Protein AF-A0A3C1SNS2-F1 (afdb_monomer)

Nearest PDB structures (foldseek):
  7z8n-assembly1_D  TM=8.913E-01  e=6.371E-08  Pseudomonas aeruginosa PAO1
  7n0e-assembly1_B  TM=8.096E-01  e=1.585E-07  Pseudomonas aeruginosa
  6dk8-assembly4_G  TM=8.507E-01  e=4.894E-06  Pseudomonas aeruginosa
  8a6x-assembly1_B  TM=4.904E-01  e=5.364E-09  Pseudomonas putida KT2440
  6hmj-assembly2_D  TM=3.897E-01  e=3.306E-05  Nakamurella multipartita DSM 44233

Structure (mmCIF, N/CA/C/O backbone):
data_AF-A0A3C1SNS2-F1
#
_entry.id   AF-A0A3C1SNS2-F1
#
loop_
_atom_site.group_PDB
_atom_site.id
_atom_site.type_symbol
_atom_site.label_atom_id
_atom_site.label_alt_id
_atom_site.label_comp_id
_atom_site.label_asym_id
_atom_site.label_entity_id
_atom_site.label_seq_id
_atom_site.pdbx_PDB_ins_code
_atom_site.Cartn_x
_atom_site.Cartn_y
_atom_site.Cartn_z
_atom_site.occupancy
_atom_site.B_iso_or_equiv
_atom_site.auth_seq_id
_atom_site.auth_comp_id
_atom_site.auth_asym_id
_atom_site.auth_atom_id
_atom_site.pdbx_PDB_model_num
ATOM 1 N N . MET A 1 1 ? -1.755 1.184 33.257 1.00 60.50 1 MET A N 1
ATOM 2 C CA . MET A 1 1 ? -1.389 0.988 31.829 1.00 60.50 1 MET A CA 1
ATOM 3 C C . MET A 1 1 ? -2.563 0.422 31.036 1.00 60.50 1 MET A C 1
ATOM 5 O O . MET A 1 1 ? -2.839 0.930 29.959 1.00 60.50 1 MET A O 1
ATOM 9 N N . THR A 1 2 ? -3.275 -0.567 31.578 1.00 75.31 2 THR A N 1
ATOM 10 C CA . THR A 1 2 ? -4.480 -1.181 30.997 1.00 75.31 2 THR A CA 1
ATOM 11 C C . THR A 1 2 ? -5.553 -0.161 30.609 1.00 75.31 2 THR A C 1
ATOM 13 O O . THR A 1 2 ? -5.872 -0.042 29.428 1.00 75.31 2 THR A O 1
ATOM 16 N N . ASP A 1 3 ? -6.017 0.655 31.559 1.00 73.94 3 ASP A N 1
ATOM 17 C CA . ASP A 1 3 ? -7.093 1.637 31.322 1.00 73.94 3 ASP A CA 1
ATOM 18 C C . ASP A 1 3 ? -6.675 2.702 30.310 1.00 73.94 3 ASP A C 1
ATOM 20 O O . ASP A 1 3 ? -7.443 3.105 29.441 1.00 73.94 3 ASP A O 1
ATOM 24 N N . ALA A 1 4 ? -5.399 3.089 30.356 1.00 77.44 4 ALA A N 1
ATOM 25 C CA . ALA A 1 4 ? -4.799 4.009 29.404 1.00 77.44 4 ALA A CA 1
ATOM 26 C C . ALA A 1 4 ? -4.824 3.465 27.963 1.00 77.44 4 ALA A C 1
ATOM 28 O O . ALA A 1 4 ? -5.015 4.245 27.032 1.00 77.44 4 ALA A O 1
ATOM 29 N N . LEU A 1 5 ? -4.629 2.159 27.762 1.00 82.00 5 LEU A N 1
ATOM 30 C CA . LEU A 1 5 ? -4.722 1.542 26.439 1.00 82.00 5 LEU A CA 1
ATOM 31 C C . LEU A 1 5 ? -6.178 1.407 25.999 1.00 82.00 5 LEU A C 1
ATOM 33 O O . LEU A 1 5 ? -6.491 1.798 24.880 1.00 82.00 5 LEU A O 1
ATOM 37 N N . ILE A 1 6 ? -7.062 0.916 26.874 1.00 81.00 6 ILE A N 1
ATOM 38 C CA . ILE A 1 6 ? -8.498 0.746 26.590 1.00 81.00 6 ILE A CA 1
ATOM 39 C C . ILE A 1 6 ? -9.137 2.077 26.187 1.00 81.00 6 ILE A C 1
ATOM 41 O O . ILE A 1 6 ? -9.827 2.145 25.172 1.00 81.00 6 ILE A O 1
ATOM 45 N N . ALA A 1 7 ? -8.823 3.155 26.905 1.00 81.12 7 ALA A N 1
ATOM 46 C CA . ALA A 1 7 ? -9.314 4.494 26.599 1.00 81.12 7 ALA A CA 1
ATOM 47 C C . ALA A 1 7 ? -8.829 5.038 25.243 1.00 81.12 7 ALA A C 1
ATOM 49 O O . ALA A 1 7 ? -9.328 6.063 24.795 1.00 81.12 7 ALA A O 1
ATOM 50 N N . ARG A 1 8 ? -7.850 4.400 24.587 1.00 89.75 8 ARG A N 1
ATOM 51 C CA . ARG A 1 8 ? -7.231 4.834 23.318 1.00 89.75 8 ARG A CA 1
ATOM 52 C C . ARG A 1 8 ? -7.422 3.816 22.191 1.00 89.75 8 ARG A C 1
ATOM 54 O O . ARG A 1 8 ? -6.636 3.776 21.241 1.00 89.75 8 ARG A O 1
ATOM 61 N N . MET A 1 9 ? -8.428 2.948 22.310 1.00 91.06 9 MET A N 1
ATOM 62 C CA . MET A 1 9 ? -8.624 1.848 21.365 1.00 91.06 9 MET A CA 1
ATOM 63 C C . MET A 1 9 ? -8.977 2.322 19.953 1.00 91.06 9 MET A C 1
ATOM 65 O O . MET A 1 9 ? -8.570 1.700 18.977 1.00 91.06 9 MET A O 1
ATOM 69 N N . ASP A 1 10 ? -9.651 3.465 19.843 1.00 93.62 10 ASP A N 1
ATOM 70 C CA . ASP A 1 10 ? -9.902 4.171 18.588 1.00 93.62 10 ASP A CA 1
ATOM 71 C C . ASP A 1 10 ? -8.602 4.472 17.824 1.00 93.62 10 ASP A C 1
ATOM 73 O O . ASP A 1 10 ? -8.453 4.089 16.665 1.00 93.62 10 ASP A O 1
ATOM 77 N N . TYR A 1 11 ? -7.609 5.076 18.478 1.00 94.25 11 TYR A N 1
ATOM 78 C CA . TYR A 1 11 ? -6.331 5.391 17.842 1.00 94.25 11 TYR A CA 1
ATOM 79 C C . TYR A 1 11 ? -5.509 4.132 17.518 1.00 94.25 11 TYR A C 1
ATOM 81 O O . TYR A 1 11 ? -4.806 4.077 16.506 1.00 94.25 11 TYR A O 1
ATOM 89 N N . ILE A 1 12 ? -5.622 3.088 18.346 1.00 94.25 12 ILE A N 1
ATOM 90 C CA . ILE A 1 12 ? -4.998 1.785 18.076 1.00 94.25 12 ILE A CA 1
ATOM 91 C C . ILE A 1 12 ? -5.585 1.176 16.798 1.00 94.25 12 ILE A C 1
ATOM 93 O O . ILE A 1 12 ? -4.817 0.803 15.910 1.00 94.25 12 ILE A O 1
ATOM 97 N N . PHE A 1 13 ? -6.913 1.137 16.655 1.00 95.75 13 PHE A N 1
ATOM 98 C CA . PHE A 1 13 ? -7.579 0.667 15.437 1.00 95.75 13 PHE A CA 1
ATOM 99 C C . PHE A 1 13 ? -7.217 1.510 14.206 1.00 95.75 13 PHE A C 1
ATOM 101 O O . PHE A 1 13 ? -7.024 0.961 13.119 1.00 95.75 13 PHE A O 1
ATOM 108 N N . PHE A 1 14 ? -7.040 2.826 14.369 1.00 96.38 14 PHE A N 1
ATOM 109 C CA . PHE A 1 14 ? -6.572 3.703 13.295 1.00 96.38 14 PHE A CA 1
ATOM 110 C C . PHE A 1 14 ? -5.197 3.271 12.761 1.00 96.38 14 PHE A C 1
ATOM 112 O O . PHE A 1 14 ? -5.066 2.971 11.568 1.00 96.38 14 PHE A O 1
ATOM 119 N N . CYS A 1 15 ? -4.188 3.190 13.636 1.00 94.75 15 CYS A N 1
ATOM 120 C CA . CYS A 1 15 ? -2.828 2.773 13.276 1.00 94.75 15 CYS A CA 1
ATOM 121 C C . CYS A 1 15 ? -2.785 1.343 12.728 1.00 94.75 15 CYS A C 1
ATOM 123 O O . CYS A 1 15 ? -2.035 1.035 11.794 1.00 94.75 15 CYS A O 1
ATOM 125 N N . TYR A 1 16 ? -3.608 0.471 13.301 1.00 94.44 16 TYR A N 1
ATOM 126 C CA . TYR A 1 16 ? -3.721 -0.918 12.900 1.00 94.44 16 TYR A CA 1
ATOM 127 C C . TYR A 1 16 ? -4.263 -1.043 11.467 1.00 94.44 16 TYR A C 1
ATOM 129 O O . TYR A 1 16 ? -3.610 -1.658 10.619 1.00 94.44 16 TYR A O 1
ATOM 137 N N . GLY A 1 17 ? -5.376 -0.374 11.151 1.00 95.75 17 GLY A N 1
ATOM 138 C CA . GLY A 1 17 ? -5.923 -0.351 9.794 1.00 95.75 17 GLY A CA 1
ATOM 139 C C . GLY A 1 17 ? -4.978 0.306 8.782 1.00 95.75 17 GLY A C 1
ATOM 140 O O . GLY A 1 17 ? -4.750 -0.238 7.699 1.00 95.75 17 GLY A O 1
ATOM 141 N N . LEU A 1 18 ? -4.330 1.418 9.160 1.00 95.25 18 LEU A N 1
ATOM 142 C CA . LEU A 1 18 ? -3.345 2.102 8.315 1.00 95.25 18 LEU A CA 1
ATOM 143 C C . LEU A 1 18 ? -2.170 1.185 7.946 1.00 95.25 18 LEU A C 1
ATOM 145 O O . LEU A 1 18 ? -1.740 1.171 6.792 1.00 95.25 18 LEU A O 1
ATOM 149 N N . SER A 1 19 ? -1.680 0.382 8.894 1.00 95.19 19 SER A N 1
ATOM 150 C CA . SER A 1 19 ? -0.592 -0.574 8.652 1.00 95.19 19 SER A CA 1
ATOM 151 C C . SER A 1 19 ? -0.948 -1.581 7.556 1.00 95.19 19 SER A C 1
ATOM 153 O O . SER A 1 19 ? -0.126 -1.865 6.681 1.00 95.19 19 SER A O 1
ATOM 155 N N . PHE A 1 20 ? -2.186 -2.080 7.544 1.00 96.31 20 PHE A N 1
ATOM 156 C CA . PHE A 1 20 ? -2.638 -3.012 6.516 1.00 96.31 20 PHE A CA 1
ATOM 157 C C . PHE A 1 20 ? -2.927 -2.354 5.160 1.00 96.31 20 PHE A C 1
ATOM 159 O O . PHE A 1 20 ? -2.617 -2.954 4.128 1.00 96.31 20 PHE A O 1
ATOM 166 N N . PHE A 1 21 ? -3.409 -1.107 5.125 1.00 95.19 21 PHE A N 1
ATOM 167 C CA . PHE A 1 21 ? -3.502 -0.345 3.872 1.00 95.19 21 PHE A CA 1
ATOM 168 C C . PHE A 1 21 ? -2.127 -0.075 3.255 1.00 95.19 21 PHE A C 1
ATOM 170 O O . PHE A 1 21 ? -1.945 -0.223 2.042 1.00 95.19 21 PHE A O 1
ATOM 177 N N . LEU A 1 22 ? -1.137 0.270 4.083 1.00 91.56 22 LEU A N 1
ATOM 178 C CA . LEU A 1 22 ? 0.250 0.419 3.651 1.00 91.56 22 LEU A CA 1
ATOM 179 C C . LEU A 1 22 ? 0.789 -0.904 3.095 1.00 91.56 22 LEU A C 1
ATOM 181 O O . LEU A 1 22 ? 1.346 -0.917 1.996 1.00 91.56 22 LEU A O 1
ATOM 185 N N . LEU A 1 23 ? 0.568 -2.021 3.800 1.00 93.44 23 LEU A N 1
ATOM 186 C CA . LEU A 1 23 ? 0.934 -3.362 3.331 1.00 93.44 23 LEU A CA 1
ATOM 187 C C . LEU A 1 23 ? 0.311 -3.675 1.962 1.00 93.44 23 LEU A C 1
ATOM 189 O O . LEU A 1 23 ? 1.024 -4.071 1.040 1.00 93.44 23 LEU A O 1
ATOM 193 N N . ALA A 1 24 ? -0.999 -3.465 1.809 1.00 94.44 24 ALA A N 1
ATOM 194 C CA . ALA A 1 24 ? -1.712 -3.713 0.559 1.00 94.44 24 ALA A CA 1
ATOM 195 C C . ALA A 1 24 ? -1.158 -2.862 -0.593 1.00 94.44 24 ALA A C 1
ATOM 197 O O . ALA A 1 24 ? -0.909 -3.379 -1.682 1.00 94.44 24 ALA A O 1
ATOM 198 N N . THR A 1 25 ? -0.893 -1.579 -0.340 1.00 90.12 25 THR A N 1
ATOM 199 C CA . THR A 1 25 ? -0.342 -0.647 -1.336 1.00 90.12 25 THR A CA 1
ATOM 200 C C . THR A 1 25 ? 1.050 -1.079 -1.802 1.00 90.12 25 THR A C 1
ATOM 202 O O . THR A 1 25 ? 1.323 -1.125 -3.003 1.00 90.12 25 THR A O 1
ATOM 205 N N . MET A 1 26 ? 1.928 -1.454 -0.865 1.00 88.00 26 MET A N 1
ATOM 206 C CA . MET A 1 26 ? 3.271 -1.953 -1.176 1.00 88.00 26 MET A CA 1
ATOM 207 C C . MET A 1 26 ? 3.233 -3.236 -2.006 1.00 88.00 26 MET A C 1
ATOM 209 O O . MET A 1 26 ? 3.923 -3.351 -3.021 1.00 88.00 26 MET A O 1
ATOM 213 N N . LEU A 1 27 ? 2.409 -4.197 -1.588 1.00 90.19 27 LEU A N 1
ATOM 214 C CA . LEU A 1 27 ? 2.275 -5.485 -2.261 1.00 90.19 27 LEU A CA 1
ATOM 215 C C . LEU A 1 27 ? 1.628 -5.362 -3.642 1.00 90.19 27 LEU A C 1
ATOM 217 O O . LEU A 1 27 ? 1.978 -6.124 -4.538 1.00 90.19 27 LEU A O 1
ATOM 221 N N . TYR A 1 28 ? 0.740 -4.388 -3.844 1.00 90.25 28 TYR A N 1
ATOM 222 C CA . TYR A 1 28 ? 0.163 -4.093 -5.154 1.00 90.25 28 TYR A CA 1
ATOM 223 C C . TYR A 1 28 ? 1.216 -3.564 -6.135 1.00 90.25 28 TYR A C 1
ATOM 225 O O . TYR A 1 28 ? 1.273 -3.978 -7.295 1.00 90.25 28 TYR A O 1
ATOM 233 N N . GLY A 1 29 ? 2.093 -2.671 -5.664 1.00 83.69 29 GLY A N 1
ATOM 234 C CA . GLY A 1 29 ? 3.235 -2.201 -6.449 1.00 83.69 29 GLY A CA 1
ATOM 235 C C . GLY A 1 29 ? 4.197 -3.336 -6.810 1.00 83.69 29 GLY A C 1
ATOM 236 O O . GLY A 1 29 ? 4.680 -3.399 -7.943 1.00 83.69 29 GLY A O 1
ATOM 237 N N . LEU A 1 30 ? 4.428 -4.259 -5.870 1.00 84.75 30 LEU A N 1
ATOM 238 C CA . LEU A 1 30 ? 5.244 -5.453 -6.082 1.00 84.75 30 LEU A CA 1
ATOM 239 C C . LEU A 1 30 ? 4.609 -6.415 -7.100 1.00 84.75 30 LEU A C 1
ATOM 241 O O . LEU A 1 30 ? 5.297 -6.865 -8.017 1.00 84.75 30 LEU A O 1
ATOM 245 N N . SER A 1 31 ? 3.310 -6.714 -6.975 1.00 87.00 31 SER A N 1
ATOM 246 C CA . SER A 1 31 ? 2.627 -7.708 -7.816 1.00 87.00 31 SER A CA 1
ATOM 247 C C . SER A 1 31 ? 2.628 -7.324 -9.294 1.00 87.00 31 SER A C 1
ATOM 249 O O . SER A 1 31 ? 2.867 -8.170 -10.152 1.00 87.00 31 SER A O 1
ATOM 251 N N . ARG A 1 32 ? 2.477 -6.031 -9.604 1.00 83.12 32 ARG A N 1
ATOM 252 C CA . ARG A 1 32 ? 2.572 -5.520 -10.981 1.00 83.12 32 ARG A CA 1
ATOM 253 C C . ARG A 1 32 ? 3.956 -5.673 -11.612 1.00 83.12 32 ARG A C 1
ATOM 255 O O . ARG A 1 32 ? 4.051 -5.657 -12.834 1.00 83.12 32 ARG A O 1
ATOM 262 N N . ARG A 1 33 ? 5.022 -5.769 -10.811 1.00 74.81 33 ARG A N 1
ATOM 263 C CA . ARG A 1 33 ? 6.404 -5.848 -11.313 1.00 74.81 33 ARG A CA 1
ATOM 264 C C . ARG A 1 33 ? 6.926 -7.275 -11.392 1.00 74.81 33 ARG A C 1
ATOM 266 O O . ARG A 1 33 ? 7.537 -7.632 -12.389 1.00 74.81 33 ARG A O 1
ATOM 273 N N . VAL A 1 34 ? 6.717 -8.064 -10.340 1.00 75.88 34 VAL A N 1
ATOM 274 C CA . VAL A 1 34 ? 7.266 -9.429 -10.235 1.00 75.88 34 VAL A CA 1
ATOM 275 C C . VAL A 1 34 ? 6.321 -10.469 -10.864 1.00 75.88 34 VAL A C 1
ATOM 277 O O . VAL A 1 34 ? 6.689 -11.632 -11.016 1.00 75.88 34 VAL A O 1
ATOM 280 N N . GLY A 1 35 ? 5.112 -10.061 -11.267 1.00 75.94 35 GLY A N 1
ATOM 281 C CA . GLY A 1 35 ? 4.135 -10.936 -11.914 1.00 75.94 35 GLY A CA 1
ATOM 282 C C . GLY A 1 35 ? 3.721 -12.099 -11.011 1.00 75.94 35 GLY A C 1
ATOM 283 O O . GLY A 1 35 ? 3.490 -11.919 -9.813 1.00 75.94 35 GLY A O 1
ATOM 284 N N . ASP A 1 36 ? 3.670 -13.302 -11.583 1.00 73.62 36 ASP A N 1
ATOM 285 C CA . ASP A 1 36 ? 3.124 -14.508 -10.946 1.00 73.62 36 ASP A CA 1
ATOM 286 C C . ASP A 1 36 ? 4.095 -15.237 -10.000 1.00 73.62 36 ASP A C 1
ATOM 288 O O . ASP A 1 36 ? 3.828 -16.365 -9.587 1.00 73.62 36 ASP A O 1
ATOM 292 N N . ALA A 1 37 ? 5.214 -14.612 -9.610 1.00 84.56 37 ALA A N 1
ATOM 293 C CA . ALA A 1 37 ? 6.205 -15.246 -8.733 1.00 84.56 37 ALA A CA 1
ATOM 294 C C . ALA A 1 37 ? 5.621 -15.726 -7.397 1.00 84.56 37 ALA A C 1
ATOM 296 O O . ALA A 1 37 ? 6.110 -16.692 -6.826 1.00 84.56 37 ALA A O 1
ATOM 297 N N . MET A 1 38 ? 4.586 -15.052 -6.900 1.00 91.62 38 MET A N 1
ATOM 298 C CA . MET A 1 38 ? 3.767 -15.462 -5.764 1.00 91.62 38 MET A CA 1
ATOM 299 C C . MET A 1 38 ? 2.360 -14.873 -5.945 1.00 91.62 38 MET A C 1
ATOM 301 O O . MET A 1 38 ? 2.204 -13.858 -6.628 1.00 91.62 38 MET A O 1
ATOM 305 N N . PRO A 1 39 ? 1.321 -15.440 -5.306 1.00 93.69 39 PRO A N 1
ATOM 306 C CA . PRO A 1 39 ? -0.061 -14.967 -5.403 1.00 93.69 39 PRO A CA 1
ATOM 307 C C . PRO A 1 39 ? -0.315 -13.653 -4.628 1.00 93.69 39 PRO A C 1
ATOM 309 O O . PRO A 1 39 ? -1.288 -13.544 -3.885 1.00 93.69 39 PRO A O 1
ATOM 312 N N . TRP A 1 40 ? 0.540 -12.639 -4.796 1.00 94.06 40 TRP A N 1
ATOM 313 C CA . TRP A 1 40 ? 0.556 -11.383 -4.034 1.00 94.06 40 TRP A CA 1
ATOM 314 C C . TRP A 1 40 ? -0.791 -10.664 -3.983 1.00 94.06 40 TRP A C 1
ATOM 316 O O . TRP A 1 40 ? -1.129 -10.095 -2.951 1.00 94.06 40 TRP A O 1
ATOM 326 N N . ASN A 1 41 ? -1.591 -10.737 -5.049 1.00 93.81 41 ASN A N 1
ATOM 327 C CA . ASN A 1 41 ? -2.913 -10.107 -5.108 1.00 93.81 41 ASN A CA 1
ATOM 328 C C . ASN A 1 41 ? -3.863 -10.597 -4.000 1.00 93.81 41 ASN A C 1
ATOM 330 O O . ASN A 1 41 ? -4.699 -9.831 -3.531 1.00 93.81 41 ASN A O 1
ATOM 334 N N . TRP A 1 42 ? -3.713 -11.840 -3.531 1.00 96.06 42 TRP A N 1
ATOM 335 C CA . TRP A 1 42 ? -4.484 -12.346 -2.393 1.00 96.06 42 TRP A CA 1
ATOM 336 C C . TRP A 1 42 ? -4.051 -11.703 -1.076 1.00 96.06 42 TRP A C 1
ATOM 338 O O . TRP A 1 42 ? -4.895 -11.325 -0.271 1.00 96.06 42 TRP A O 1
ATOM 348 N N . LEU A 1 43 ? -2.750 -11.481 -0.883 1.00 96.12 43 LEU A N 1
ATOM 349 C CA . LEU A 1 43 ? -2.248 -10.780 0.299 1.00 96.12 43 LEU A CA 1
ATOM 350 C C . LEU A 1 43 ? -2.565 -9.271 0.253 1.00 96.12 43 LEU A C 1
ATOM 352 O O . LEU A 1 43 ? -2.829 -8.673 1.294 1.00 96.12 43 LEU A O 1
ATOM 356 N N . VAL A 1 44 ? -2.632 -8.673 -0.946 1.00 96.44 44 VAL A N 1
ATOM 357 C CA . VAL A 1 44 ? -3.184 -7.321 -1.166 1.00 96.44 44 VAL A CA 1
ATOM 358 C C . VAL A 1 44 ? -4.652 -7.266 -0.742 1.00 96.44 44 VAL A C 1
ATOM 360 O O . VAL A 1 44 ? -5.033 -6.371 0.007 1.00 96.44 44 VAL A O 1
ATOM 363 N N . GLY A 1 45 ? -5.464 -8.236 -1.183 1.00 97.00 45 GLY A N 1
ATOM 364 C CA . GLY A 1 45 ? -6.873 -8.345 -0.801 1.00 97.00 45 GLY A CA 1
ATOM 365 C C . GLY A 1 45 ? -7.062 -8.481 0.710 1.00 97.00 45 GLY A C 1
ATOM 366 O O . GLY A 1 45 ? -7.897 -7.783 1.280 1.00 97.00 45 GLY A O 1
ATOM 367 N N . PHE A 1 46 ? -6.232 -9.296 1.372 1.00 97.62 46 PHE A N 1
ATOM 368 C CA . PHE A 1 46 ? -6.206 -9.387 2.833 1.00 97.62 46 PHE A CA 1
ATOM 369 C C . PHE A 1 46 ? -5.912 -8.028 3.474 1.00 97.62 46 PHE A C 1
ATOM 371 O O . PHE A 1 46 ? -6.716 -7.568 4.275 1.00 97.62 46 PHE A O 1
ATOM 378 N N . GLY A 1 47 ? -4.817 -7.356 3.098 1.00 96.56 47 GLY A N 1
ATOM 379 C CA . GLY A 1 47 ? -4.464 -6.059 3.685 1.00 96.56 47 GLY A CA 1
ATOM 380 C C . GLY A 1 47 ? -5.553 -4.997 3.486 1.00 96.56 47 GLY A C 1
ATOM 381 O O . GLY A 1 47 ? -5.890 -4.273 4.415 1.00 96.56 47 GLY A O 1
ATOM 382 N N . PHE A 1 48 ? -6.171 -4.936 2.306 1.00 97.06 48 PHE A N 1
ATOM 383 C CA . PHE A 1 48 ? -7.231 -3.965 2.034 1.00 97.06 48 PHE A CA 1
ATOM 384 C C . PHE A 1 48 ? -8.510 -4.244 2.840 1.00 97.06 48 PHE A C 1
ATOM 386 O O . PHE A 1 48 ? -9.012 -3.356 3.527 1.00 97.06 48 PHE A O 1
ATOM 393 N N . LEU A 1 49 ? -9.026 -5.479 2.793 1.00 97.75 49 LEU A N 1
ATOM 394 C CA . LEU A 1 49 ? -10.262 -5.846 3.493 1.00 97.75 49 LEU A CA 1
ATOM 395 C C . LEU A 1 49 ? -10.084 -5.820 5.013 1.00 97.75 49 LEU A C 1
ATOM 397 O O . LEU A 1 49 ? -10.965 -5.348 5.727 1.00 97.75 49 LEU A O 1
ATOM 401 N N . HIS A 1 50 ? -8.941 -6.300 5.508 1.00 96.88 50 HIS A N 1
ATOM 402 C CA . HIS A 1 50 ? -8.665 -6.327 6.938 1.00 96.88 50 HIS A CA 1
ATOM 403 C C . HIS A 1 50 ? -8.419 -4.921 7.487 1.00 96.88 50 HIS A C 1
ATOM 405 O O . HIS A 1 50 ? -8.981 -4.571 8.518 1.00 96.88 50 HIS A O 1
ATOM 411 N N . GLY A 1 51 ? -7.658 -4.081 6.774 1.00 96.31 51 GLY A N 1
ATOM 412 C CA . GLY A 1 51 ? -7.471 -2.681 7.156 1.00 96.31 51 GLY A CA 1
ATOM 413 C C . GLY A 1 51 ? -8.793 -1.911 7.213 1.00 96.31 51 GLY A C 1
ATOM 414 O O . GLY A 1 51 ? -9.034 -1.169 8.164 1.00 96.31 51 GLY A O 1
ATOM 415 N N . GLY A 1 52 ? -9.685 -2.159 6.247 1.00 96.50 52 GLY A N 1
ATOM 416 C CA . GLY A 1 52 ? -11.048 -1.630 6.261 1.00 96.50 52 GLY A CA 1
ATOM 417 C C . GLY A 1 52 ? -11.872 -2.124 7.452 1.00 96.50 52 GLY A C 1
ATOM 418 O O . GLY A 1 52 ? -12.537 -1.317 8.095 1.00 96.50 52 GLY A O 1
ATOM 419 N N . ASN A 1 53 ? -11.797 -3.417 7.790 1.00 96.69 53 ASN A N 1
ATOM 420 C CA . ASN A 1 53 ? -12.489 -3.969 8.957 1.00 96.69 53 ASN A CA 1
ATOM 421 C C . ASN A 1 53 ? -12.072 -3.279 10.267 1.00 96.69 53 ASN A C 1
ATOM 423 O O . ASN A 1 53 ? -12.938 -2.891 11.042 1.00 96.69 53 ASN A O 1
ATOM 427 N N . GLU A 1 54 ? -10.773 -3.072 10.492 1.00 96.06 54 GLU A N 1
ATOM 428 C CA . GLU A 1 54 ? -10.276 -2.420 11.716 1.00 96.06 54 GLU A CA 1
ATOM 429 C C . GLU A 1 54 ? -10.727 -0.949 11.810 1.00 96.06 54 GLU A C 1
ATOM 431 O O . GLU A 1 54 ? -11.021 -0.441 12.889 1.00 96.06 54 GLU A O 1
ATOM 436 N N . TRP A 1 55 ? -10.861 -0.243 10.683 1.00 96.38 55 TRP A N 1
ATOM 437 C CA . TRP A 1 55 ? -11.451 1.100 10.690 1.00 96.38 55 TRP A CA 1
ATOM 438 C C . TRP A 1 55 ? -12.968 1.093 10.896 1.00 96.38 55 TRP A C 1
ATOM 440 O O . TRP A 1 55 ? -13.505 2.043 11.462 1.00 96.38 55 TRP A O 1
ATOM 450 N N . LEU A 1 56 ? -13.674 0.032 10.502 1.00 95.81 56 LEU A N 1
ATOM 451 C CA . LEU A 1 56 ? -15.063 -0.141 10.922 1.00 95.81 56 LEU A CA 1
ATOM 452 C C . LEU A 1 56 ? -15.155 -0.432 12.427 1.00 95.81 56 LEU A C 1
ATOM 454 O O . LEU A 1 56 ? -16.076 0.067 13.061 1.00 95.81 56 LEU A O 1
ATOM 458 N N . ASP A 1 57 ? -14.209 -1.170 13.018 1.00 93.88 57 ASP A N 1
ATOM 459 C CA . ASP A 1 57 ? -14.127 -1.350 14.476 1.00 93.88 57 ASP A CA 1
ATOM 460 C C . ASP A 1 57 ? -13.911 -0.004 15.196 1.00 93.88 57 ASP A C 1
ATOM 462 O O . ASP A 1 57 ? -14.592 0.290 16.179 1.00 93.88 57 ASP A O 1
ATOM 466 N N . LEU A 1 58 ? -13.055 0.866 14.652 1.00 95.12 58 LEU A N 1
ATOM 467 C CA . LEU A 1 58 ? -12.908 2.255 15.106 1.00 95.12 58 LEU A CA 1
ATOM 468 C C . LEU A 1 58 ? -14.227 3.033 15.031 1.00 95.12 58 LEU A C 1
ATOM 470 O O . LEU A 1 58 ? -14.614 3.697 15.992 1.00 95.12 58 LEU A O 1
ATOM 474 N N . LEU A 1 59 ? -14.930 2.964 13.898 1.00 94.75 59 LEU A N 1
ATOM 475 C CA . LEU A 1 59 ? -16.195 3.679 13.719 1.00 94.75 59 LEU A CA 1
ATOM 476 C C . LEU A 1 59 ? -17.300 3.123 14.623 1.00 94.75 59 LEU A C 1
ATOM 478 O O . LEU A 1 59 ? -18.126 3.902 15.096 1.00 94.75 59 LEU A O 1
ATOM 482 N N . ALA A 1 60 ? -17.284 1.821 14.926 1.00 93.06 60 ALA A N 1
ATOM 483 C CA . ALA A 1 60 ? -18.219 1.194 15.857 1.00 93.06 60 ALA A CA 1
ATOM 484 C C . ALA A 1 60 ? -18.113 1.812 17.260 1.00 93.06 60 ALA A C 1
ATOM 486 O O . ALA A 1 60 ? -19.135 2.029 17.910 1.00 93.06 60 ALA A O 1
ATOM 487 N N . LEU A 1 61 ? -16.895 2.151 17.707 1.00 91.25 61 LEU A N 1
ATOM 488 C CA . LEU A 1 61 ? -16.678 2.816 18.997 1.00 91.25 61 LEU A CA 1
ATOM 489 C C . LEU A 1 61 ? -17.297 4.221 19.041 1.00 91.25 61 LEU A C 1
ATOM 491 O O . LEU A 1 61 ? -17.835 4.618 20.068 1.00 91.25 61 LEU A O 1
ATOM 495 N N . ALA A 1 62 ? -17.242 4.971 17.940 1.00 90.94 62 ALA A N 1
ATOM 496 C CA . ALA A 1 62 ? -17.673 6.372 17.889 1.00 90.94 62 ALA A CA 1
ATOM 497 C C . ALA A 1 62 ? -19.151 6.575 17.497 1.00 90.94 62 ALA A C 1
ATOM 499 O O . ALA A 1 62 ? -19.814 7.536 17.915 1.00 90.94 62 ALA A O 1
ATOM 500 N N . LEU A 1 63 ? -19.671 5.704 16.634 1.00 90.50 63 LEU A N 1
ATOM 501 C CA . LEU A 1 63 ? -21.003 5.829 16.035 1.00 90.50 63 LEU A CA 1
ATOM 502 C C . LEU A 1 63 ? -21.999 4.807 16.593 1.00 90.50 63 LEU A C 1
ATOM 504 O O . LEU A 1 63 ? -23.201 4.979 16.400 1.00 90.50 63 LEU A O 1
ATOM 508 N N . GLY A 1 64 ? -21.517 3.808 17.332 1.00 87.38 64 GLY A N 1
ATOM 509 C CA . GLY A 1 64 ? -22.311 2.687 17.814 1.00 87.38 64 GLY A CA 1
ATOM 510 C C . GLY A 1 64 ? -22.273 1.498 16.855 1.00 87.38 64 GLY A C 1
ATOM 511 O O . GLY A 1 64 ? -21.868 1.599 15.698 1.00 87.38 64 GLY A O 1
ATOM 512 N N . ASP A 1 65 ? -22.701 0.345 17.363 1.00 87.12 65 ASP A N 1
ATOM 513 C CA . ASP A 1 65 ? -22.510 -0.945 16.704 1.00 87.12 65 ASP A CA 1
ATOM 514 C C . ASP A 1 65 ? -23.842 -1.674 16.475 1.00 87.12 65 ASP A C 1
ATOM 516 O O . ASP A 1 65 ? -24.193 -2.640 17.163 1.00 87.12 65 ASP A O 1
ATOM 520 N N . GLY A 1 66 ? -24.616 -1.150 15.521 1.00 88.69 66 GLY A N 1
ATOM 521 C CA . GLY A 1 66 ? -25.904 -1.715 15.117 1.00 88.69 66 GLY A CA 1
ATOM 522 C C . GLY A 1 66 ? -25.781 -3.095 14.446 1.00 88.69 66 GLY A C 1
ATOM 523 O O . GLY A 1 66 ? -24.699 -3.483 14.001 1.00 88.69 66 GLY A O 1
ATOM 524 N N . PRO A 1 67 ? -26.886 -3.854 14.333 1.00 89.19 67 PRO A N 1
ATOM 525 C CA . PRO A 1 67 ? -26.876 -5.219 13.793 1.00 89.19 67 PRO A CA 1
ATOM 526 C C . PRO A 1 67 ? -26.352 -5.306 12.349 1.00 89.19 67 PRO A C 1
ATOM 528 O O . PRO A 1 67 ? -25.545 -6.189 12.038 1.00 89.19 67 PRO A O 1
ATOM 531 N N . ASP A 1 68 ? -26.721 -4.355 11.487 1.00 89.06 68 ASP A N 1
ATOM 532 C CA . ASP A 1 68 ? -26.224 -4.294 10.104 1.00 89.06 68 ASP A CA 1
ATOM 533 C C . ASP A 1 68 ? -24.713 -4.032 10.066 1.00 89.06 68 ASP A C 1
ATOM 535 O O . ASP A 1 68 ? -23.972 -4.657 9.305 1.00 89.06 68 ASP A O 1
ATOM 539 N N . PHE A 1 69 ? -24.230 -3.158 10.954 1.00 91.75 69 PHE A N 1
ATOM 540 C CA . PHE A 1 69 ? -22.817 -2.806 11.054 1.00 91.75 69 PHE A CA 1
ATOM 541 C C . PHE A 1 69 ? -21.964 -3.979 11.562 1.00 91.75 69 PHE A C 1
ATOM 543 O O . PHE A 1 69 ? -20.898 -4.264 11.011 1.00 91.75 69 PHE A O 1
ATOM 550 N N . LYS A 1 70 ? -22.468 -4.736 12.547 1.00 91.00 70 LYS A N 1
ATOM 551 C CA . LYS A 1 70 ? -21.869 -6.005 13.000 1.00 91.00 70 LYS A CA 1
ATOM 552 C C . LYS A 1 70 ? -21.764 -7.021 11.867 1.00 91.00 70 LYS A C 1
ATOM 554 O O . LYS A 1 70 ? -20.722 -7.657 11.711 1.00 91.00 70 LYS A O 1
ATOM 559 N N . THR A 1 71 ? -22.820 -7.154 11.069 1.00 92.00 71 THR A N 1
ATOM 560 C CA . THR A 1 71 ? -22.869 -8.091 9.937 1.00 92.00 71 THR A CA 1
ATOM 561 C C . THR A 1 71 ? -21.855 -7.717 8.858 1.00 92.00 71 THR A C 1
ATOM 563 O O . THR A 1 71 ? -21.107 -8.576 8.388 1.00 92.00 71 THR A O 1
ATOM 566 N N . LEU A 1 72 ? -21.768 -6.429 8.516 1.00 93.88 72 LEU A N 1
ATOM 567 C CA . LEU A 1 72 ? -20.801 -5.912 7.552 1.00 93.88 72 LEU A CA 1
ATOM 568 C C . LEU A 1 72 ? -19.356 -6.180 7.995 1.00 93.88 72 LEU A C 1
ATOM 570 O O . LEU A 1 72 ? -18.569 -6.717 7.213 1.00 93.88 72 LEU A O 1
ATOM 574 N N . ARG A 1 73 ? -19.012 -5.862 9.250 1.00 94.69 73 ARG A N 1
ATOM 575 C CA . ARG A 1 73 ? -17.679 -6.145 9.812 1.00 94.69 73 ARG A CA 1
ATOM 576 C C . ARG A 1 73 ? -17.364 -7.635 9.800 1.00 94.69 73 ARG A C 1
ATOM 578 O O . ARG A 1 73 ? -16.305 -8.041 9.333 1.00 94.69 73 ARG A O 1
ATOM 585 N N . LEU A 1 74 ? -18.306 -8.478 10.222 1.00 94.44 74 LEU A N 1
ATOM 586 C CA . LEU A 1 74 ? -18.129 -9.929 10.182 1.00 94.44 74 LEU A CA 1
ATOM 587 C C . LEU A 1 74 ? -17.834 -10.431 8.756 1.00 94.44 74 LEU A C 1
ATOM 589 O O . LEU A 1 74 ? -16.917 -11.232 8.571 1.00 94.44 74 LEU A O 1
ATOM 593 N N . ALA A 1 75 ? -18.565 -9.934 7.753 1.00 94.62 75 ALA A N 1
ATOM 594 C CA . ALA A 1 75 ? -18.360 -10.291 6.351 1.00 94.62 75 ALA A CA 1
ATOM 595 C C . ALA A 1 75 ? -16.995 -9.820 5.817 1.00 94.62 75 ALA A C 1
ATOM 597 O O . ALA A 1 75 ? -16.286 -10.597 5.176 1.00 94.62 75 ALA A O 1
ATOM 598 N N . LEU A 1 76 ? -16.591 -8.580 6.118 1.00 96.19 76 LEU A N 1
ATOM 599 C CA . LEU A 1 76 ? -15.276 -8.033 5.760 1.00 96.19 76 LEU A CA 1
ATOM 600 C C . LEU A 1 76 ? -14.133 -8.808 6.423 1.00 96.19 76 LEU A C 1
ATOM 602 O O . LEU A 1 76 ? -13.166 -9.174 5.752 1.00 96.19 76 LEU A O 1
ATOM 606 N N . MET A 1 77 ? -14.262 -9.126 7.712 1.00 96.50 77 MET A N 1
ATOM 607 C CA . MET A 1 77 ? -13.297 -9.939 8.445 1.00 96.50 77 MET A CA 1
ATOM 608 C C . MET A 1 77 ? -13.171 -11.336 7.823 1.00 96.50 77 MET A C 1
ATOM 610 O O . MET A 1 77 ? -12.059 -11.759 7.500 1.00 96.50 77 MET A O 1
ATOM 614 N N . ALA A 1 78 ? -14.287 -12.036 7.596 1.00 96.06 78 ALA A N 1
ATOM 615 C CA . ALA A 1 78 ? -14.284 -13.363 6.979 1.00 96.06 78 ALA A CA 1
ATOM 616 C C . ALA A 1 78 ? -13.689 -13.332 5.559 1.00 96.06 78 ALA A C 1
ATOM 618 O O . ALA A 1 78 ? -12.842 -14.164 5.228 1.00 96.06 78 ALA A O 1
ATOM 619 N N . GLY A 1 79 ? -14.055 -12.332 4.750 1.00 97.12 79 GLY A N 1
ATOM 620 C CA . GLY A 1 79 ? -13.489 -12.104 3.418 1.00 97.12 79 GLY A CA 1
ATOM 621 C C . GLY A 1 79 ? -11.981 -11.849 3.450 1.00 97.12 79 GLY A C 1
ATOM 622 O O . GLY A 1 79 ? -11.240 -12.400 2.635 1.00 97.12 79 GLY A O 1
ATOM 623 N N . SER A 1 80 ? -11.495 -11.091 4.437 1.00 97.56 80 SER A N 1
ATOM 624 C CA . SER A 1 80 ? -10.059 -10.866 4.614 1.00 97.56 80 SER A CA 1
ATOM 625 C C . SER A 1 80 ? -9.311 -12.168 4.925 1.00 97.56 80 SER A C 1
ATOM 627 O O . SER A 1 80 ? -8.307 -12.474 4.278 1.00 97.56 80 SER A O 1
ATOM 629 N N . PHE A 1 81 ? -9.820 -12.995 5.845 1.00 97.50 81 PHE A N 1
ATOM 630 C CA . PHE A 1 81 ? -9.186 -14.271 6.181 1.00 97.50 81 PHE A CA 1
ATOM 631 C C . PHE A 1 81 ? -9.283 -15.292 5.050 1.00 97.50 81 PHE A C 1
ATOM 633 O O . PHE A 1 81 ? -8.355 -16.074 4.859 1.00 97.50 81 PHE A O 1
ATOM 640 N N . PHE A 1 82 ? -10.346 -15.248 4.247 1.00 96.88 82 PHE A N 1
ATOM 641 C CA . PHE A 1 82 ? -10.425 -16.014 3.007 1.00 96.88 82 PHE A CA 1
ATOM 642 C C . PHE A 1 82 ? -9.285 -15.641 2.048 1.00 96.88 82 PHE A C 1
ATOM 644 O O . PHE A 1 82 ? -8.607 -16.527 1.527 1.00 96.88 82 PHE A O 1
ATOM 651 N N . CYS A 1 83 ? -9.009 -14.346 1.862 1.00 97.31 83 CYS A N 1
ATOM 652 C CA . CYS A 1 83 ? -7.878 -13.903 1.050 1.00 97.31 83 CYS A CA 1
ATOM 653 C C . CYS A 1 83 ? -6.531 -14.389 1.607 1.00 97.31 83 CYS A C 1
ATOM 655 O O . CYS A 1 83 ? -5.677 -14.849 0.847 1.00 97.31 83 CYS A O 1
ATOM 657 N N . LEU A 1 84 ? -6.354 -14.336 2.929 1.00 96.50 84 LEU A N 1
ATOM 658 C CA . LEU A 1 84 ? -5.150 -14.821 3.606 1.00 96.50 84 LEU A CA 1
ATOM 659 C C . LEU A 1 84 ? -4.959 -16.337 3.415 1.00 96.50 84 LEU A C 1
ATOM 661 O O . LEU A 1 84 ? -3.869 -16.801 3.083 1.00 96.50 84 LEU A O 1
ATOM 665 N N . LEU A 1 85 ? -6.036 -17.112 3.549 1.00 96.25 85 LEU A N 1
ATOM 666 C CA . LEU A 1 85 ? -6.031 -18.553 3.317 1.00 96.25 85 LEU A CA 1
ATOM 667 C C . LEU A 1 85 ? -5.699 -18.894 1.855 1.00 96.25 85 LEU A C 1
ATOM 669 O O . LEU A 1 85 ? -4.875 -19.773 1.602 1.00 96.25 85 LEU A O 1
ATOM 673 N N . GLU A 1 86 ? -6.288 -18.188 0.886 1.00 95.81 86 GLU A N 1
ATOM 674 C CA . GLU A 1 86 ? -6.006 -18.399 -0.539 1.00 95.81 86 GLU A CA 1
ATOM 675 C C . GLU A 1 86 ? -4.570 -18.019 -0.920 1.00 95.81 86 GLU A C 1
ATOM 677 O O . GLU A 1 86 ? -3.975 -18.691 -1.770 1.00 95.81 86 GLU A O 1
ATOM 682 N N . PHE A 1 87 ? -3.976 -17.012 -0.268 1.00 96.00 87 PHE A N 1
ATOM 683 C CA . PHE A 1 87 ? -2.546 -16.733 -0.400 1.00 96.00 87 PHE A CA 1
ATOM 684 C C . PHE A 1 87 ? -1.705 -17.927 0.068 1.00 96.00 87 PHE A C 1
ATOM 686 O O . PHE A 1 87 ? -0.843 -18.387 -0.682 1.00 96.00 87 PHE A O 1
ATOM 693 N N . GLY A 1 88 ? -1.979 -18.473 1.258 1.00 94.94 88 GLY A N 1
ATOM 694 C CA . GLY A 1 88 ? -1.284 -19.656 1.780 1.00 94.94 88 GLY A CA 1
ATOM 695 C C . GLY A 1 88 ? -1.432 -20.877 0.863 1.00 94.94 88 GLY A C 1
ATOM 696 O O . GLY A 1 88 ? -0.443 -21.493 0.456 1.00 94.94 88 GLY A O 1
ATOM 697 N N . ARG A 1 89 ? -2.667 -21.177 0.447 1.00 94.25 89 ARG A N 1
ATOM 698 C CA . ARG A 1 89 ? -2.997 -22.323 -0.412 1.00 94.25 89 ARG A CA 1
ATOM 699 C C . ARG A 1 89 ? -2.316 -22.246 -1.780 1.00 94.25 89 ARG A C 1
ATOM 701 O O . ARG A 1 89 ? -1.727 -23.225 -2.236 1.00 94.25 89 ARG A O 1
ATOM 708 N N . ARG A 1 90 ? -2.386 -21.093 -2.455 1.00 93.62 90 ARG A N 1
ATOM 709 C CA . ARG A 1 90 ? -1.761 -20.897 -3.778 1.00 93.62 90 ARG A CA 1
ATOM 710 C C . ARG A 1 90 ? -0.251 -20.706 -3.681 1.00 93.62 90 ARG A C 1
ATOM 712 O O . ARG A 1 90 ? 0.467 -21.122 -4.581 1.00 93.62 90 ARG A O 1
ATOM 719 N N . GLY A 1 91 ? 0.239 -20.121 -2.593 1.00 92.56 91 GLY A N 1
ATOM 720 C CA . GLY A 1 91 ? 1.667 -19.964 -2.343 1.00 92.56 91 GLY A CA 1
ATOM 721 C C . GLY A 1 91 ? 2.357 -21.312 -2.162 1.00 92.56 91 GLY A C 1
ATOM 722 O O . GLY A 1 91 ? 3.454 -21.518 -2.670 1.00 92.56 91 GLY A O 1
ATOM 723 N N . MET A 1 92 ? 1.678 -22.273 -1.530 1.00 91.50 92 MET A N 1
ATOM 724 C CA . MET A 1 92 ? 2.161 -23.649 -1.456 1.00 91.50 92 MET A CA 1
ATOM 725 C C . MET A 1 92 ? 2.343 -24.268 -2.846 1.00 91.50 92 MET A C 1
ATOM 727 O O . MET A 1 92 ? 3.384 -24.861 -3.091 1.00 91.50 92 MET A O 1
ATOM 731 N N . ALA A 1 93 ? 1.412 -24.052 -3.777 1.00 89.00 93 ALA A N 1
ATOM 732 C CA . ALA A 1 93 ? 1.542 -24.551 -5.147 1.00 89.00 93 ALA A CA 1
ATOM 733 C C . ALA A 1 93 ? 2.818 -24.060 -5.842 1.00 89.00 93 ALA A C 1
ATOM 735 O O . ALA A 1 93 ? 3.517 -24.840 -6.483 1.00 89.00 93 ALA A O 1
ATOM 736 N N . VAL A 1 94 ? 3.159 -22.785 -5.655 1.00 88.81 94 VAL A N 1
ATOM 737 C CA . VAL A 1 94 ? 4.400 -22.197 -6.176 1.00 88.81 94 VAL A CA 1
ATOM 738 C C . VAL A 1 94 ? 5.638 -22.815 -5.506 1.00 88.81 94 VAL A C 1
ATOM 740 O O . VAL A 1 94 ? 6.676 -23.013 -6.142 1.00 88.81 94 VAL A O 1
ATOM 743 N N . LEU A 1 95 ? 5.552 -23.140 -4.213 1.00 89.88 95 LEU A N 1
ATOM 744 C CA . LEU A 1 95 ? 6.675 -23.625 -3.408 1.00 89.88 95 LEU A CA 1
ATOM 745 C C . LEU A 1 95 ? 6.911 -25.139 -3.457 1.00 89.88 95 LEU A C 1
ATOM 747 O O . LEU A 1 95 ? 8.048 -25.570 -3.318 1.00 89.88 95 LEU A O 1
ATOM 751 N N . SER A 1 96 ? 5.890 -25.965 -3.627 1.00 84.88 96 SER A N 1
ATOM 752 C CA . SER A 1 96 ? 6.033 -27.427 -3.610 1.00 84.88 96 SER A CA 1
ATOM 753 C C . SER A 1 96 ? 5.555 -28.097 -4.893 1.00 84.88 96 SER A C 1
ATOM 755 O O . SER A 1 96 ? 5.696 -29.308 -5.017 1.00 84.88 96 SER A O 1
ATOM 757 N N . GLY A 1 97 ? 4.965 -27.348 -5.832 1.00 82.44 97 GLY A N 1
ATOM 758 C CA . GLY A 1 97 ? 4.287 -27.910 -7.004 1.00 82.44 97 GLY A CA 1
ATOM 759 C C . GLY A 1 97 ? 2.957 -28.598 -6.672 1.00 82.44 97 GLY A C 1
ATOM 760 O O . GLY A 1 97 ? 2.228 -28.994 -7.576 1.00 82.44 97 GLY A O 1
ATOM 761 N N . TRP A 1 98 ? 2.605 -28.716 -5.386 1.00 86.12 98 TRP A N 1
ATOM 762 C CA . TRP A 1 98 ? 1.367 -29.330 -4.922 1.00 86.12 98 TRP A CA 1
ATOM 763 C C . TRP A 1 98 ? 0.328 -28.259 -4.587 1.00 86.12 98 TRP A C 1
ATOM 765 O O . TRP A 1 98 ? 0.564 -27.390 -3.746 1.00 86.12 98 TRP A O 1
ATOM 775 N N . THR A 1 99 ? -0.837 -28.323 -5.235 1.00 81.38 99 THR A N 1
ATOM 776 C CA . THR A 1 99 ? -1.981 -27.443 -4.964 1.00 81.38 99 THR A CA 1
ATOM 777 C C . THR A 1 99 ? -2.977 -28.136 -4.031 1.00 81.38 99 THR A C 1
ATOM 779 O O . THR A 1 99 ? -3.706 -29.023 -4.488 1.00 81.38 99 THR A O 1
ATOM 782 N N . PRO A 1 100 ? -3.107 -27.716 -2.762 1.00 88.19 100 PRO A N 1
ATOM 783 C CA . PRO A 1 100 ? -4.200 -28.180 -1.919 1.00 88.19 100 PRO A CA 1
ATOM 784 C C . PRO A 1 100 ? -5.555 -27.867 -2.568 1.00 88.19 100 PRO A C 1
ATOM 786 O O . PRO A 1 100 ? -5.758 -26.783 -3.138 1.00 88.19 100 PRO A O 1
ATOM 789 N N . GLY A 1 101 ? -6.476 -28.829 -2.487 1.00 88.38 101 GLY A N 1
ATOM 790 C CA . GLY A 1 101 ? -7.786 -28.753 -3.128 1.00 88.38 101 GLY A CA 1
ATOM 791 C C . GLY A 1 101 ? -8.638 -27.596 -2.601 1.00 88.38 101 GLY A C 1
ATOM 792 O O . GLY A 1 101 ? -8.592 -27.253 -1.422 1.00 88.38 101 GLY A O 1
ATOM 793 N N . ARG A 1 102 ? -9.466 -27.009 -3.477 1.00 90.38 102 ARG A N 1
ATOM 794 C CA . ARG A 1 102 ? -10.386 -25.908 -3.115 1.00 90.38 102 ARG A CA 1
ATOM 795 C C . ARG A 1 102 ? -11.436 -26.309 -2.070 1.00 90.38 102 ARG A C 1
ATOM 797 O O . ARG A 1 102 ? -11.995 -25.441 -1.410 1.00 90.38 102 ARG A O 1
ATOM 804 N N . TRP A 1 103 ? -11.684 -27.610 -1.906 1.00 92.12 103 TRP A N 1
ATOM 805 C CA . TRP A 1 103 ? -12.613 -28.145 -0.911 1.00 92.12 103 TRP A CA 1
ATOM 806 C C . TRP A 1 103 ? -12.210 -27.784 0.526 1.00 92.12 103 TRP A C 1
ATOM 808 O O . TRP A 1 103 ? -13.091 -27.607 1.357 1.00 92.12 103 TRP A O 1
ATOM 818 N N . ILE A 1 104 ? -10.912 -27.599 0.806 1.00 92.06 104 ILE A N 1
ATOM 819 C CA . ILE A 1 104 ? -10.424 -27.181 2.131 1.00 92.06 104 ILE A CA 1
ATOM 820 C C . ILE A 1 104 ? -10.986 -25.802 2.482 1.00 92.06 104 ILE A C 1
ATOM 822 O O . ILE A 1 104 ? -11.482 -25.596 3.584 1.00 92.06 104 ILE A O 1
ATOM 826 N N . THR A 1 105 ? -10.969 -24.871 1.526 1.00 90.94 105 THR A N 1
ATOM 827 C CA . THR A 1 105 ? -11.502 -23.520 1.717 1.00 90.94 105 THR A CA 1
ATOM 828 C C . THR A 1 105 ? -12.998 -23.556 2.033 1.00 90.94 105 THR A C 1
ATOM 830 O O . THR A 1 105 ? -13.445 -22.883 2.958 1.00 90.94 105 THR A O 1
ATOM 833 N N . LEU A 1 106 ? -13.766 -24.386 1.316 1.00 92.19 106 LEU A N 1
ATOM 834 C CA . LEU A 1 106 ? -15.195 -24.569 1.581 1.00 92.19 106 LEU A CA 1
ATOM 835 C C . LEU A 1 106 ? -15.442 -25.210 2.955 1.00 92.19 106 LEU A C 1
ATOM 837 O O . LEU A 1 106 ? -16.287 -24.731 3.703 1.00 92.19 106 LEU A O 1
ATOM 841 N N . ALA A 1 107 ? -14.684 -26.250 3.310 1.00 94.25 107 ALA A N 1
ATOM 842 C CA . ALA A 1 107 ? -14.803 -26.924 4.600 1.00 94.25 107 ALA A CA 1
ATOM 843 C C . ALA A 1 107 ? -14.525 -25.970 5.773 1.00 94.25 107 ALA A C 1
ATOM 845 O O . ALA A 1 107 ? -15.272 -25.962 6.748 1.00 94.25 107 ALA A O 1
ATOM 846 N N . LEU A 1 108 ? -13.499 -25.120 5.660 1.00 94.88 108 LEU A N 1
ATOM 847 C CA . LEU A 1 108 ? -13.175 -24.124 6.683 1.00 94.88 108 LEU A CA 1
ATOM 848 C C . LEU A 1 108 ? -14.210 -22.994 6.752 1.00 94.88 108 LEU A C 1
ATOM 850 O O . LEU A 1 108 ? -14.542 -22.553 7.848 1.00 94.88 108 LEU A O 1
ATOM 854 N N . LEU A 1 109 ? -14.775 -22.562 5.619 1.00 93.50 109 LEU A N 1
ATOM 855 C CA . LEU A 1 109 ? -15.886 -21.602 5.603 1.00 93.50 109 LEU A CA 1
ATOM 856 C C . LEU A 1 109 ? -17.123 -22.155 6.321 1.00 93.50 109 LEU A C 1
ATOM 858 O O . LEU A 1 109 ? -17.711 -21.454 7.143 1.00 93.50 109 LEU A O 1
ATOM 862 N N . VAL A 1 110 ? -17.488 -23.411 6.044 1.00 94.19 110 VAL A N 1
ATOM 863 C CA . VAL A 1 110 ? -18.600 -24.094 6.723 1.00 94.19 110 VAL A CA 1
ATOM 864 C C . VAL A 1 110 ? -18.314 -24.219 8.218 1.00 94.19 110 VAL A C 1
ATOM 866 O O . VAL A 1 110 ? -19.168 -23.873 9.027 1.00 94.19 110 VAL A O 1
ATOM 869 N N . LEU A 1 111 ? -17.101 -24.634 8.596 1.00 93.19 111 LEU A N 1
ATOM 870 C CA . LEU A 1 111 ? -16.699 -24.737 10.000 1.00 93.19 111 LEU A CA 1
ATOM 871 C C . LEU A 1 111 ? -16.784 -23.387 10.727 1.00 93.19 111 LEU A C 1
ATOM 873 O O . LEU A 1 111 ? -17.261 -23.328 11.857 1.00 93.19 111 LEU A O 1
ATOM 877 N N . GLY A 1 112 ? -16.362 -22.297 10.082 1.00 92.00 112 GLY A N 1
ATOM 878 C CA . GLY A 1 112 ? -16.497 -20.953 10.637 1.00 92.00 112 GLY A CA 1
ATOM 879 C C . GLY A 1 112 ? -17.954 -20.527 10.811 1.00 92.00 112 GLY A C 1
ATOM 880 O O . GLY A 1 112 ? -18.314 -19.993 11.860 1.00 92.00 112 GLY A O 1
ATOM 881 N N . ALA A 1 113 ? -18.805 -20.831 9.827 1.00 93.06 113 ALA A N 1
ATOM 882 C CA . ALA A 1 113 ? -20.233 -20.530 9.868 1.00 93.06 113 ALA A CA 1
ATOM 883 C C . ALA A 1 113 ? -20.986 -21.309 10.962 1.00 93.06 113 ALA A C 1
ATOM 885 O O . ALA A 1 113 ? -21.921 -20.767 11.548 1.00 93.06 113 ALA A O 1
ATOM 886 N N . LEU A 1 114 ? -20.555 -22.534 11.300 1.00 93.56 114 LEU A N 1
ATOM 887 C CA . LEU A 1 114 ? -21.120 -23.306 12.419 1.00 93.56 114 LEU A CA 1
ATOM 888 C C . LEU A 1 114 ? -20.981 -22.582 13.766 1.00 93.56 114 LEU A C 1
ATOM 890 O O . LEU A 1 114 ? -21.827 -22.762 14.639 1.00 93.56 114 LEU A O 1
ATOM 894 N N . GLY A 1 115 ? -19.978 -21.710 13.922 1.00 90.94 115 GLY A N 1
ATOM 895 C CA . GLY A 1 115 ? -19.857 -20.843 15.095 1.00 90.94 115 GLY A CA 1
ATOM 896 C C . GLY A 1 115 ? -21.085 -19.950 15.313 1.00 90.94 115 GLY A C 1
ATOM 897 O O . GLY A 1 115 ? -21.387 -19.593 16.449 1.00 90.94 115 GLY A O 1
ATOM 898 N N . GLY A 1 116 ? -21.847 -19.647 14.258 1.00 91.00 116 GLY A N 1
ATOM 899 C CA . GLY A 1 116 ? -23.073 -18.854 14.344 1.00 91.00 116 GLY A CA 1
ATOM 900 C C . GLY A 1 116 ? -24.213 -19.509 15.117 1.00 91.00 116 GLY A C 1
ATOM 901 O O . GLY A 1 116 ? -25.105 -18.799 15.577 1.00 91.00 116 GLY A O 1
ATOM 902 N N . LEU A 1 117 ? -24.154 -20.824 15.360 1.00 92.88 117 LEU A N 1
ATOM 903 C CA . LEU A 1 117 ? -25.073 -21.507 16.281 1.00 92.88 117 LEU A CA 1
ATOM 904 C C . LEU A 1 117 ? -24.974 -20.955 17.715 1.00 92.88 117 LEU A C 1
ATOM 906 O O . LEU A 1 117 ? -25.922 -21.064 18.484 1.00 92.88 117 LEU A O 1
ATOM 910 N N . ALA A 1 118 ? -23.848 -20.322 18.055 1.00 91.62 118 ALA A N 1
ATOM 911 C CA . ALA A 1 118 ? -23.598 -19.656 19.328 1.00 91.62 118 ALA A CA 1
ATOM 912 C C . ALA A 1 118 ? -23.788 -18.121 19.263 1.00 91.62 118 ALA A C 1
ATOM 914 O O . ALA A 1 118 ? -23.285 -17.387 20.117 1.00 91.62 118 ALA A O 1
ATOM 915 N N . GLY A 1 119 ? -24.487 -17.618 18.241 1.00 90.75 119 GLY A N 1
ATOM 916 C CA . GLY A 1 119 ? -24.763 -16.195 18.043 1.00 90.75 119 GLY A CA 1
ATOM 917 C C . GLY A 1 119 ? -23.633 -15.414 17.347 1.00 90.75 119 GLY A C 1
ATOM 918 O O . GLY A 1 119 ? -22.649 -15.998 16.884 1.00 90.75 119 GLY A O 1
ATOM 919 N N . PRO A 1 120 ? -23.743 -14.072 17.258 1.00 88.50 120 PRO A N 1
ATOM 920 C CA . PRO A 1 120 ? -22.815 -13.234 16.487 1.00 88.50 120 PRO A CA 1
ATOM 921 C C . PRO A 1 120 ? -21.348 -13.326 16.936 1.00 88.50 120 PRO A C 1
ATOM 923 O O . PRO A 1 120 ? -20.445 -13.396 16.099 1.00 88.50 120 PRO A O 1
ATOM 926 N N . SER A 1 121 ? -21.100 -13.368 18.251 1.00 89.75 121 SER A N 1
ATOM 927 C CA . SER A 1 121 ? -19.753 -13.565 18.809 1.00 89.75 121 SER A CA 1
ATOM 928 C C . SER A 1 121 ? -19.192 -14.940 18.448 1.00 89.75 121 SER A C 1
ATOM 930 O O . SER A 1 121 ? -18.003 -15.066 18.153 1.00 89.75 121 SER A O 1
ATOM 932 N N . GLY A 1 122 ? -20.062 -15.953 18.384 1.00 93.81 122 GLY A N 1
ATOM 933 C CA . GLY A 1 122 ? -19.711 -17.297 17.954 1.00 93.81 122 GLY A CA 1
ATOM 934 C C . GLY A 1 122 ? -19.307 -17.371 16.482 1.00 93.81 122 GLY A C 1
ATOM 935 O O . GLY A 1 122 ? -18.277 -17.968 16.176 1.00 93.81 122 GLY A O 1
ATOM 936 N N . SER A 1 123 ? -20.030 -16.699 15.577 1.00 93.56 123 SER A N 1
ATOM 937 C CA . SER A 1 123 ? -19.619 -16.578 14.166 1.00 93.56 123 SER A CA 1
ATOM 938 C C . SER A 1 123 ? -18.241 -15.927 14.033 1.00 93.56 123 SER A C 1
ATOM 940 O O . SER A 1 123 ? -17.399 -16.378 13.257 1.00 93.56 123 SER A O 1
ATOM 942 N N . ASN A 1 124 ? -17.988 -14.867 14.808 1.00 94.69 124 ASN A N 1
ATOM 943 C CA . ASN A 1 124 ? -16.706 -14.165 14.794 1.00 94.69 124 ASN A CA 1
ATOM 944 C C . ASN A 1 124 ? -15.558 -15.091 15.236 1.00 94.69 124 ASN A C 1
ATOM 946 O O . ASN A 1 124 ? -14.561 -15.231 14.523 1.00 94.69 124 ASN A O 1
ATOM 950 N N . ALA A 1 125 ? -15.732 -15.778 16.367 1.00 95.94 125 ALA A N 1
ATOM 951 C CA . ALA A 1 125 ? -14.783 -16.767 16.868 1.00 95.94 125 ALA A CA 1
ATOM 952 C C . ALA A 1 125 ? -14.570 -17.925 15.876 1.00 95.94 125 ALA A C 1
ATOM 954 O O . ALA A 1 125 ? -13.430 -18.289 15.585 1.00 95.94 125 ALA A O 1
ATOM 955 N N . GLY A 1 126 ? -15.648 -18.449 15.286 1.00 96.06 126 GLY A N 1
ATOM 956 C CA . GLY A 1 126 ? -15.607 -19.528 14.301 1.00 96.06 126 GLY A CA 1
ATOM 957 C C . GLY A 1 126 ? -14.739 -19.189 13.089 1.00 96.06 126 GLY A C 1
ATOM 958 O O . GLY A 1 126 ? -13.843 -19.961 12.735 1.00 96.06 126 GLY A O 1
ATOM 959 N N . PHE A 1 127 ? -14.939 -18.021 12.469 1.00 96.94 127 PHE A N 1
ATOM 960 C CA . PHE A 1 127 ? -14.115 -17.587 11.331 1.00 96.94 127 PHE A CA 1
ATOM 961 C C . PHE A 1 127 ? -12.664 -17.272 11.719 1.00 96.94 127 PHE A C 1
ATOM 963 O O . PHE A 1 127 ? -11.753 -17.535 10.930 1.00 96.94 127 PHE A O 1
ATOM 970 N N . ARG A 1 128 ? -12.413 -16.758 12.930 1.00 96.75 128 ARG A N 1
ATOM 971 C CA . ARG A 1 128 ? -11.045 -16.539 13.432 1.00 96.75 128 ARG A CA 1
ATOM 972 C C . ARG A 1 128 ? -10.275 -17.848 13.588 1.00 96.75 128 ARG A C 1
ATOM 974 O O . ARG A 1 128 ? -9.139 -17.908 13.129 1.00 96.75 128 ARG A O 1
ATOM 981 N N . TYR A 1 129 ? -10.884 -18.899 14.135 1.00 96.81 129 TYR A N 1
ATOM 982 C CA . TYR A 1 129 ? -10.224 -20.202 14.263 1.00 96.81 129 TYR A CA 1
ATOM 983 C C . TYR A 1 129 ? -10.050 -20.916 12.920 1.00 96.81 129 TYR A C 1
ATOM 985 O O . TYR A 1 129 ? -8.956 -21.374 12.594 1.00 96.81 129 TYR A O 1
ATOM 993 N N . SER A 1 130 ? -11.123 -21.009 12.134 1.00 95.94 130 SER A N 1
ATOM 994 C CA . SER A 1 130 ? -11.135 -21.797 10.896 1.00 95.94 130 SER A CA 1
ATOM 995 C C . SER A 1 130 ? -10.357 -21.139 9.754 1.00 95.94 130 SER A C 1
ATOM 997 O O . SER A 1 130 ? -9.625 -21.820 9.044 1.00 95.94 130 SER A O 1
ATOM 999 N N . LEU A 1 131 ? -10.480 -19.821 9.571 1.00 96.31 131 LEU A N 1
ATOM 1000 C CA . LEU A 1 131 ? -9.824 -19.103 8.476 1.00 96.31 131 LEU A CA 1
ATOM 1001 C C . LEU A 1 131 ? -8.636 -18.281 8.969 1.00 96.31 131 LEU A C 1
ATOM 1003 O O . LEU A 1 131 ? -7.558 -18.370 8.388 1.00 96.31 131 LEU A O 1
ATOM 1007 N N . GLY A 1 132 ? -8.812 -17.489 10.030 1.00 95.81 132 GLY A N 1
ATOM 1008 C CA . GLY A 1 132 ? -7.794 -16.540 10.492 1.00 95.81 132 GLY A CA 1
ATOM 1009 C C . GLY A 1 132 ? -6.516 -17.212 10.995 1.00 95.81 132 GLY A C 1
ATOM 1010 O O . GLY A 1 132 ? -5.426 -16.917 10.507 1.00 95.81 132 GLY A O 1
ATOM 1011 N N . LEU A 1 133 ? -6.646 -18.150 11.933 1.00 97.25 133 LEU A N 1
ATOM 1012 C CA . LEU A 1 133 ? -5.523 -18.866 12.536 1.00 97.25 133 LEU A CA 1
ATOM 1013 C C . LEU A 1 133 ? -4.824 -19.757 11.506 1.00 97.25 133 LEU A C 1
ATOM 1015 O O . LEU A 1 133 ? -3.614 -19.650 11.310 1.00 97.25 133 LEU A O 1
ATOM 1019 N N . ILE A 1 134 ? -5.594 -20.601 10.812 1.00 96.62 134 ILE A N 1
ATOM 1020 C CA . ILE A 1 134 ? -5.061 -21.533 9.811 1.00 96.62 134 ILE A CA 1
ATOM 1021 C C . ILE A 1 134 ? -4.446 -20.763 8.638 1.00 96.62 134 ILE A C 1
ATOM 1023 O O . ILE A 1 134 ? -3.291 -20.999 8.289 1.00 96.62 134 ILE A O 1
ATOM 1027 N N . GLY A 1 135 ? -5.173 -19.807 8.056 1.00 96.12 135 GLY A N 1
ATOM 1028 C CA . GLY A 1 135 ? -4.698 -19.002 6.931 1.00 96.12 135 GLY A CA 1
ATOM 1029 C C . GLY A 1 135 ? -3.484 -18.143 7.282 1.00 96.12 135 GLY A C 1
ATOM 1030 O O . GLY A 1 135 ? -2.555 -18.040 6.478 1.00 96.12 135 GLY A O 1
ATOM 1031 N N . GLY A 1 136 ? -3.442 -17.576 8.490 1.00 96.69 136 GLY A N 1
ATOM 1032 C CA . GLY A 1 136 ? -2.316 -16.776 8.968 1.00 96.69 136 GLY A CA 1
ATOM 1033 C C . GLY A 1 136 ? -1.051 -17.599 9.212 1.00 96.69 136 GLY A C 1
ATOM 1034 O O . GLY A 1 136 ? 0.012 -17.238 8.705 1.00 96.69 136 GLY A O 1
ATOM 1035 N N . LEU A 1 137 ? -1.154 -18.742 9.902 1.00 97.94 137 LEU A N 1
ATOM 1036 C CA . LEU A 1 137 ? -0.016 -19.650 10.106 1.00 97.94 137 LEU A CA 1
ATOM 1037 C C . LEU A 1 137 ? 0.488 -20.231 8.780 1.00 97.94 137 LEU A C 1
ATOM 1039 O O . LEU A 1 137 ? 1.696 -20.331 8.556 1.00 97.94 137 LEU A O 1
ATOM 1043 N N . TRP A 1 138 ? -0.427 -20.559 7.867 1.00 96.50 138 TRP A N 1
ATOM 1044 C CA . TRP A 1 138 ? -0.070 -21.048 6.540 1.00 96.50 138 TRP A CA 1
ATOM 1045 C C . TRP A 1 138 ? 0.636 -19.969 5.712 1.00 96.50 138 TRP A C 1
ATOM 1047 O O . TRP A 1 138 ? 1.684 -20.228 5.118 1.00 96.50 138 TRP A O 1
ATOM 1057 N N . THR A 1 139 ? 0.127 -18.736 5.730 1.00 96.69 139 THR A N 1
ATOM 1058 C CA . THR A 1 139 ? 0.778 -17.578 5.101 1.00 96.69 139 THR A CA 1
ATOM 1059 C C . THR A 1 139 ? 2.178 -17.358 5.663 1.00 96.69 139 THR A C 1
ATOM 1061 O O . THR A 1 139 ? 3.129 -17.220 4.895 1.00 96.69 139 THR A O 1
ATOM 1064 N N . ALA A 1 140 ? 2.334 -17.385 6.987 1.00 97.50 140 ALA A N 1
ATOM 1065 C CA . ALA A 1 140 ? 3.631 -17.251 7.639 1.00 97.50 140 ALA A CA 1
ATOM 1066 C C . ALA A 1 140 ? 4.621 -18.331 7.180 1.00 97.50 140 ALA A C 1
ATOM 1068 O O . ALA A 1 140 ? 5.754 -18.017 6.814 1.00 97.50 140 ALA A O 1
ATOM 1069 N N . TRP A 1 141 ? 4.186 -19.592 7.121 1.00 96.44 141 TRP A N 1
ATOM 1070 C CA . TRP A 1 141 ? 5.011 -20.694 6.627 1.00 96.44 141 TRP A CA 1
ATOM 1071 C C . TRP A 1 141 ? 5.415 -20.510 5.158 1.00 96.44 141 TRP A C 1
ATOM 1073 O O . TRP A 1 141 ? 6.581 -20.700 4.808 1.00 96.44 141 TRP A O 1
ATOM 1083 N N . VAL A 1 142 ? 4.480 -20.090 4.301 1.00 95.50 142 VAL A N 1
ATOM 1084 C CA . VAL A 1 142 ? 4.746 -19.803 2.884 1.00 95.50 142 VAL A CA 1
ATOM 1085 C C . VAL A 1 142 ? 5.788 -18.694 2.739 1.00 95.50 142 VAL A C 1
ATOM 1087 O O . VAL A 1 142 ? 6.761 -18.867 2.009 1.00 95.50 142 VAL A O 1
ATOM 1090 N N . LEU A 1 143 ? 5.642 -17.581 3.464 1.00 95.19 143 LEU A N 1
ATOM 1091 C CA . LEU A 1 143 ? 6.617 -16.485 3.447 1.00 95.19 143 LEU A CA 1
ATOM 1092 C C . LEU A 1 143 ? 7.990 -16.949 3.954 1.00 95.19 143 LEU A C 1
ATOM 1094 O O . LEU A 1 143 ? 9.016 -16.630 3.350 1.00 95.19 143 LEU A O 1
ATOM 1098 N N . TRP A 1 144 ? 8.009 -17.758 5.016 1.00 95.31 144 TRP A N 1
ATOM 1099 C CA . TRP A 1 144 ? 9.234 -18.325 5.572 1.00 95.31 144 TRP A CA 1
ATOM 1100 C C . TRP A 1 144 ? 9.957 -19.234 4.582 1.00 95.31 144 TRP A C 1
ATOM 1102 O O . TRP A 1 144 ? 11.176 -19.211 4.513 1.00 95.31 144 TRP A O 1
ATOM 1112 N N . ARG A 1 145 ? 9.233 -20.029 3.794 1.00 94.44 145 ARG A N 1
ATOM 1113 C CA . ARG A 1 145 ? 9.835 -20.888 2.766 1.00 94.44 145 ARG A CA 1
ATOM 1114 C C . ARG A 1 145 ? 10.249 -20.108 1.526 1.00 94.44 145 ARG A C 1
ATOM 1116 O O . ARG A 1 145 ? 11.304 -20.383 0.959 1.00 94.44 145 ARG A O 1
ATOM 1123 N N . TYR A 1 146 ? 9.460 -19.115 1.127 1.00 92.12 146 TYR A N 1
ATOM 1124 C CA . TYR A 1 146 ? 9.776 -18.259 -0.012 1.00 92.12 146 TYR A CA 1
ATOM 1125 C C . TYR A 1 146 ? 11.071 -17.465 0.209 1.00 92.12 146 TYR A C 1
ATOM 1127 O O . TYR A 1 146 ? 11.865 -17.324 -0.718 1.00 92.12 146 TYR A O 1
ATOM 1135 N N . ARG A 1 147 ? 11.358 -17.042 1.449 1.00 91.38 147 ARG A N 1
ATOM 1136 C CA . ARG A 1 147 ? 12.612 -16.344 1.787 1.00 91.38 147 ARG A CA 1
ATOM 1137 C C . ARG A 1 147 ? 13.873 -17.138 1.446 1.00 91.38 147 ARG A C 1
ATOM 1139 O O . ARG A 1 147 ? 14.888 -16.528 1.149 1.00 91.38 147 ARG A O 1
ATOM 1146 N N . ASP A 1 148 ? 13.823 -18.468 1.536 1.00 88.62 148 ASP A N 1
ATOM 1147 C CA . ASP A 1 148 ? 14.990 -19.329 1.333 1.00 88.62 148 ASP A CA 1
ATOM 1148 C C . ASP A 1 148 ? 15.218 -19.597 -0.165 1.00 88.62 148 ASP A C 1
ATOM 1150 O O . ASP A 1 148 ? 16.294 -20.037 -0.553 1.00 88.62 148 ASP A O 1
ATOM 1154 N N . ARG A 1 149 ? 14.228 -19.285 -1.017 1.00 85.94 149 ARG A N 1
ATOM 1155 C CA . ARG A 1 149 ? 14.368 -19.284 -2.482 1.00 85.94 149 ARG A CA 1
ATOM 1156 C C . ARG A 1 149 ? 14.935 -17.982 -3.034 1.00 85.94 149 ARG A C 1
ATOM 1158 O O . ARG A 1 149 ? 15.406 -17.956 -4.167 1.00 85.94 149 ARG A O 1
ATOM 1165 N N . LEU A 1 150 ? 14.849 -16.901 -2.267 1.00 79.25 150 LEU A N 1
ATOM 1166 C CA . LEU A 1 150 ? 15.336 -15.593 -2.676 1.00 79.25 150 LEU A CA 1
ATOM 1167 C C . LEU A 1 150 ? 16.818 -15.453 -2.313 1.00 79.25 150 LEU A C 1
ATOM 1169 O O . LEU A 1 150 ? 17.204 -15.624 -1.161 1.00 79.25 150 LEU A O 1
ATOM 1173 N N . GLY A 1 151 ? 17.645 -15.063 -3.285 1.00 74.75 151 GLY A N 1
ATOM 1174 C CA . GLY A 1 151 ? 19.048 -14.692 -3.044 1.00 74.75 151 GLY A CA 1
ATOM 1175 C C . GLY A 1 151 ? 19.227 -13.342 -2.331 1.00 74.75 151 GLY A C 1
ATOM 1176 O O . GLY A 1 151 ? 20.351 -12.940 -2.050 1.00 74.75 151 GLY A O 1
ATOM 1177 N N . TYR A 1 152 ? 18.135 -12.626 -2.041 1.00 81.00 152 TYR A N 1
ATOM 1178 C CA . TYR A 1 152 ? 18.120 -11.299 -1.421 1.00 81.00 152 TYR A CA 1
ATOM 1179 C C . TYR A 1 152 ? 16.969 -11.178 -0.405 1.00 81.00 152 TYR A C 1
ATOM 1181 O O . TYR A 1 152 ? 16.060 -12.002 -0.367 1.00 81.00 152 TYR A O 1
ATOM 1189 N N . ALA A 1 153 ? 16.999 -10.141 0.441 1.00 81.25 153 ALA A N 1
ATOM 1190 C CA . ALA A 1 153 ? 15.924 -9.797 1.388 1.00 81.25 153 ALA A CA 1
ATOM 1191 C C . ALA A 1 153 ? 15.437 -10.920 2.334 1.00 81.25 153 ALA A C 1
ATOM 1193 O O . ALA A 1 153 ? 14.314 -10.867 2.845 1.00 81.25 153 ALA A O 1
ATOM 1194 N N . ARG A 1 154 ? 16.305 -11.892 2.643 1.00 89.06 154 ARG A N 1
ATOM 1195 C CA . ARG A 1 154 ? 15.998 -13.019 3.537 1.00 89.06 154 ARG A CA 1
ATOM 1196 C C . ARG A 1 154 ? 15.545 -12.574 4.932 1.00 89.06 154 ARG A C 1
ATOM 1198 O O . ARG A 1 154 ? 14.587 -13.121 5.473 1.00 89.06 154 ARG A O 1
ATOM 1205 N N . VAL A 1 155 ? 16.219 -11.568 5.499 1.00 90.06 155 VAL A N 1
ATOM 1206 C CA . VAL A 1 155 ? 15.920 -11.035 6.840 1.00 90.06 155 VAL A CA 1
ATOM 1207 C C . VAL A 1 155 ? 14.561 -10.321 6.878 1.00 90.06 155 VAL A C 1
ATOM 1209 O O . VAL A 1 155 ? 13.724 -10.751 7.669 1.00 90.06 155 VAL A O 1
ATOM 1212 N N . PRO A 1 156 ? 14.275 -9.307 6.028 1.00 91.75 156 PRO A N 1
ATOM 1213 C CA . PRO A 1 156 ? 12.958 -8.669 5.985 1.00 91.75 156 PRO A CA 1
ATOM 1214 C C . PRO A 1 156 ? 11.801 -9.660 5.852 1.00 91.75 156 PRO A C 1
ATOM 1216 O O . PRO A 1 156 ? 10.841 -9.594 6.614 1.00 91.75 156 PRO A O 1
ATOM 1219 N N . LEU A 1 157 ? 11.907 -10.627 4.939 1.00 93.19 157 LEU A N 1
ATOM 1220 C CA . LEU A 1 157 ? 10.831 -11.587 4.722 1.00 93.19 157 LEU A CA 1
ATOM 1221 C C . LEU A 1 157 ? 10.703 -12.601 5.873 1.00 93.19 157 LEU A C 1
ATOM 1223 O O . LEU A 1 157 ? 9.596 -13.013 6.211 1.00 93.19 157 LEU A O 1
ATOM 1227 N N . GLY A 1 158 ? 11.813 -12.960 6.527 1.00 95.69 158 GLY A N 1
ATOM 1228 C CA . GLY A 1 158 ? 11.802 -13.760 7.753 1.00 95.69 158 GLY A CA 1
ATOM 1229 C C . GLY A 1 158 ? 11.105 -13.055 8.921 1.00 95.69 158 GLY A C 1
ATOM 1230 O O . GLY A 1 158 ? 10.314 -13.685 9.621 1.00 95.69 158 GLY A O 1
ATOM 1231 N N . VAL A 1 159 ? 11.341 -11.749 9.093 1.00 96.94 159 VAL A N 1
ATOM 1232 C CA . VAL A 1 159 ? 10.638 -10.927 10.093 1.00 96.94 159 VAL A CA 1
ATOM 1233 C C . VAL A 1 159 ? 9.147 -10.843 9.767 1.00 96.94 159 VAL A C 1
ATOM 1235 O O . VAL A 1 159 ? 8.330 -11.048 10.659 1.00 96.94 159 VAL A O 1
ATOM 1238 N N . ALA A 1 160 ? 8.782 -10.616 8.500 1.00 95.94 160 ALA A N 1
ATOM 1239 C CA . ALA A 1 160 ? 7.383 -10.589 8.070 1.00 95.94 160 ALA A CA 1
ATOM 1240 C C . ALA A 1 160 ? 6.668 -11.923 8.347 1.00 95.94 160 ALA A C 1
ATOM 1242 O O . ALA A 1 160 ? 5.547 -11.931 8.847 1.00 95.94 160 ALA A O 1
ATOM 1243 N N . ALA A 1 161 ? 7.327 -13.051 8.070 1.00 97.12 161 ALA A N 1
ATOM 1244 C CA . ALA A 1 161 ? 6.792 -14.379 8.348 1.00 97.12 161 ALA A CA 1
ATOM 1245 C C . ALA A 1 161 ? 6.569 -14.616 9.852 1.00 97.12 161 ALA A C 1
ATOM 1247 O O . ALA A 1 161 ? 5.495 -15.064 10.245 1.00 97.12 161 ALA A O 1
ATOM 1248 N N . LEU A 1 162 ? 7.548 -14.279 10.699 1.00 98.12 162 LEU A N 1
ATOM 1249 C CA . LEU A 1 162 ? 7.421 -14.433 12.152 1.00 98.12 162 LEU A CA 1
ATOM 1250 C C . LEU A 1 162 ? 6.330 -13.519 12.726 1.00 98.12 162 LEU A C 1
ATOM 1252 O O . LEU A 1 162 ? 5.498 -13.973 13.509 1.00 98.12 162 LEU A O 1
ATOM 1256 N N . ALA A 1 163 ? 6.301 -12.253 12.304 1.00 97.69 163 ALA A N 1
ATOM 1257 C CA . ALA A 1 163 ? 5.274 -11.302 12.715 1.00 97.69 163 ALA A CA 1
ATOM 1258 C C . ALA A 1 163 ? 3.876 -11.772 12.290 1.00 97.69 163 ALA A C 1
ATOM 1260 O O . ALA A 1 163 ? 2.955 -11.715 13.098 1.00 97.69 163 ALA A O 1
ATOM 1261 N N . MET A 1 164 ? 3.729 -12.324 11.079 1.00 97.00 164 MET A N 1
ATOM 1262 C CA . MET A 1 164 ? 2.469 -12.902 10.604 1.00 97.00 164 MET A CA 1
ATOM 1263 C C . MET A 1 164 ? 2.050 -14.145 11.403 1.00 97.00 164 MET A C 1
ATOM 1265 O O . MET A 1 164 ? 0.864 -14.323 11.666 1.00 97.00 164 MET A O 1
ATOM 1269 N N . ALA A 1 165 ? 2.992 -14.994 11.832 1.00 98.06 165 ALA A N 1
ATOM 1270 C CA . ALA A 1 165 ? 2.684 -16.153 12.675 1.00 98.06 165 ALA A CA 1
ATOM 1271 C C . ALA A 1 165 ? 2.173 -15.728 14.059 1.00 98.06 165 ALA A C 1
ATOM 1273 O O . ALA A 1 165 ? 1.136 -16.206 14.517 1.00 98.06 165 ALA A O 1
ATOM 1274 N N . LEU A 1 166 ? 2.873 -14.790 14.706 1.00 98.12 166 LEU A N 1
ATOM 1275 C CA . LEU A 1 166 ? 2.448 -14.222 15.988 1.00 98.12 166 LEU A CA 1
ATOM 1276 C C . LEU A 1 166 ? 1.112 -13.487 15.851 1.00 98.12 166 LEU A C 1
ATOM 1278 O O . LEU A 1 166 ? 0.246 -13.598 16.716 1.00 98.12 166 LEU A O 1
ATOM 1282 N N . TYR A 1 167 ? 0.920 -12.785 14.736 1.00 96.88 167 TYR A N 1
ATOM 1283 C CA . TYR A 1 167 ? -0.334 -12.124 14.416 1.00 96.88 167 TYR A CA 1
ATOM 1284 C C . TYR A 1 167 ? -1.470 -13.140 14.259 1.00 96.88 167 TYR A C 1
ATOM 1286 O O . TYR A 1 167 ? -2.542 -12.933 14.815 1.00 96.88 167 TYR A O 1
ATOM 1294 N N . ALA A 1 168 ? -1.237 -14.267 13.582 1.00 96.81 168 ALA A N 1
ATOM 1295 C CA . ALA A 1 168 ? -2.222 -15.336 13.434 1.00 96.81 168 ALA A CA 1
ATOM 1296 C C . ALA A 1 168 ? -2.640 -15.928 14.787 1.00 96.81 168 ALA A C 1
ATOM 1298 O O . ALA A 1 168 ? -3.819 -16.200 14.995 1.00 96.81 168 ALA A O 1
ATOM 1299 N N . LEU A 1 169 ? -1.708 -16.068 15.735 1.00 97.19 169 LEU A N 1
ATOM 1300 C CA . LEU A 1 169 ? -2.028 -16.477 17.105 1.00 97.19 169 LEU A CA 1
ATOM 1301 C C . LEU A 1 169 ? -2.859 -15.401 17.822 1.00 97.19 169 LEU A C 1
ATOM 1303 O O . LEU A 1 169 ? -3.932 -15.692 18.346 1.00 97.19 169 LEU A O 1
ATOM 1307 N N . ALA A 1 170 ? -2.423 -14.142 17.784 1.00 96.19 170 ALA A N 1
ATOM 1308 C CA . ALA A 1 170 ? -3.119 -13.045 18.453 1.00 96.19 170 ALA A CA 1
ATOM 1309 C C . ALA A 1 170 ? -4.513 -12.765 17.861 1.00 96.19 170 ALA A C 1
ATOM 1311 O O . ALA A 1 170 ? -5.440 -12.427 18.594 1.00 96.19 170 ALA A O 1
ATOM 1312 N N . ALA A 1 171 ? -4.686 -12.867 16.543 1.00 93.81 171 ALA A N 1
ATOM 1313 C CA . ALA A 1 171 ? -5.931 -12.570 15.833 1.00 93.81 171 ALA A CA 1
ATOM 1314 C C . ALA A 1 171 ? -6.842 -13.789 15.662 1.00 93.81 171 ALA A C 1
ATOM 1316 O O . ALA A 1 171 ? -8.064 -13.631 15.661 1.00 93.81 171 ALA A O 1
ATOM 1317 N N . GLY A 1 172 ? -6.265 -14.978 15.507 1.00 93.00 172 GLY A N 1
ATOM 1318 C CA . GLY A 1 172 ? -6.982 -16.214 15.218 1.00 93.00 172 GLY A CA 1
ATOM 1319 C C . GLY A 1 172 ? -7.245 -17.092 16.440 1.00 93.00 172 GLY A C 1
ATOM 1320 O O . GLY A 1 172 ? -8.286 -17.737 16.478 1.00 93.00 172 GLY A O 1
ATOM 1321 N N . ALA A 1 173 ? -6.347 -17.119 17.435 1.00 95.06 173 ALA A N 1
ATOM 1322 C CA . ALA A 1 173 ? -6.518 -17.962 18.624 1.00 95.06 173 ALA A CA 1
ATOM 1323 C C . ALA A 1 173 ? -7.240 -17.239 19.774 1.00 95.06 173 ALA A C 1
ATOM 1325 O O . ALA A 1 173 ? -8.063 -17.845 20.455 1.00 95.06 173 ALA A O 1
ATOM 1326 N N . VAL A 1 174 ? -6.951 -15.948 19.971 1.00 96.62 174 VAL A N 1
ATOM 1327 C CA . VAL A 1 174 ? -7.589 -15.110 21.000 1.00 96.62 174 VAL A CA 1
ATOM 1328 C C . VAL A 1 174 ? -8.817 -14.424 20.394 1.00 96.62 174 VAL A C 1
ATOM 1330 O O . VAL A 1 174 ? -8.692 -13.489 19.605 1.00 96.62 174 VAL A O 1
ATOM 1333 N N . VAL A 1 175 ? -10.023 -14.880 20.717 1.00 95.31 175 VAL A N 1
ATOM 1334 C CA . VAL A 1 175 ? -11.270 -14.484 20.023 1.00 95.31 175 VAL A CA 1
ATOM 1335 C C . VAL A 1 175 ? -12.255 -13.759 20.957 1.00 95.31 175 VAL A C 1
ATOM 1337 O O . VAL A 1 175 ? -11.993 -13.659 22.151 1.00 95.31 175 VAL A O 1
ATOM 1340 N N . PRO A 1 176 ? -13.362 -13.174 20.465 1.00 93.06 176 PRO A N 1
ATOM 1341 C CA . PRO A 1 176 ? -14.422 -12.701 21.358 1.00 93.06 176 PRO A CA 1
ATOM 1342 C C . PRO A 1 176 ? -15.012 -13.855 22.180 1.00 93.06 176 PRO A C 1
ATOM 1344 O O . PRO A 1 176 ? -15.093 -14.978 21.682 1.00 93.06 176 PRO A O 1
ATOM 1347 N N . THR A 1 177 ? -15.448 -13.581 23.410 1.00 93.19 177 THR A N 1
ATOM 1348 C CA . THR A 1 177 ? -16.052 -14.582 24.301 1.00 93.19 177 THR A CA 1
ATOM 1349 C C . THR A 1 177 ? -17.240 -15.268 23.614 1.00 93.19 177 THR A C 1
ATOM 1351 O O . THR A 1 177 ? -18.161 -14.604 23.130 1.00 93.19 177 THR A O 1
ATOM 1354 N N . ALA A 1 178 ? -17.206 -16.601 23.537 1.00 93.69 178 ALA A N 1
ATOM 1355 C CA . ALA A 1 178 ? -18.268 -17.412 22.946 1.00 93.69 178 ALA A CA 1
ATOM 1356 C C . ALA A 1 178 ? -18.440 -18.738 23.714 1.00 93.69 178 ALA A C 1
ATOM 1358 O O . ALA A 1 178 ? -17.458 -19.270 24.239 1.00 93.69 178 ALA A O 1
ATOM 1359 N N . PRO A 1 179 ? -19.663 -19.299 23.774 1.00 94.19 179 PRO A N 1
ATOM 1360 C CA . PRO A 1 179 ? -20.001 -20.459 24.603 1.00 94.19 179 PRO A CA 1
ATOM 1361 C C . PRO A 1 179 ? -19.572 -21.802 23.978 1.00 94.19 179 PRO A C 1
ATOM 1363 O O . PRO A 1 179 ? -20.338 -22.761 23.956 1.00 94.19 179 PRO A O 1
ATOM 1366 N N . PHE A 1 180 ? -18.354 -21.893 23.441 1.00 94.25 180 PHE A N 1
ATOM 1367 C CA . PHE A 1 180 ? -17.775 -23.152 22.965 1.00 94.25 180 PHE A CA 1
ATOM 1368 C C . PHE A 1 180 ? -16.252 -23.172 23.122 1.00 94.25 180 PHE A C 1
ATOM 1370 O O . PHE A 1 180 ? -15.592 -22.135 23.122 1.00 94.25 180 PHE A O 1
ATOM 1377 N N . PHE A 1 181 ? -15.668 -24.364 23.241 1.00 91.75 181 PHE A N 1
ATOM 1378 C CA . PHE A 1 181 ? -14.216 -24.526 23.328 1.00 91.75 181 PHE A CA 1
ATOM 1379 C C . PHE A 1 181 ? -13.547 -24.336 21.946 1.00 91.75 181 PHE A C 1
ATOM 1381 O O . PHE A 1 181 ? -14.051 -24.888 20.968 1.00 91.75 181 PHE A O 1
ATOM 1388 N N . PRO A 1 182 ? -12.409 -23.615 21.830 1.00 94.19 182 PRO A N 1
ATOM 1389 C CA . PRO A 1 182 ? -11.630 -22.998 22.908 1.00 94.19 182 PRO A CA 1
ATOM 1390 C C . PRO A 1 182 ? -11.981 -21.529 23.212 1.00 94.19 182 PRO A C 1
ATOM 1392 O O . PRO A 1 182 ? -11.293 -20.924 24.029 1.00 94.19 182 PRO A O 1
ATOM 1395 N N . ALA A 1 183 ? -13.036 -20.953 22.624 1.00 93.75 183 ALA A N 1
ATOM 1396 C CA . ALA A 1 183 ? -13.438 -19.554 22.847 1.00 93.75 183 ALA A CA 1
ATOM 1397 C C . ALA A 1 183 ? -13.846 -19.242 24.300 1.00 93.75 183 ALA A C 1
ATOM 1399 O O . ALA A 1 183 ? -13.783 -18.092 24.732 1.00 93.75 183 ALA A O 1
ATOM 1400 N N . THR A 1 184 ? -14.215 -20.253 25.087 1.00 93.75 184 THR A N 1
ATOM 1401 C CA . THR A 1 184 ? -14.432 -20.108 26.536 1.00 93.75 184 THR A CA 1
ATOM 1402 C C . THR A 1 184 ? -13.142 -19.823 27.310 1.00 93.75 184 THR A C 1
ATOM 1404 O O . THR A 1 184 ? -13.188 -19.179 28.352 1.00 93.75 184 THR A O 1
ATOM 1407 N N . LEU A 1 185 ? -11.990 -20.272 26.800 1.00 94.38 185 LEU A N 1
ATOM 1408 C CA . LEU A 1 185 ? -10.684 -20.116 27.445 1.00 94.38 185 LEU A CA 1
ATOM 1409 C C . LEU A 1 185 ? -9.856 -19.009 26.780 1.00 94.38 185 LEU A C 1
ATOM 1411 O O . LEU A 1 185 ? -9.386 -18.091 27.447 1.00 94.38 185 LEU A O 1
ATOM 1415 N N . LEU A 1 186 ? -9.681 -19.090 25.460 1.00 95.19 186 LEU A N 1
ATOM 1416 C CA . LEU A 1 186 ? -8.838 -18.201 24.664 1.00 95.19 186 LEU A CA 1
ATOM 1417 C C . LEU A 1 186 ? -9.647 -17.011 24.138 1.00 95.19 186 LEU A C 1
ATOM 1419 O O . LEU A 1 186 ? -9.890 -16.894 22.935 1.00 95.19 186 LEU A O 1
ATOM 1423 N N . ASN A 1 187 ? -10.060 -16.121 25.039 1.00 95.81 187 ASN A N 1
ATOM 1424 C CA . ASN A 1 187 ? -10.835 -14.932 24.688 1.00 95.81 187 ASN A CA 1
ATOM 1425 C C . ASN A 1 187 ? -10.191 -13.608 25.118 1.00 95.81 187 ASN A C 1
ATOM 1427 O O . ASN A 1 187 ? -9.159 -13.581 25.788 1.00 95.81 187 ASN A O 1
ATOM 1431 N N . HIS A 1 188 ? -10.783 -12.499 24.663 1.00 94.12 188 HIS A N 1
ATOM 1432 C CA . HIS A 1 188 ? -10.283 -11.143 24.919 1.00 94.12 188 HIS A CA 1
ATOM 1433 C C . HIS A 1 188 ? -10.245 -10.810 26.414 1.00 94.12 188 HIS A C 1
ATOM 1435 O O . HIS A 1 188 ? -9.272 -10.204 26.850 1.00 94.12 188 HIS A O 1
ATOM 1441 N N . GLU A 1 189 ? -11.252 -11.226 27.185 1.00 91.62 189 GLU A N 1
ATOM 1442 C CA . GLU A 1 189 ? -11.347 -10.959 28.627 1.00 91.62 189 GLU A CA 1
ATOM 1443 C C . GLU A 1 189 ? -10.248 -11.689 29.403 1.00 91.62 189 GLU A C 1
ATOM 1445 O O . GLU A 1 189 ? -9.486 -11.062 30.137 1.00 91.62 189 GLU A O 1
ATOM 1450 N N . ASN A 1 190 ? -10.086 -12.993 29.161 1.00 94.62 190 ASN A N 1
ATOM 1451 C CA . ASN A 1 190 ? -9.042 -13.801 29.790 1.00 94.62 190 ASN A CA 1
ATOM 1452 C C . ASN A 1 190 ? -7.633 -13.362 29.368 1.00 94.62 190 ASN A C 1
ATOM 1454 O O . ASN A 1 190 ? -6.692 -13.413 30.157 1.00 94.62 190 ASN A O 1
ATOM 1458 N N . PHE A 1 191 ? -7.459 -12.911 28.123 1.00 94.88 191 PHE A N 1
ATOM 1459 C CA . PHE A 1 191 ? -6.182 -12.354 27.680 1.00 94.88 191 PHE A CA 1
ATOM 1460 C C . PHE A 1 191 ? -5.879 -11.019 28.371 1.00 94.88 191 PHE A C 1
ATOM 1462 O O . PHE A 1 191 ? -4.740 -10.772 28.773 1.00 94.88 191 PHE A O 1
ATOM 1469 N N . LEU A 1 192 ? -6.887 -10.155 28.514 1.00 92.94 192 LEU A N 1
ATOM 1470 C CA . LEU A 1 192 ? -6.752 -8.869 29.189 1.00 92.94 192 LEU A CA 1
ATOM 1471 C C . LEU A 1 192 ? -6.416 -9.057 30.670 1.00 92.94 192 LEU A C 1
ATOM 1473 O O . LEU A 1 192 ? -5.505 -8.393 31.161 1.00 92.94 192 LEU A O 1
ATOM 1477 N N . SER A 1 193 ? -7.090 -9.983 31.356 1.00 91.12 193 SER A N 1
ATOM 1478 C CA . SER A 1 193 ? -6.818 -10.288 32.764 1.00 91.12 193 SER A CA 1
ATOM 1479 C C . SER A 1 193 ? -5.426 -10.892 32.966 1.00 91.12 193 SER A C 1
ATOM 1481 O O . SER A 1 193 ? -4.733 -10.522 33.910 1.00 91.12 193 SER A O 1
ATOM 1483 N N . ALA A 1 194 ? -4.968 -11.749 32.048 1.00 93.94 194 ALA A N 1
ATOM 1484 C CA . ALA A 1 194 ? -3.649 -12.374 32.132 1.00 93.94 194 ALA A CA 1
ATOM 1485 C C . ALA A 1 194 ? -2.484 -11.433 31.777 1.00 93.94 194 ALA A C 1
ATOM 1487 O O . ALA A 1 194 ? -1.393 -11.574 32.326 1.00 93.94 194 ALA A O 1
ATOM 1488 N N . THR A 1 195 ? -2.675 -10.500 30.838 1.00 93.19 195 THR A N 1
ATOM 1489 C CA . THR A 1 195 ? -1.573 -9.680 30.291 1.00 93.19 195 THR A CA 1
ATOM 1490 C C . THR A 1 195 ? -1.625 -8.208 30.682 1.00 93.19 195 THR A C 1
ATOM 1492 O O . THR A 1 195 ? -0.686 -7.473 30.379 1.00 93.19 195 THR A O 1
ATOM 1495 N N . ALA A 1 196 ? -2.720 -7.749 31.297 1.00 91.69 196 ALA A N 1
ATOM 1496 C CA . ALA A 1 196 ? -2.999 -6.334 31.549 1.00 91.69 196 ALA A CA 1
ATOM 1497 C C . ALA A 1 196 ? -2.940 -5.454 30.278 1.00 91.69 196 ALA A C 1
ATOM 1499 O O . ALA A 1 196 ? -2.766 -4.235 30.347 1.00 91.69 196 ALA A O 1
ATOM 1500 N N . THR A 1 197 ? -3.077 -6.058 29.091 1.00 92.38 197 THR A N 1
ATOM 1501 C CA . THR A 1 197 ? -3.057 -5.356 27.804 1.00 92.38 197 THR A CA 1
ATOM 1502 C C . THR A 1 197 ? -4.107 -5.927 26.852 1.00 92.38 197 THR A C 1
ATOM 1504 O O . THR A 1 197 ? -4.210 -7.144 26.712 1.00 92.38 197 THR A O 1
ATOM 1507 N N . PRO A 1 198 ? -4.880 -5.085 26.148 1.00 93.56 198 PRO A N 1
ATOM 1508 C CA . PRO A 1 198 ? -5.812 -5.570 25.134 1.00 93.56 198 PRO A CA 1
ATOM 1509 C C . PRO A 1 198 ? -5.073 -6.271 23.988 1.00 93.56 198 PRO A C 1
ATOM 1511 O O . PRO A 1 198 ? -4.071 -5.765 23.479 1.00 93.56 198 PRO A O 1
ATOM 1514 N N . VAL A 1 199 ? -5.584 -7.411 23.515 1.00 95.06 199 VAL A N 1
ATOM 1515 C CA . VAL A 1 199 ? -4.968 -8.158 22.400 1.00 95.06 199 VAL A CA 1
ATOM 1516 C C . VAL A 1 199 ? -4.896 -7.328 21.107 1.00 95.06 199 VAL A C 1
ATOM 1518 O O . VAL A 1 199 ? -3.988 -7.500 20.296 1.00 95.06 199 VAL A O 1
ATOM 1521 N N . GLN A 1 200 ? -5.822 -6.384 20.928 1.00 94.75 200 GLN A N 1
ATOM 1522 C CA . GLN A 1 200 ? -5.893 -5.443 19.809 1.00 94.75 200 GLN A CA 1
ATOM 1523 C C . GLN A 1 200 ? -4.612 -4.608 19.684 1.00 94.75 200 GLN A C 1
ATOM 1525 O O . GLN A 1 200 ? -4.126 -4.401 18.574 1.00 94.75 200 GLN A O 1
ATOM 1530 N N . PHE A 1 201 ? -4.014 -4.206 20.811 1.00 94.44 201 PHE A N 1
ATOM 1531 C CA . PHE A 1 201 ? -2.737 -3.492 20.824 1.00 94.44 201 PHE A CA 1
ATOM 1532 C C . PHE A 1 201 ? -1.617 -4.339 20.203 1.00 94.44 201 PHE A C 1
ATOM 1534 O O . PHE A 1 201 ? -0.913 -3.886 19.300 1.00 94.44 201 PHE A O 1
ATOM 1541 N N . TRP A 1 202 ? -1.499 -5.603 20.623 1.00 95.75 202 TRP A N 1
ATOM 1542 C CA . TRP A 1 202 ? -0.502 -6.533 20.087 1.00 95.75 202 TRP A CA 1
ATOM 1543 C C . TRP A 1 202 ? -0.723 -6.831 18.605 1.00 95.75 202 TRP A C 1
ATOM 1545 O O . TRP A 1 202 ? 0.239 -6.892 17.841 1.00 95.75 202 TRP A O 1
ATOM 1555 N N . ARG A 1 203 ? -1.982 -6.958 18.170 1.00 95.94 203 ARG A N 1
ATOM 1556 C CA . ARG A 1 203 ? -2.322 -7.115 16.747 1.00 95.94 203 ARG A CA 1
ATOM 1557 C C . ARG A 1 203 ? -1.878 -5.908 15.924 1.00 95.94 203 ARG A C 1
ATOM 1559 O O . ARG A 1 203 ? -1.220 -6.101 14.905 1.00 95.94 203 ARG A O 1
ATOM 1566 N N . GLY A 1 204 ? -2.168 -4.692 16.389 1.00 94.75 204 GLY A N 1
ATOM 1567 C CA . GLY A 1 204 ? -1.737 -3.452 15.738 1.00 94.75 204 GLY A CA 1
ATOM 1568 C C . GLY A 1 204 ? -0.216 -3.327 15.644 1.00 94.75 204 GLY A C 1
ATOM 1569 O O . GLY A 1 204 ? 0.323 -3.007 14.579 1.00 94.75 204 GLY A O 1
ATOM 1570 N N . LEU A 1 205 ? 0.494 -3.665 16.724 1.00 95.44 205 LEU A N 1
ATOM 1571 C CA . LEU A 1 205 ? 1.957 -3.682 16.748 1.00 95.44 205 LEU A CA 1
ATOM 1572 C C . LEU A 1 205 ? 2.529 -4.687 15.736 1.00 95.44 205 LEU A C 1
ATOM 1574 O O . LEU A 1 205 ? 3.400 -4.341 14.937 1.00 95.44 205 LEU A O 1
ATOM 1578 N N . LEU A 1 206 ? 2.014 -5.918 15.721 1.00 97.44 206 LEU A N 1
ATOM 1579 C CA . LEU A 1 206 ? 2.452 -6.965 14.795 1.00 97.44 206 LEU A CA 1
ATOM 1580 C C . LEU A 1 206 ? 2.126 -6.628 13.335 1.00 97.44 206 LEU A C 1
ATOM 1582 O O . LEU A 1 206 ? 2.934 -6.911 12.447 1.00 97.44 206 LEU A O 1
ATOM 1586 N N . ALA A 1 207 ? 0.992 -5.977 13.073 1.00 95.94 207 ALA A N 1
ATOM 1587 C CA . ALA A 1 207 ? 0.648 -5.475 11.746 1.00 95.94 207 ALA A CA 1
ATOM 1588 C C . ALA A 1 207 ? 1.612 -4.375 11.286 1.00 95.94 207 ALA A C 1
ATOM 1590 O O . ALA A 1 207 ? 2.070 -4.403 10.144 1.00 95.94 207 ALA A O 1
ATOM 1591 N N . THR A 1 208 ? 1.997 -3.466 12.188 1.00 94.44 208 THR A N 1
ATOM 1592 C CA . THR A 1 208 ? 3.005 -2.430 11.911 1.00 94.44 208 THR A CA 1
ATOM 1593 C C . THR A 1 208 ? 4.353 -3.068 11.571 1.00 94.44 208 THR A C 1
ATOM 1595 O O . THR A 1 208 ? 4.950 -2.753 10.542 1.00 94.44 208 THR A O 1
ATOM 1598 N N . ILE A 1 209 ? 4.814 -4.029 12.381 1.00 96.00 209 ILE A N 1
ATOM 1599 C CA . ILE A 1 209 ? 6.061 -4.773 12.130 1.00 96.00 209 ILE A CA 1
ATOM 1600 C C . ILE A 1 209 ? 5.997 -5.492 10.778 1.00 96.00 209 ILE A C 1
ATOM 1602 O O . ILE A 1 209 ? 6.952 -5.436 10.004 1.00 96.00 209 ILE A O 1
ATOM 1606 N N . THR A 1 210 ? 4.865 -6.125 10.465 1.00 95.75 210 THR A N 1
ATOM 1607 C CA . THR A 1 210 ? 4.637 -6.802 9.183 1.00 95.75 210 THR A CA 1
ATOM 1608 C C . THR A 1 210 ? 4.738 -5.821 8.013 1.00 95.75 210 THR A C 1
ATOM 1610 O O . THR A 1 210 ? 5.476 -6.081 7.063 1.00 95.75 210 THR A O 1
ATOM 1613 N N . ALA A 1 211 ? 4.060 -4.672 8.083 1.00 93.81 211 ALA A N 1
ATOM 1614 C CA . ALA A 1 211 ? 4.104 -3.646 7.044 1.00 93.81 211 ALA A CA 1
ATOM 1615 C C . ALA A 1 211 ? 5.530 -3.108 6.830 1.00 93.81 211 ALA A C 1
ATOM 1617 O O . ALA A 1 211 ? 5.992 -3.024 5.693 1.00 93.81 211 ALA A O 1
ATOM 1618 N N . LEU A 1 212 ? 6.269 -2.825 7.908 1.00 91.44 212 LEU A N 1
ATOM 1619 C CA . LEU A 1 212 ? 7.664 -2.375 7.841 1.00 91.44 212 LEU A CA 1
ATOM 1620 C C . LEU A 1 212 ? 8.602 -3.438 7.258 1.00 91.44 212 LEU A C 1
ATOM 1622 O O . LEU A 1 212 ? 9.496 -3.127 6.467 1.00 91.44 212 LEU A O 1
ATOM 1626 N N . ALA A 1 213 ? 8.401 -4.701 7.624 1.00 92.69 213 ALA A N 1
ATOM 1627 C CA . ALA A 1 213 ? 9.166 -5.815 7.086 1.00 92.69 213 ALA A CA 1
ATOM 1628 C C . ALA A 1 213 ? 8.931 -5.973 5.573 1.00 92.69 213 ALA A C 1
ATOM 1630 O O . ALA A 1 213 ? 9.893 -6.113 4.812 1.00 92.69 213 ALA A O 1
ATOM 1631 N N . PHE A 1 214 ? 7.679 -5.850 5.117 1.00 91.69 214 PHE A N 1
ATOM 1632 C CA . PHE A 1 214 ? 7.346 -5.845 3.693 1.00 91.69 214 PHE A CA 1
ATOM 1633 C C . PHE A 1 214 ? 7.870 -4.612 2.955 1.00 91.69 214 PHE A C 1
ATOM 1635 O O . PHE A 1 214 ? 8.359 -4.757 1.840 1.00 91.69 214 PHE A O 1
ATOM 1642 N N . TRP A 1 215 ? 7.868 -3.429 3.573 1.00 87.00 215 TRP A N 1
ATOM 1643 C CA . TRP A 1 215 ? 8.495 -2.231 3.004 1.00 87.00 215 TRP A CA 1
ATOM 1644 C C . TRP A 1 215 ? 9.973 -2.476 2.694 1.00 87.00 215 TRP A C 1
ATOM 1646 O O . TRP A 1 215 ? 10.429 -2.266 1.569 1.00 87.00 215 TRP A O 1
ATOM 1656 N N . ARG A 1 216 ? 10.719 -3.013 3.669 1.00 87.00 216 ARG A N 1
ATOM 1657 C CA . ARG A 1 216 ? 12.138 -3.356 3.484 1.00 87.00 216 ARG A CA 1
ATOM 1658 C C . ARG A 1 216 ? 12.340 -4.455 2.444 1.00 87.00 216 ARG A C 1
ATOM 1660 O O . ARG A 1 216 ? 13.298 -4.385 1.678 1.00 87.00 216 ARG A O 1
ATOM 1667 N N . PHE A 1 217 ? 11.455 -5.448 2.405 1.00 88.12 217 PHE A N 1
ATOM 1668 C CA . PHE A 1 217 ? 11.471 -6.497 1.387 1.00 88.12 217 PHE A CA 1
ATOM 1669 C C . PHE A 1 217 ? 11.265 -5.926 -0.025 1.00 88.12 217 PHE A C 1
ATOM 1671 O O . PHE A 1 217 ? 12.054 -6.221 -0.920 1.00 88.12 217 PHE A O 1
ATOM 1678 N N . VAL A 1 218 ? 10.267 -5.058 -0.211 1.00 83.69 218 VAL A N 1
ATOM 1679 C CA . VAL A 1 218 ? 9.973 -4.409 -1.495 1.00 83.69 218 VAL A CA 1
ATOM 1680 C C . VAL A 1 218 ? 11.142 -3.533 -1.940 1.00 83.69 218 VAL A C 1
ATOM 1682 O O . VAL A 1 218 ? 11.561 -3.646 -3.088 1.00 83.69 218 VAL A O 1
ATOM 1685 N N . ILE A 1 219 ? 11.735 -2.736 -1.044 1.00 78.06 219 ILE A N 1
ATOM 1686 C CA . ILE A 1 219 ? 12.937 -1.945 -1.363 1.00 78.06 219 ILE A CA 1
ATOM 1687 C C . ILE A 1 219 ? 14.076 -2.845 -1.851 1.00 78.06 219 ILE A C 1
ATOM 1689 O O . ILE A 1 219 ? 14.671 -2.583 -2.894 1.00 78.06 219 ILE A O 1
ATOM 1693 N N . ALA A 1 220 ? 14.359 -3.926 -1.126 1.00 79.62 220 ALA A N 1
ATOM 1694 C CA . ALA A 1 220 ? 15.430 -4.847 -1.485 1.00 79.62 220 ALA A CA 1
ATOM 1695 C C . ALA A 1 220 ? 15.149 -5.619 -2.790 1.00 79.62 220 ALA A C 1
ATOM 1697 O O . ALA A 1 220 ? 16.088 -5.976 -3.496 1.00 79.62 220 ALA A O 1
ATOM 1698 N N . SER A 1 221 ? 13.878 -5.827 -3.153 1.00 76.00 221 SER A N 1
ATOM 1699 C CA . SER A 1 221 ? 13.490 -6.455 -4.425 1.00 76.00 221 SER A CA 1
ATOM 1700 C C . SER A 1 221 ? 13.791 -5.617 -5.671 1.00 76.00 221 SER A C 1
ATOM 1702 O O . SER A 1 221 ? 13.811 -6.151 -6.775 1.00 76.00 221 SER A O 1
ATOM 1704 N N . TYR A 1 222 ? 14.110 -4.328 -5.517 1.00 72.19 222 TYR A N 1
ATOM 1705 C CA . TYR A 1 222 ? 14.548 -3.466 -6.623 1.00 72.19 222 TYR A CA 1
ATOM 1706 C C . TYR A 1 222 ? 16.042 -3.640 -6.998 1.00 72.19 222 TYR A C 1
ATOM 1708 O O . TYR A 1 222 ? 16.574 -2.903 -7.831 1.00 72.19 222 TYR A O 1
ATOM 1716 N N . GLY A 1 223 ? 16.725 -4.625 -6.403 1.00 58.34 223 GLY A N 1
ATOM 1717 C CA . GLY A 1 223 ? 18.165 -4.889 -6.496 1.00 58.34 223 GLY A CA 1
ATOM 1718 C C . GLY A 1 223 ? 18.690 -5.478 -7.812 1.00 58.34 223 GLY A C 1
ATOM 1719 O O . GLY A 1 223 ? 19.200 -6.591 -7.817 1.00 58.34 223 GLY A O 1
ATOM 1720 N N . SER A 1 224 ? 18.623 -4.702 -8.895 1.00 45.56 224 SER A N 1
ATOM 1721 C CA . SER A 1 224 ? 19.589 -4.702 -10.022 1.00 45.56 224 SER A CA 1
ATOM 1722 C C . SER A 1 224 ? 19.672 -3.327 -10.702 1.00 45.56 224 SER A C 1
ATOM 1724 O O . SER A 1 224 ? 20.683 -2.987 -11.303 1.00 45.56 224 SER A O 1
ATOM 1726 N N . ALA A 1 225 ? 18.663 -2.472 -10.497 1.00 46.56 225 ALA A N 1
ATOM 1727 C CA . ALA A 1 225 ? 18.768 -1.027 -10.704 1.00 46.56 225 ALA A CA 1
ATOM 1728 C C . ALA A 1 225 ? 19.377 -0.298 -9.484 1.00 46.56 225 ALA A C 1
ATOM 1730 O O . ALA A 1 225 ? 19.677 0.889 -9.561 1.00 46.56 225 ALA A O 1
ATOM 1731 N N . ALA A 1 226 ? 19.561 -0.991 -8.352 1.00 45.16 226 ALA A N 1
ATOM 1732 C CA . ALA A 1 226 ? 19.834 -0.386 -7.047 1.00 45.16 226 ALA A CA 1
ATOM 1733 C C . ALA A 1 226 ? 21.234 0.232 -6.860 1.00 45.16 226 ALA A C 1
ATOM 1735 O O . ALA A 1 226 ? 21.413 0.997 -5.911 1.00 45.16 226 ALA A O 1
ATOM 1736 N N . GLU A 1 227 ? 22.199 0.010 -7.760 1.00 43.03 227 GLU A N 1
ATOM 1737 C CA . GLU A 1 227 ? 23.461 0.770 -7.725 1.00 43.03 227 GLU A CA 1
ATOM 1738 C C . GLU A 1 227 ? 23.248 2.271 -8.001 1.00 43.03 227 GLU A C 1
ATOM 1740 O O . GLU A 1 227 ? 24.014 3.093 -7.499 1.00 43.03 227 GLU A O 1
ATOM 1745 N N . SER A 1 228 ? 22.157 2.673 -8.675 1.00 44.72 228 SER A N 1
ATOM 1746 C CA . SER A 1 228 ? 21.793 4.097 -8.810 1.00 44.72 228 SER A CA 1
ATOM 1747 C C . SER A 1 228 ? 20.855 4.617 -7.707 1.00 44.72 228 SER A C 1
ATOM 1749 O O . SER A 1 228 ? 20.696 5.828 -7.553 1.00 44.72 228 SER A O 1
ATOM 1751 N N . TRP A 1 229 ? 20.273 3.731 -6.887 1.00 46.00 229 TRP A N 1
ATOM 1752 C CA . TRP A 1 229 ? 19.273 4.080 -5.860 1.00 46.00 229 TRP A CA 1
ATOM 1753 C C . TRP A 1 229 ? 19.907 4.350 -4.486 1.00 46.00 229 TRP A C 1
ATOM 1755 O O . TRP A 1 229 ? 19.273 4.917 -3.599 1.00 46.00 229 TRP A O 1
ATOM 1765 N N . SER A 1 230 ? 21.189 4.014 -4.318 1.00 40.91 230 SER A N 1
ATOM 1766 C CA . SER A 1 230 ? 21.947 4.101 -3.062 1.00 40.91 230 SER A CA 1
ATOM 1767 C C . SER A 1 230 ? 22.335 5.526 -2.608 1.00 40.91 230 SER A C 1
ATOM 1769 O O . SER A 1 230 ? 23.134 5.669 -1.681 1.00 40.91 230 SER A O 1
ATOM 1771 N N . ARG A 1 231 ? 21.833 6.607 -3.222 1.00 43.34 231 ARG A N 1
ATOM 1772 C CA . ARG A 1 231 ? 22.317 7.973 -2.922 1.00 43.34 231 ARG A CA 1
ATOM 1773 C C . ARG A 1 231 ? 21.245 9.040 -2.671 1.00 43.34 231 ARG A C 1
ATOM 1775 O O . ARG A 1 231 ? 21.493 10.181 -3.033 1.00 43.34 231 ARG A O 1
ATOM 1782 N N . TRP A 1 232 ? 20.079 8.760 -2.068 1.00 52.41 232 TRP A N 1
ATOM 1783 C CA . TRP A 1 232 ? 19.140 9.863 -1.750 1.00 52.41 232 TRP A CA 1
ATOM 1784 C C . TRP A 1 232 ? 18.427 9.770 -0.379 1.00 52.41 232 TRP A C 1
ATOM 1786 O O . TRP A 1 232 ? 17.786 8.764 -0.086 1.00 52.41 232 TRP A O 1
ATOM 1796 N N . PRO A 1 233 ? 18.471 10.841 0.449 1.00 55.69 233 PRO A N 1
ATOM 1797 C CA . PRO A 1 233 ? 18.001 10.842 1.843 1.00 55.69 233 PRO A CA 1
ATOM 1798 C C . PRO A 1 233 ? 16.475 10.947 2.041 1.00 55.69 233 PRO A C 1
ATOM 1800 O O . PRO A 1 233 ? 15.994 10.644 3.126 1.00 55.69 233 PRO A O 1
ATOM 1803 N N . ILE A 1 234 ? 15.687 11.350 1.035 1.00 55.34 234 ILE A N 1
ATOM 1804 C CA . ILE A 1 234 ? 14.252 11.669 1.227 1.00 55.34 234 ILE A CA 1
ATOM 1805 C C . ILE A 1 234 ? 13.373 10.419 1.418 1.00 55.34 234 ILE A C 1
ATOM 1807 O O . ILE A 1 234 ? 12.450 10.453 2.226 1.00 55.34 234 ILE A O 1
ATOM 1811 N N . GLU A 1 235 ? 13.659 9.292 0.754 1.00 57.06 235 GLU A N 1
ATOM 1812 C CA . GLU A 1 235 ? 12.899 8.048 0.996 1.00 57.06 235 GLU A CA 1
ATOM 1813 C C . GLU A 1 235 ? 13.187 7.466 2.391 1.00 57.06 235 GLU A C 1
ATOM 1815 O O . GLU A 1 235 ? 12.289 6.927 3.035 1.00 57.06 235 GLU A O 1
ATOM 1820 N N . ASN A 1 236 ? 14.399 7.677 2.915 1.00 64.81 236 ASN A N 1
ATOM 1821 C CA . ASN A 1 236 ? 14.736 7.360 4.305 1.00 64.81 236 ASN A CA 1
ATOM 1822 C C . ASN A 1 236 ? 14.036 8.292 5.309 1.00 64.81 236 ASN A C 1
ATOM 1824 O O . ASN A 1 236 ? 13.893 7.921 6.471 1.00 64.81 236 ASN A O 1
ATOM 1828 N N . LEU A 1 237 ? 13.574 9.472 4.872 1.00 71.06 237 LEU A N 1
ATOM 1829 C CA . LEU A 1 237 ? 12.777 10.393 5.686 1.00 71.06 237 LEU A CA 1
ATOM 1830 C C . LEU A 1 237 ? 11.279 10.053 5.685 1.00 71.06 237 LEU A C 1
ATOM 1832 O O . LEU A 1 237 ? 10.565 10.531 6.559 1.00 71.06 237 LEU A O 1
ATOM 1836 N N . LEU A 1 238 ? 10.789 9.200 4.777 1.00 77.00 238 LEU A N 1
ATOM 1837 C CA . LEU A 1 238 ? 9.364 8.846 4.706 1.00 77.00 238 LEU A CA 1
ATOM 1838 C C . LEU A 1 238 ? 8.877 8.197 6.004 1.00 77.00 238 LEU A C 1
ATOM 1840 O O . LEU A 1 238 ? 7.879 8.628 6.576 1.00 77.00 238 LEU A O 1
ATOM 1844 N N . LEU A 1 239 ? 9.594 7.177 6.476 1.00 79.06 239 LEU A N 1
ATOM 1845 C CA . LEU A 1 239 ? 9.239 6.452 7.692 1.00 79.06 239 LEU A CA 1
ATOM 1846 C C . LEU A 1 239 ? 9.259 7.341 8.950 1.00 79.06 239 LEU A C 1
ATOM 1848 O O . LEU A 1 239 ? 8.282 7.301 9.695 1.00 79.06 239 LEU A O 1
ATOM 1852 N N . PRO A 1 240 ? 10.307 8.153 9.206 1.00 85.00 240 PRO A N 1
ATOM 1853 C CA . PRO A 1 240 ? 10.319 9.042 10.363 1.00 85.00 240 PRO A CA 1
ATOM 1854 C C . PRO A 1 240 ? 9.341 10.215 10.231 1.00 85.00 240 PRO A C 1
ATOM 1856 O O . PRO A 1 240 ? 8.777 10.611 11.244 1.00 85.00 240 PRO A O 1
ATOM 1859 N N . LEU A 1 241 ? 9.071 10.746 9.029 1.00 88.69 241 LEU A N 1
ATOM 1860 C CA . LEU A 1 241 ? 8.043 11.781 8.842 1.00 88.69 241 LEU A CA 1
ATOM 1861 C C . LEU A 1 241 ? 6.639 11.228 9.091 1.00 88.69 241 LEU A C 1
ATOM 1863 O O . LEU A 1 241 ? 5.859 11.850 9.806 1.00 88.69 241 LEU A O 1
ATOM 1867 N N . LEU A 1 242 ? 6.331 10.046 8.552 1.00 90.06 242 LEU A N 1
ATOM 1868 C CA . LEU A 1 242 ? 5.066 9.367 8.819 1.00 90.06 242 LEU A CA 1
ATOM 1869 C C . LEU A 1 242 ? 4.951 9.000 10.304 1.00 90.06 242 LEU A C 1
ATOM 1871 O O . LEU A 1 242 ? 3.918 9.245 10.912 1.00 90.06 242 LEU A O 1
ATOM 1875 N N . GLY A 1 243 ? 6.023 8.483 10.912 1.00 89.31 243 GLY A N 1
ATOM 1876 C CA . GLY A 1 243 ? 6.075 8.192 12.345 1.00 89.31 243 GLY A CA 1
ATOM 1877 C C . GLY A 1 243 ? 5.854 9.438 13.206 1.00 89.31 243 GLY A C 1
ATOM 1878 O O . GLY A 1 243 ? 5.054 9.402 14.134 1.00 89.31 243 GLY A O 1
ATOM 1879 N N . GLY A 1 244 ? 6.496 10.558 12.866 1.00 92.50 244 GLY A N 1
ATOM 1880 C CA . GLY A 1 244 ? 6.301 11.843 13.537 1.00 92.50 244 GLY A CA 1
ATOM 1881 C C . GLY A 1 244 ? 4.879 12.382 13.380 1.00 92.50 244 GLY A C 1
ATOM 1882 O O . GLY A 1 244 ? 4.304 12.872 14.348 1.00 92.50 244 GLY A O 1
ATOM 1883 N N . LEU A 1 245 ? 4.281 12.232 12.196 1.00 95.00 245 LEU A N 1
ATOM 1884 C CA . LEU A 1 245 ? 2.896 12.621 11.941 1.00 95.00 245 LEU A CA 1
ATOM 1885 C C . LEU A 1 245 ? 1.902 11.782 12.756 1.00 95.00 245 LEU A C 1
ATOM 1887 O O . LEU A 1 245 ? 0.963 12.335 13.322 1.00 95.00 245 LEU A O 1
ATOM 1891 N N . LEU A 1 246 ? 2.121 10.469 12.851 1.00 94.56 246 LEU A N 1
ATOM 1892 C CA . LEU A 1 246 ? 1.304 9.578 13.676 1.00 94.56 246 LEU A CA 1
ATOM 1893 C C . LEU A 1 246 ? 1.477 9.893 15.167 1.00 94.56 246 LEU A C 1
ATOM 1895 O O . LEU A 1 246 ? 0.496 10.014 15.887 1.00 94.56 246 LEU A O 1
ATOM 1899 N N . LEU A 1 247 ? 2.698 10.132 15.647 1.00 94.94 247 LEU A N 1
ATOM 1900 C CA . LEU A 1 247 ? 2.914 10.546 17.038 1.00 94.94 247 LEU A CA 1
ATOM 1901 C C . LEU A 1 247 ? 2.253 11.897 17.349 1.00 94.94 247 LEU A C 1
ATOM 1903 O O . LEU A 1 247 ? 1.592 12.034 18.376 1.00 94.94 247 LEU A O 1
ATOM 1907 N N . GLY A 1 248 ? 2.374 12.880 16.454 1.00 95.00 248 GLY A N 1
ATOM 1908 C CA . GLY A 1 248 ? 1.690 14.167 16.588 1.00 95.00 248 GLY A CA 1
ATOM 1909 C C . GLY A 1 248 ? 0.167 14.015 16.580 1.00 95.00 248 GLY A C 1
ATOM 1910 O O . GLY A 1 248 ? -0.518 14.581 17.431 1.00 95.00 248 GLY A O 1
ATOM 1911 N N . GLY A 1 249 ? -0.363 13.189 15.677 1.00 95.06 249 GLY A N 1
ATOM 1912 C CA . GLY A 1 249 ? -1.783 12.853 15.617 1.00 95.06 249 GLY A CA 1
ATOM 1913 C C . GLY A 1 249 ? -2.288 12.162 16.884 1.00 95.06 249 GLY A C 1
ATOM 1914 O O . GLY A 1 249 ? -3.384 12.475 17.351 1.00 95.06 249 GLY A O 1
ATOM 1915 N N . TRP A 1 250 ? -1.485 11.273 17.477 1.00 95.12 250 TRP A N 1
ATOM 1916 C CA . TRP A 1 250 ? -1.784 10.633 18.757 1.00 95.12 250 TRP A CA 1
ATOM 1917 C C . TRP A 1 250 ? -1.884 11.659 19.885 1.00 95.12 250 TRP A C 1
ATOM 1919 O O . TRP A 1 250 ? -2.889 11.670 20.587 1.00 95.12 250 TRP A O 1
ATOM 1929 N N . LEU A 1 251 ? -0.907 12.565 20.014 1.00 96.19 251 LEU A N 1
ATOM 1930 C CA . LEU A 1 251 ? -0.913 13.613 21.044 1.00 96.19 251 LEU A CA 1
ATOM 1931 C C . LEU A 1 251 ? -2.132 14.535 20.929 1.00 96.19 251 LEU A C 1
ATOM 1933 O O . LEU A 1 251 ? -2.789 14.818 21.929 1.00 96.19 251 LEU A O 1
ATOM 1937 N N . VAL A 1 252 ? -2.467 14.974 19.711 1.00 96.31 252 VAL A N 1
ATOM 1938 C CA . VAL A 1 252 ? -3.651 15.815 19.469 1.00 96.31 252 VAL A CA 1
ATOM 1939 C C . VAL A 1 252 ? -4.934 15.052 19.800 1.00 96.31 252 VAL A C 1
ATOM 1941 O O . VAL A 1 252 ? -5.817 15.588 20.464 1.00 96.31 252 VAL A O 1
ATOM 1944 N N . THR A 1 253 ? -5.038 13.790 19.382 1.00 95.81 253 THR A N 1
ATOM 1945 C CA . THR A 1 253 ? -6.216 12.953 19.654 1.00 95.81 253 THR A CA 1
ATOM 1946 C C . THR A 1 253 ? -6.377 12.662 21.147 1.00 95.81 253 THR A C 1
ATOM 1948 O O . THR A 1 253 ? -7.489 12.703 21.681 1.00 95.81 253 THR A O 1
ATOM 1951 N N . ASP A 1 254 ? -5.274 12.416 21.851 1.00 94.25 254 ASP A N 1
ATOM 1952 C CA . ASP A 1 254 ? -5.289 12.207 23.294 1.00 94.25 254 ASP A CA 1
ATOM 1953 C C . ASP A 1 254 ? -5.739 13.473 24.024 1.00 94.25 254 ASP A C 1
ATOM 1955 O O . ASP A 1 254 ? -6.631 13.408 24.869 1.00 94.25 254 ASP A O 1
ATOM 1959 N N . TRP A 1 255 ? -5.214 14.632 23.615 1.00 95.25 255 TRP A N 1
ATOM 1960 C CA . TRP A 1 255 ? -5.615 15.936 24.137 1.00 95.25 255 TRP A CA 1
ATOM 1961 C C . TRP A 1 255 ? -7.113 16.214 23.939 1.00 95.25 255 TRP A C 1
ATOM 1963 O O . TRP A 1 255 ? -7.783 16.607 24.896 1.00 95.25 255 TRP A O 1
ATOM 1973 N N . VAL A 1 256 ? -7.667 15.938 22.750 1.00 96.00 256 VAL A N 1
ATOM 1974 C CA . VAL A 1 256 ? -9.114 16.066 22.476 1.00 96.00 256 VAL A CA 1
ATOM 1975 C C . VAL A 1 256 ? -9.938 15.154 23.388 1.00 96.00 256 VAL A C 1
ATOM 1977 O O . VAL A 1 256 ? -10.961 15.579 23.932 1.00 96.00 256 VAL A O 1
ATOM 1980 N N . GLY A 1 257 ? -9.489 13.913 23.597 1.00 93.62 257 GLY A N 1
ATOM 1981 C CA . GLY A 1 257 ? -10.180 12.974 24.482 1.00 93.62 257 GLY A CA 1
ATOM 1982 C C . GLY A 1 257 ? -10.171 13.421 25.939 1.00 93.62 257 GLY A C 1
ATOM 1983 O O . GLY A 1 257 ? -11.225 13.501 26.558 1.00 93.62 257 GLY A O 1
ATOM 1984 N N . LEU A 1 258 ? -9.002 13.806 26.458 1.00 92.62 258 LEU A N 1
ATOM 1985 C CA . LEU A 1 258 ? -8.853 14.313 27.826 1.00 92.62 258 LEU A CA 1
ATOM 1986 C C . LEU A 1 258 ? -9.603 15.633 28.050 1.00 92.62 258 LEU A C 1
ATOM 1988 O O . LEU A 1 258 ? -10.008 15.928 29.173 1.00 92.62 258 LEU A O 1
ATOM 1992 N N . SER A 1 259 ? -9.759 16.464 27.016 1.00 94.25 259 SER A N 1
ATOM 1993 C CA . SER A 1 259 ? -10.622 17.649 27.082 1.00 94.25 259 SER A CA 1
ATOM 1994 C C . SER A 1 259 ? -12.092 17.246 27.173 1.00 94.25 259 SER A C 1
ATOM 1996 O O . SER A 1 259 ? -12.784 17.692 28.080 1.00 94.25 259 SER A O 1
ATOM 1998 N N . THR A 1 260 ? -12.539 16.336 26.302 1.00 94.31 260 THR A N 1
ATOM 1999 C CA . THR A 1 260 ? -13.928 15.851 26.285 1.00 94.31 260 THR A CA 1
ATOM 2000 C C . THR A 1 260 ? -14.312 15.199 27.614 1.00 94.31 260 THR A C 1
ATOM 2002 O O . THR A 1 260 ? -15.373 15.490 28.155 1.00 94.31 260 THR A O 1
ATOM 2005 N N . GLU A 1 261 ? -13.443 14.359 28.180 1.00 92.50 261 GLU A N 1
ATOM 2006 C CA . GLU A 1 261 ? -13.688 13.734 29.483 1.00 92.50 261 GLU A CA 1
ATOM 2007 C C . GLU A 1 261 ? -13.789 14.760 30.614 1.00 92.50 261 GLU A C 1
ATOM 2009 O O . GLU A 1 261 ? -14.629 14.607 31.500 1.00 92.50 261 GLU A O 1
ATOM 2014 N N . ARG A 1 262 ? -12.955 15.810 30.605 1.00 93.69 262 ARG A N 1
ATOM 2015 C CA . ARG A 1 262 ? -13.038 16.892 31.600 1.00 93.69 262 ARG A CA 1
ATOM 2016 C C . ARG A 1 262 ? -14.365 17.637 31.500 1.00 93.69 262 ARG A C 1
ATOM 2018 O O . ARG A 1 262 ? -15.015 17.838 32.525 1.00 93.69 262 ARG A O 1
ATOM 2025 N N . ASP A 1 263 ? -14.788 17.971 30.285 1.00 93.94 263 ASP A N 1
ATOM 2026 C CA . ASP A 1 263 ? -16.056 18.660 30.043 1.00 93.94 263 ASP A CA 1
ATOM 2027 C C . ASP A 1 263 ? -17.249 17.796 30.472 1.00 93.94 263 ASP A C 1
ATOM 2029 O O . ASP A 1 263 ? -18.147 18.277 31.165 1.00 93.94 263 ASP A O 1
ATOM 2033 N N . GLN A 1 264 ? -17.232 16.498 30.148 1.00 92.94 264 GLN A N 1
ATOM 2034 C CA . GLN A 1 264 ? -18.260 15.558 30.596 1.00 92.94 264 GLN A CA 1
ATOM 2035 C C . GLN A 1 264 ? -18.275 15.413 32.122 1.00 92.94 264 GLN A C 1
ATOM 2037 O O . GLN A 1 264 ? -19.345 15.495 32.720 1.00 92.94 264 GLN A O 1
ATOM 2042 N N . LYS A 1 265 ? -17.117 15.268 32.785 1.00 94.00 265 LYS A N 1
ATOM 2043 C CA . LYS A 1 265 ? -17.053 15.201 34.260 1.00 94.00 265 LYS A CA 1
ATOM 2044 C C . LYS A 1 265 ? -17.685 16.434 34.889 1.00 94.00 265 LYS A C 1
ATOM 2046 O O . LYS A 1 265 ? -18.488 16.305 35.811 1.00 94.00 265 LYS A O 1
ATOM 2051 N N . GLN A 1 266 ? -17.398 17.615 34.348 1.00 94.56 266 GLN A N 1
ATOM 2052 C CA . GLN A 1 266 ? -17.994 18.848 34.844 1.00 94.56 266 GLN A CA 1
ATOM 2053 C C . GLN A 1 266 ? -19.510 18.899 34.610 1.00 94.56 266 GLN A C 1
ATOM 2055 O O . GLN A 1 266 ? -20.254 19.281 35.512 1.00 94.56 266 GLN A O 1
ATOM 2060 N N . GLN A 1 267 ? -19.985 18.498 33.427 1.00 93.44 267 GLN A N 1
ATOM 2061 C CA . GLN A 1 267 ? -21.417 18.459 33.113 1.00 93.44 267 GLN A CA 1
ATOM 2062 C C . GLN A 1 267 ? -22.183 17.523 34.050 1.00 93.44 267 GLN A C 1
ATOM 2064 O O . GLN A 1 267 ? -23.221 17.903 34.586 1.00 93.44 267 GLN A O 1
ATOM 2069 N N . VAL A 1 268 ? -21.658 16.324 34.289 1.00 94.56 268 VAL A N 1
ATOM 2070 C CA . VAL A 1 268 ? -22.313 15.304 35.117 1.00 94.56 268 VAL A CA 1
ATOM 2071 C C . VAL A 1 268 ? -22.312 15.687 36.591 1.00 94.56 268 VAL A C 1
ATOM 2073 O O . VAL A 1 268 ? -23.335 15.558 37.262 1.00 94.56 268 VAL A O 1
ATOM 2076 N N . LEU A 1 269 ? -21.219 16.272 37.078 1.00 95.31 269 LEU A N 1
ATOM 2077 C CA . LEU A 1 269 ? -21.181 16.841 38.420 1.00 95.31 269 LEU A CA 1
ATOM 2078 C C . LEU A 1 269 ? -22.173 18.007 38.579 1.00 95.31 269 LEU A C 1
ATOM 2080 O O . LEU A 1 269 ? -22.848 18.110 39.602 1.00 95.31 269 LEU A O 1
ATOM 2084 N N . ASN A 1 270 ? -22.301 18.874 37.570 1.00 94.62 270 ASN A N 1
ATOM 2085 C CA . ASN A 1 270 ? -23.284 19.958 37.583 1.00 94.62 270 ASN A CA 1
ATOM 2086 C C . ASN A 1 270 ? -24.723 19.418 37.565 1.00 94.62 270 ASN A C 1
ATOM 2088 O O . ASN A 1 270 ? -25.570 19.949 38.279 1.00 94.62 270 ASN A O 1
ATOM 2092 N N . LEU A 1 271 ? -25.001 18.352 36.805 1.00 94.81 271 LEU A N 1
ATOM 2093 C CA . LEU A 1 271 ? -26.298 17.664 36.818 1.00 94.81 271 LEU A CA 1
ATOM 2094 C C . LEU A 1 271 ? -26.631 17.106 38.205 1.00 94.81 271 LEU A C 1
ATOM 2096 O O . LEU A 1 271 ? -27.759 17.279 38.665 1.00 94.81 271 LEU A O 1
ATOM 2100 N N . ALA A 1 272 ? -25.659 16.494 38.887 1.00 95.44 272 ALA A N 1
ATOM 2101 C CA . ALA A 1 272 ? -25.833 16.018 40.257 1.00 95.44 272 ALA A CA 1
ATOM 2102 C C . ALA A 1 272 ? -26.123 17.178 41.223 1.00 95.44 272 ALA A C 1
ATOM 2104 O O . ALA A 1 272 ? -27.104 17.135 41.961 1.00 95.44 272 ALA A O 1
ATOM 2105 N N . LYS A 1 273 ? -25.349 18.270 41.159 1.00 95.19 273 LYS A N 1
ATOM 2106 C CA . LYS A 1 273 ? -25.562 19.467 41.996 1.00 95.19 273 LYS A CA 1
ATOM 2107 C C . LYS A 1 273 ? -26.927 20.125 41.762 1.00 95.19 273 LYS A C 1
ATOM 2109 O O . LYS A 1 273 ? -27.601 20.494 42.719 1.00 95.19 273 LYS A O 1
ATOM 2114 N N . MET A 1 274 ? -27.362 20.244 40.506 1.00 92.81 274 MET A N 1
ATOM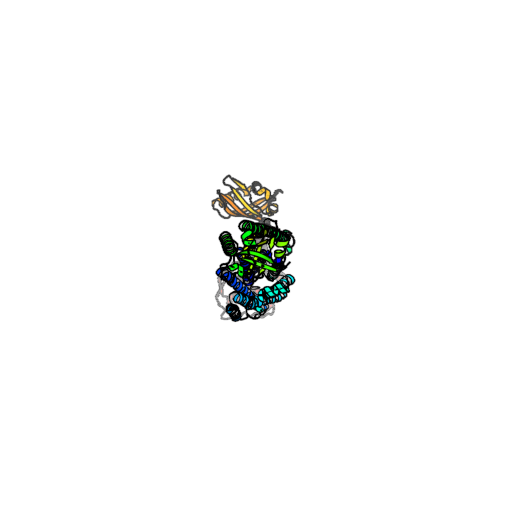 2115 C CA . MET A 1 274 ? -28.698 20.757 40.172 1.00 92.81 274 MET A CA 1
ATOM 2116 C C . MET A 1 274 ? -29.811 19.817 40.649 1.00 92.81 274 MET A C 1
ATOM 2118 O O . MET A 1 274 ? -30.858 20.285 41.088 1.00 92.81 274 MET A O 1
ATOM 2122 N N . GLY A 1 275 ? -29.581 18.502 40.591 1.00 93.12 275 GLY A N 1
ATOM 2123 C CA . GLY A 1 275 ? -30.497 17.503 41.133 1.00 93.12 275 GLY A CA 1
ATOM 2124 C C . GLY A 1 275 ? -30.682 17.654 42.643 1.00 93.12 275 GLY A C 1
ATOM 2125 O O . GLY A 1 275 ? -31.821 17.684 43.101 1.00 93.12 275 GLY A O 1
ATOM 2126 N N . VAL A 1 276 ? -29.585 17.833 43.390 1.00 94.56 276 VAL A N 1
ATOM 2127 C CA . VAL A 1 276 ? -29.602 18.087 44.844 1.00 94.56 276 VAL A CA 1
ATOM 2128 C C . VAL A 1 276 ? -30.398 19.347 45.170 1.00 94.56 276 VAL A C 1
ATOM 2130 O O . VAL A 1 276 ? -31.296 19.288 45.998 1.00 94.56 276 VAL A O 1
ATOM 2133 N N . ALA A 1 277 ? -30.153 20.458 44.466 1.00 91.00 277 ALA A N 1
ATOM 2134 C CA . ALA A 1 277 ? -30.899 21.708 44.662 1.00 91.00 277 ALA A CA 1
ATOM 2135 C C . ALA A 1 277 ? -32.409 21.578 44.370 1.00 91.00 277 ALA A C 1
ATOM 2137 O O . ALA A 1 277 ? -33.203 22.441 44.737 1.00 91.00 277 ALA A O 1
ATOM 2138 N N . GLY A 1 278 ? -32.814 20.515 43.670 1.00 89.19 278 GLY A N 1
ATOM 2139 C CA . GLY A 1 278 ? -34.204 20.198 43.392 1.00 89.19 278 GLY A CA 1
ATOM 2140 C C . GLY A 1 278 ? -34.875 19.295 44.429 1.00 89.19 278 GLY A C 1
ATOM 2141 O O . GLY A 1 278 ? -36.047 18.983 44.215 1.00 89.19 278 GLY A O 1
ATOM 2142 N N . ILE A 1 279 ? -34.177 18.846 45.473 1.00 93.00 279 ILE A N 1
ATOM 2143 C CA . ILE A 1 279 ? -34.683 17.940 46.512 1.00 93.00 279 ILE A CA 1
ATOM 2144 C C . ILE A 1 279 ? -34.788 18.714 47.827 1.00 93.00 279 ILE A C 1
ATOM 2146 O O . ILE A 1 279 ? -33.831 19.362 48.229 1.00 93.00 279 ILE A O 1
ATOM 2150 N N . ASP A 1 280 ? -35.944 18.628 48.486 1.00 91.56 280 ASP A N 1
ATOM 2151 C CA . ASP A 1 280 ? -36.142 19.184 49.828 1.00 91.56 280 ASP A CA 1
ATOM 2152 C C . ASP A 1 280 ? -35.453 18.277 50.861 1.00 91.56 280 ASP A C 1
ATOM 2154 O O . ASP A 1 280 ? -35.739 17.073 50.935 1.00 91.56 280 ASP A O 1
ATOM 2158 N N . GLU A 1 281 ? -34.532 18.833 51.652 1.00 91.38 281 GLU A N 1
ATOM 2159 C CA . GLU A 1 281 ? -33.777 18.089 52.661 1.00 91.38 281 GLU A CA 1
ATOM 2160 C C . GLU A 1 281 ? -34.674 17.449 53.730 1.00 91.38 281 GLU A C 1
ATOM 2162 O O . GLU A 1 281 ? -34.320 16.406 54.289 1.00 91.38 281 GLU A O 1
ATOM 2167 N N . ARG A 1 282 ? -35.872 17.999 53.977 1.00 88.69 282 ARG A N 1
ATOM 2168 C CA . ARG A 1 282 ? -36.811 17.498 54.993 1.00 88.69 282 ARG A CA 1
ATOM 2169 C C . ARG A 1 282 ? -37.426 16.169 54.593 1.00 88.69 282 ARG A C 1
ATOM 2171 O O . ARG A 1 282 ? -37.567 15.289 55.442 1.00 88.69 282 ARG A O 1
ATOM 2178 N N . TRP A 1 283 ? -37.735 15.986 53.305 1.00 91.19 283 TRP A N 1
ATOM 2179 C CA . TRP A 1 283 ? -38.227 14.698 52.807 1.00 91.19 283 TRP A CA 1
ATOM 2180 C C . TRP A 1 283 ? -37.206 13.602 53.059 1.00 91.19 283 TRP A C 1
ATOM 2182 O O . TRP A 1 283 ? -37.575 12.496 53.424 1.00 91.19 283 TRP A O 1
ATOM 2192 N N . VAL A 1 284 ? -35.922 13.920 52.893 1.00 91.75 284 VAL A N 1
ATOM 2193 C CA . VAL A 1 284 ? -34.822 12.977 53.082 1.00 91.75 284 VAL A CA 1
ATOM 2194 C C . VAL A 1 284 ? -34.582 12.715 54.567 1.00 91.75 284 VAL A C 1
ATOM 2196 O O . VAL A 1 284 ? -34.492 11.554 54.967 1.00 91.75 284 VAL A O 1
ATOM 2199 N N . GLY A 1 285 ? -34.519 13.759 55.397 1.00 87.81 285 GLY A N 1
ATOM 2200 C CA . GLY A 1 285 ? -34.309 13.645 56.845 1.00 87.81 285 GLY A CA 1
ATOM 2201 C C . GLY A 1 285 ? -35.364 12.789 57.556 1.00 87.81 285 GLY A C 1
ATOM 2202 O O . GLY A 1 285 ? -35.038 12.081 58.505 1.00 87.81 285 GLY A O 1
ATOM 2203 N N . ASN A 1 286 ? -36.600 12.777 57.049 1.00 89.06 286 ASN A N 1
ATOM 2204 C CA . ASN A 1 286 ? -37.700 11.992 57.612 1.00 89.06 286 ASN A CA 1
ATOM 2205 C C . ASN A 1 286 ? -37.674 10.496 57.256 1.00 89.06 286 ASN A C 1
ATOM 2207 O O . ASN A 1 286 ? -38.452 9.740 57.838 1.00 89.06 286 ASN A O 1
ATOM 2211 N N . LEU A 1 287 ? -36.854 10.045 56.306 1.00 91.50 287 LEU A N 1
ATOM 2212 C CA . LEU A 1 287 ? -36.803 8.629 55.916 1.00 91.50 287 LEU A CA 1
ATOM 2213 C C . LEU A 1 287 ? -35.930 7.834 56.885 1.00 91.50 287 LEU A C 1
ATOM 2215 O O . LEU A 1 287 ? -34.841 8.281 57.246 1.00 91.50 287 LEU A O 1
ATOM 2219 N N . ALA A 1 288 ? -36.376 6.641 57.271 1.00 87.50 288 ALA A N 1
ATOM 2220 C CA . ALA A 1 288 ? -35.600 5.721 58.101 1.00 87.50 288 ALA A CA 1
ATOM 2221 C C . ALA A 1 288 ? -34.494 4.993 57.311 1.00 87.50 288 ALA A C 1
ATOM 2223 O O . ALA A 1 288 ? -33.526 4.524 57.905 1.00 87.50 288 ALA A O 1
ATOM 2224 N N . GLY A 1 289 ? -34.616 4.918 55.983 1.00 88.62 289 GLY A N 1
ATOM 2225 C CA . GLY A 1 289 ? -33.791 4.067 55.133 1.00 88.62 289 GLY A CA 1
ATOM 2226 C C . GLY A 1 289 ? -34.160 2.591 55.277 1.00 88.62 289 GLY A C 1
ATOM 2227 O O . GLY A 1 289 ? -33.270 1.758 55.412 1.00 88.62 289 GLY A O 1
ATOM 2228 N N . ALA A 1 290 ? -35.456 2.273 55.308 1.00 90.31 290 ALA A N 1
ATOM 2229 C CA . ALA A 1 290 ? -35.968 0.907 55.436 1.00 90.31 290 ALA A CA 1
ATOM 2230 C C . ALA A 1 290 ? -37.292 0.735 54.674 1.00 90.31 290 ALA A C 1
ATOM 2232 O O . ALA A 1 290 ? -37.944 1.718 54.329 1.00 90.31 290 ALA A O 1
ATOM 2233 N N . GLU A 1 291 ? -37.755 -0.504 54.482 1.00 87.81 291 GLU A N 1
ATOM 2234 C CA . GLU A 1 291 ? -39.028 -0.795 53.792 1.00 87.81 291 GLU A CA 1
ATOM 2235 C C . GLU A 1 291 ? -40.249 -0.086 54.403 1.00 87.81 291 GLU A C 1
ATOM 2237 O O . GLU A 1 291 ? -41.225 0.191 53.707 1.00 87.81 291 GLU A O 1
ATOM 2242 N N . SER A 1 292 ? -40.195 0.272 55.690 1.00 89.50 292 SER A N 1
ATOM 2243 C CA . SER A 1 292 ? -41.246 1.051 56.355 1.00 89.50 292 SER A CA 1
ATOM 2244 C C . SER A 1 292 ? -41.476 2.435 55.728 1.00 89.50 292 SER A C 1
ATOM 2246 O O . SER A 1 292 ? -42.556 3.006 55.898 1.00 89.50 292 SER A O 1
ATOM 2248 N N . ASP A 1 293 ? -40.507 2.956 54.970 1.00 91.50 293 ASP A N 1
ATOM 2249 C CA . ASP A 1 293 ? -40.607 4.227 54.256 1.00 91.50 293 ASP A CA 1
ATOM 2250 C C . ASP A 1 293 ? -41.491 4.165 53.004 1.00 91.50 293 ASP A C 1
ATOM 2252 O O . ASP A 1 293 ? -41.974 5.208 52.568 1.00 91.50 293 ASP A O 1
ATOM 2256 N N . LEU A 1 294 ? -41.775 2.975 52.454 1.00 88.69 294 LEU A N 1
ATOM 2257 C CA . LEU A 1 294 ? -42.583 2.816 51.232 1.00 88.69 294 LEU A CA 1
ATOM 2258 C C . LEU A 1 294 ? -43.971 3.464 51.343 1.00 88.69 294 LEU A C 1
ATOM 2260 O O . LEU A 1 294 ? -44.506 3.976 50.362 1.00 88.69 294 LEU A O 1
ATOM 2264 N N . ASN A 1 295 ? -44.536 3.479 52.552 1.00 88.69 295 ASN A N 1
ATOM 2265 C CA . ASN A 1 295 ? -45.853 4.049 52.831 1.00 88.69 295 ASN A CA 1
ATOM 2266 C C . ASN A 1 295 ? -45.801 5.527 53.262 1.00 88.69 295 ASN A C 1
ATOM 2268 O O . ASN A 1 295 ? -46.843 6.107 53.577 1.00 88.69 295 ASN A O 1
ATOM 2272 N N . ARG A 1 296 ? -44.615 6.155 53.315 1.00 92.06 296 ARG A N 1
ATOM 2273 C CA . ARG A 1 296 ? -44.479 7.560 53.722 1.00 92.06 296 ARG A CA 1
ATOM 2274 C C . ARG A 1 296 ? -44.746 8.519 52.555 1.00 92.06 296 ARG A C 1
ATOM 2276 O O . ARG A 1 296 ? -44.252 8.302 51.447 1.00 92.06 296 ARG A O 1
ATOM 2283 N N . PRO A 1 297 ? -45.449 9.642 52.799 1.00 91.94 297 PRO A N 1
ATOM 2284 C CA . PRO A 1 297 ? -45.682 10.655 51.771 1.00 91.94 297 PRO A CA 1
ATOM 2285 C C . PRO A 1 297 ? -44.376 11.296 51.276 1.00 91.94 297 PRO A C 1
ATOM 2287 O O . PRO A 1 297 ? -44.264 11.599 50.090 1.00 91.94 297 PRO A O 1
ATOM 2290 N N . ASP A 1 298 ? -43.379 11.444 52.153 1.00 92.56 298 ASP A N 1
ATOM 2291 C CA . ASP A 1 298 ? -42.058 11.989 51.810 1.00 92.56 298 ASP A CA 1
ATOM 2292 C C . ASP A 1 298 ? -41.324 11.110 50.783 1.00 92.56 298 ASP A C 1
ATOM 2294 O O . ASP A 1 298 ? -40.778 11.619 49.802 1.00 92.56 298 ASP A O 1
ATOM 2298 N N . TYR A 1 299 ? -41.386 9.780 50.941 1.00 93.25 299 TYR A N 1
ATOM 2299 C CA . TYR A 1 299 ? -40.804 8.829 49.988 1.00 93.25 299 TYR A CA 1
ATOM 2300 C C . TYR A 1 299 ? -41.469 8.940 48.610 1.00 93.25 299 TYR A C 1
ATOM 2302 O O . TYR A 1 299 ? -40.785 9.031 47.588 1.00 93.25 299 TYR A O 1
ATOM 2310 N N . ALA A 1 300 ? -42.805 8.999 48.571 1.00 91.19 300 ALA A N 1
ATOM 2311 C CA . ALA A 1 300 ? -43.553 9.142 47.324 1.00 91.19 300 ALA A CA 1
ATOM 2312 C C . ALA A 1 300 ? -43.203 10.448 46.581 1.00 91.19 300 ALA A C 1
ATOM 2314 O O . ALA A 1 300 ? -43.030 10.434 45.356 1.00 91.19 300 ALA A O 1
ATOM 2315 N N . GLN A 1 301 ? -43.044 11.563 47.308 1.00 92.56 301 GLN A N 1
ATOM 2316 C CA . GLN A 1 301 ? -42.610 12.840 46.729 1.00 92.56 301 GLN A CA 1
ATOM 2317 C C . GLN A 1 301 ? -41.177 12.770 46.191 1.00 92.56 301 GLN A C 1
ATOM 2319 O O . GLN A 1 301 ? -40.935 13.172 45.046 1.00 92.56 301 GLN A O 1
ATOM 2324 N N . LEU A 1 302 ? -40.246 12.193 46.959 1.00 93.06 302 LEU A N 1
ATOM 2325 C CA . LEU A 1 302 ? -38.856 12.005 46.545 1.00 93.06 302 LEU A CA 1
ATOM 2326 C C . LEU A 1 302 ? -38.760 11.149 45.272 1.00 93.06 302 LEU A C 1
ATOM 2328 O O . LEU A 1 302 ? -38.151 11.572 44.287 1.00 93.06 302 LEU A O 1
ATOM 2332 N N . LYS A 1 303 ? -39.434 9.994 45.236 1.00 92.81 303 LYS A N 1
ATOM 2333 C CA . LYS A 1 303 ? -39.467 9.101 44.066 1.00 92.81 303 LYS A CA 1
ATOM 2334 C C . LYS A 1 303 ? -40.024 9.815 42.831 1.00 92.81 303 LYS A C 1
ATOM 2336 O O . LYS A 1 303 ? -39.460 9.724 41.737 1.00 92.81 303 LYS A O 1
ATOM 2341 N N . GLN A 1 304 ? -41.115 10.574 42.980 1.00 92.81 304 GLN A N 1
ATOM 2342 C CA . GLN A 1 304 ? -41.685 11.346 41.872 1.00 92.81 304 GLN A CA 1
ATOM 2343 C C . GLN A 1 304 ? -40.719 12.434 41.381 1.00 92.81 304 GLN A C 1
ATOM 2345 O O . GLN A 1 304 ? -40.636 12.685 40.174 1.00 92.81 304 GLN A O 1
ATOM 2350 N N . ARG A 1 305 ? -39.968 13.067 42.288 1.00 94.50 305 ARG A N 1
ATOM 2351 C CA . ARG A 1 305 ? -38.973 14.083 41.940 1.00 94.50 305 ARG A CA 1
ATOM 2352 C C . ARG A 1 305 ? -37.808 13.495 41.148 1.00 94.50 305 ARG A C 1
ATOM 2354 O O . ARG A 1 305 ? -37.499 14.030 40.084 1.00 94.50 305 ARG A O 1
ATOM 2361 N N . LEU A 1 306 ? -37.234 12.376 41.595 1.00 94.62 306 LEU A N 1
ATOM 2362 C CA . LEU A 1 306 ? -36.148 11.677 40.892 1.00 94.62 306 LEU A CA 1
ATOM 2363 C C . LEU A 1 306 ? -36.584 11.207 39.496 1.00 94.62 306 LEU A C 1
ATOM 2365 O O . LEU A 1 306 ? -35.860 11.409 38.521 1.00 94.62 306 LEU A O 1
ATOM 2369 N N . LYS A 1 307 ? -37.808 10.679 39.360 1.00 93.75 307 LYS A N 1
ATOM 2370 C CA . LYS A 1 307 ? -38.395 10.330 38.053 1.00 93.75 307 LYS A CA 1
ATOM 2371 C C . LYS A 1 307 ? -38.487 11.525 37.106 1.00 93.75 307 LYS A C 1
ATOM 2373 O O . LYS A 1 307 ? -38.159 11.398 35.929 1.00 93.75 307 LYS A O 1
ATOM 2378 N N . ARG A 1 308 ? -38.918 12.691 37.604 1.00 93.38 308 ARG A N 1
ATOM 2379 C CA . ARG A 1 308 ? -38.990 13.922 36.796 1.00 93.38 308 ARG A CA 1
ATOM 2380 C C . ARG A 1 308 ? -37.604 14.422 36.396 1.00 93.38 308 ARG A C 1
ATOM 2382 O O . ARG A 1 308 ? -37.442 14.821 35.250 1.00 93.38 308 ARG A O 1
ATOM 2389 N N . LEU A 1 309 ? -36.622 14.372 37.298 1.00 93.44 309 LEU A N 1
ATOM 2390 C CA . LEU A 1 309 ? -35.232 14.729 36.988 1.00 93.44 309 LEU A CA 1
ATOM 2391 C C . LEU A 1 309 ? -34.658 13.827 35.890 1.00 93.44 309 LEU A C 1
ATOM 2393 O O . LEU A 1 309 ? -34.124 14.328 34.906 1.00 93.44 309 LEU A O 1
ATOM 2397 N N . ARG A 1 310 ? -34.852 12.508 36.002 1.00 93.38 310 ARG A N 1
ATOM 2398 C CA . ARG A 1 310 ? -34.454 11.552 34.961 1.00 93.38 310 ARG A CA 1
ATOM 2399 C C . ARG A 1 310 ? -35.133 11.852 33.622 1.00 93.38 310 ARG A C 1
ATOM 2401 O O . ARG A 1 310 ? -34.465 11.885 32.598 1.00 93.38 310 ARG A O 1
ATOM 2408 N N . ALA A 1 311 ? -36.446 12.090 33.625 1.00 91.38 311 ALA A N 1
ATOM 2409 C CA . ALA A 1 311 ? -37.199 12.387 32.406 1.00 91.38 311 ALA A CA 1
ATOM 2410 C C . ALA A 1 311 ? -36.809 13.730 31.758 1.00 91.38 311 ALA A C 1
ATOM 2412 O O . ALA A 1 311 ? -36.963 13.884 30.549 1.00 91.38 311 ALA A O 1
ATOM 2413 N N . ALA A 1 312 ? -36.313 14.690 32.544 1.00 91.19 312 ALA A N 1
ATOM 2414 C CA . ALA A 1 312 ? -35.886 16.004 32.067 1.00 91.19 312 ALA A CA 1
ATOM 2415 C C . ALA A 1 312 ? -34.445 16.028 31.526 1.00 91.19 312 ALA A C 1
ATOM 2417 O O . ALA A 1 312 ? -34.101 16.939 30.774 1.00 91.19 312 ALA A O 1
ATOM 2418 N N . THR A 1 313 ? -33.610 15.049 31.889 1.00 89.94 313 THR A N 1
ATOM 2419 C CA . THR A 1 313 ? -32.185 15.031 31.536 1.00 89.94 313 THR A CA 1
ATOM 2420 C C . THR A 1 313 ? -31.870 13.920 30.539 1.00 89.94 313 THR A C 1
ATOM 2422 O O . THR A 1 313 ? -31.711 12.750 30.892 1.00 89.94 313 THR A O 1
ATOM 2425 N N . GLU A 1 314 ? -31.688 14.291 29.274 1.00 86.81 314 GLU A N 1
ATOM 2426 C CA . GLU A 1 314 ? -31.208 13.365 28.250 1.00 86.81 314 GLU A CA 1
ATOM 2427 C C . GLU A 1 314 ? -29.762 12.942 28.549 1.00 86.81 314 GLU A C 1
ATOM 2429 O O . GLU A 1 314 ? -28.869 13.779 28.637 1.00 86.81 314 GLU A O 1
ATOM 2434 N N . GLY A 1 315 ? -29.489 11.643 28.692 1.00 85.94 315 GLY A N 1
ATOM 2435 C CA . GLY A 1 315 ? -28.163 11.220 29.172 1.00 85.94 315 GLY A CA 1
ATOM 2436 C C . GLY A 1 315 ? -28.209 10.202 30.269 1.00 85.94 315 GLY A C 1
ATOM 2437 O O . GLY A 1 315 ? -27.463 9.225 30.240 1.00 85.94 315 GLY A O 1
ATOM 2438 N N . VAL A 1 316 ? -29.085 10.479 31.222 1.00 92.50 316 VAL A N 1
ATOM 2439 C CA . VAL A 1 316 ? -29.032 9.875 32.538 1.00 92.50 316 VAL A CA 1
ATOM 2440 C C . VAL A 1 316 ? -29.836 8.586 32.548 1.00 92.50 316 VAL A C 1
ATOM 2442 O O . VAL A 1 316 ? -31.003 8.557 32.147 1.00 92.50 316 VAL A O 1
ATOM 2445 N N . ARG A 1 317 ? -29.205 7.506 33.014 1.00 92.12 317 ARG A N 1
ATOM 2446 C CA . ARG A 1 317 ? -29.891 6.234 33.239 1.00 92.12 317 ARG A CA 1
ATOM 2447 C C . ARG A 1 317 ? -30.591 6.233 34.591 1.00 92.12 317 ARG A C 1
ATOM 2449 O O . ARG A 1 317 ? -31.770 5.877 34.619 1.00 92.12 317 ARG A O 1
ATOM 2456 N N . PHE A 1 318 ? -29.887 6.643 35.646 1.00 93.12 318 PHE A N 1
ATOM 2457 C CA . PHE A 1 318 ? -30.382 6.631 37.020 1.00 93.12 318 PHE A CA 1
ATOM 2458 C C . PHE A 1 318 ? -30.116 7.960 37.725 1.00 93.12 318 PHE A C 1
ATOM 2460 O O . PHE A 1 318 ? -29.028 8.527 37.622 1.00 93.12 318 PHE A O 1
ATOM 2467 N N . TYR A 1 319 ? -31.116 8.424 38.469 1.00 95.81 319 TYR A N 1
ATOM 2468 C CA . TYR A 1 319 ? -30.915 9.283 39.631 1.00 95.81 319 TYR A CA 1
ATOM 2469 C C . TYR A 1 319 ? -31.222 8.450 40.871 1.00 95.81 319 TYR A C 1
ATOM 2471 O O . TYR A 1 319 ? -32.281 7.830 40.931 1.00 95.81 319 TYR A O 1
ATOM 2479 N N . TYR A 1 320 ? -30.339 8.453 41.859 1.00 95.25 320 TYR A N 1
ATOM 2480 C CA . TYR A 1 320 ? -30.526 7.698 43.097 1.00 95.25 320 TYR A CA 1
ATOM 2481 C C . TYR A 1 320 ? -29.954 8.465 44.271 1.00 95.25 320 TYR A C 1
ATOM 2483 O O . TYR A 1 320 ? -28.999 9.224 44.141 1.00 95.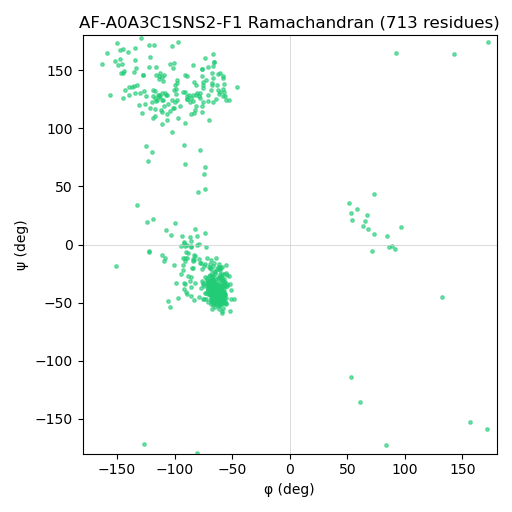25 320 TYR A O 1
ATOM 2491 N N . LEU A 1 321 ? -30.573 8.293 45.427 1.00 95.94 321 LEU A N 1
ATOM 2492 C CA . LEU A 1 321 ? -30.185 8.950 46.654 1.00 95.94 321 LEU A CA 1
ATOM 2493 C C . LEU A 1 321 ? -29.674 7.897 47.625 1.00 95.94 321 LEU A C 1
ATOM 2495 O O . LEU A 1 321 ? -30.354 6.906 47.877 1.00 95.94 321 LEU A O 1
ATOM 2499 N N . MET A 1 322 ? -28.493 8.124 48.181 1.00 95.56 322 MET A N 1
ATOM 2500 C CA . MET A 1 322 ? -27.854 7.217 49.124 1.00 95.56 322 MET A CA 1
ATOM 2501 C C . MET A 1 322 ? -27.706 7.867 50.487 1.00 95.56 322 MET A C 1
ATOM 2503 O O . MET A 1 322 ? -27.530 9.082 50.593 1.00 95.56 322 MET A O 1
ATOM 2507 N N . ARG A 1 323 ? -27.685 7.042 51.528 1.00 94.56 323 ARG A N 1
ATOM 2508 C CA . ARG A 1 323 ? -27.298 7.439 52.880 1.00 94.56 323 ARG A CA 1
ATOM 2509 C C . ARG A 1 323 ? -26.223 6.506 53.402 1.00 94.56 323 ARG A C 1
ATOM 2511 O O . ARG A 1 323 ? -26.238 5.308 53.133 1.00 94.56 323 ARG A O 1
ATOM 2518 N N . ARG A 1 324 ? -25.313 7.065 54.191 1.00 92.62 324 ARG A N 1
ATOM 2519 C CA . ARG A 1 324 ? -24.356 6.285 54.962 1.00 92.62 324 ARG A CA 1
ATOM 2520 C C . ARG A 1 324 ? -24.944 5.933 56.328 1.00 92.62 324 ARG A C 1
ATOM 2522 O O . ARG A 1 324 ? -25.358 6.827 57.060 1.00 92.62 324 ARG A O 1
ATOM 2529 N N . ILE A 1 325 ? -24.960 4.644 56.655 1.00 87.81 325 ILE A N 1
ATOM 2530 C CA . ILE A 1 325 ? -25.266 4.122 57.992 1.00 87.81 325 ILE A CA 1
ATOM 2531 C C . ILE A 1 325 ? -24.050 3.308 58.429 1.00 87.81 325 ILE A C 1
ATOM 2533 O O . ILE A 1 325 ? -23.679 2.340 57.763 1.00 87.81 325 ILE A O 1
ATOM 2537 N N . ASP A 1 326 ? -23.399 3.740 59.508 1.00 84.25 326 ASP A N 1
ATOM 2538 C CA . ASP A 1 326 ? -22.085 3.249 59.934 1.00 84.25 326 ASP A CA 1
ATOM 2539 C C . ASP A 1 326 ? -21.048 3.337 58.790 1.00 84.25 326 ASP A C 1
ATOM 2541 O O . ASP A 1 326 ? -20.720 4.428 58.312 1.00 84.25 326 ASP A O 1
ATOM 2545 N N . ASP A 1 327 ? -20.563 2.194 58.302 1.00 82.69 327 ASP A N 1
ATOM 2546 C CA . ASP A 1 327 ? -19.629 2.075 57.173 1.00 82.69 327 ASP A CA 1
ATOM 2547 C C . ASP A 1 327 ? -20.281 1.523 55.898 1.00 82.69 327 ASP A C 1
ATOM 2549 O O . ASP A 1 327 ? -19.593 1.173 54.940 1.00 82.69 327 ASP A O 1
ATOM 2553 N N . LYS A 1 328 ? -21.61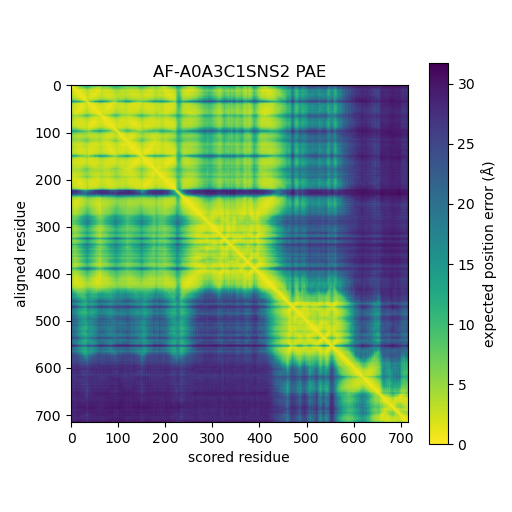4 1.452 55.862 1.00 89.00 328 LYS A N 1
ATOM 2554 C CA . LYS A 1 328 ? -22.377 0.924 54.730 1.00 89.00 328 LYS A CA 1
ATOM 2555 C C . LYS A 1 328 ? -23.152 2.029 54.024 1.00 89.00 328 LYS A C 1
ATOM 2557 O O . LYS A 1 328 ? -23.666 2.953 54.655 1.00 89.00 328 LYS A O 1
ATOM 2562 N N . LEU A 1 329 ? -23.250 1.914 52.703 1.00 92.94 329 LEU A N 1
ATOM 2563 C CA . LEU A 1 329 ? -24.091 2.773 51.878 1.00 92.94 329 LEU A CA 1
ATOM 2564 C C . LEU A 1 329 ? -25.405 2.055 51.591 1.00 92.94 329 LEU A C 1
ATOM 2566 O O . LEU A 1 329 ? -25.406 0.936 51.085 1.00 92.94 329 LEU A O 1
ATOM 2570 N N . ILE A 1 330 ? -26.514 2.703 51.927 1.00 94.62 330 ILE A N 1
ATOM 2571 C CA . ILE A 1 330 ? -27.857 2.234 51.596 1.00 94.62 330 ILE A CA 1
ATOM 2572 C C . ILE A 1 330 ? -28.508 3.171 50.582 1.00 94.62 330 ILE A C 1
ATOM 2574 O O . ILE A 1 330 ? -28.272 4.382 50.602 1.00 94.62 330 ILE A O 1
ATOM 2578 N N . ILE A 1 331 ? -29.354 2.624 49.716 1.00 94.31 331 ILE A N 1
ATOM 2579 C CA . ILE A 1 331 ? -30.161 3.403 48.778 1.00 94.31 331 ILE A CA 1
ATOM 2580 C C . ILE A 1 331 ? -31.447 3.836 49.490 1.00 94.31 331 ILE A C 1
ATOM 2582 O O . ILE A 1 331 ? -32.164 3.020 50.061 1.00 94.31 331 ILE A O 1
ATOM 2586 N N . LEU A 1 332 ? -31.734 5.137 49.490 1.00 94.06 332 LEU A N 1
ATOM 2587 C CA . LEU A 1 332 ? -32.966 5.708 50.038 1.00 94.06 332 LEU A CA 1
ATOM 2588 C C . LEU A 1 332 ? -34.095 5.696 49.011 1.00 94.06 332 LEU A C 1
ATOM 2590 O O . LEU A 1 332 ? -35.225 5.373 49.352 1.00 94.06 332 LEU A O 1
ATOM 2594 N N . ALA A 1 333 ? -33.805 6.086 47.771 1.00 94.25 333 ALA A N 1
ATOM 2595 C CA . ALA A 1 333 ? -34.751 6.086 46.660 1.00 94.25 333 ALA A CA 1
ATOM 2596 C C . ALA A 1 333 ? -34.000 6.193 45.329 1.00 94.25 333 ALA A C 1
ATOM 2598 O O . ALA A 1 333 ? -32.918 6.776 45.276 1.00 94.25 333 ALA A O 1
ATOM 2599 N N . ASP A 1 334 ? -34.609 5.717 44.247 1.00 94.38 334 ASP A N 1
ATOM 2600 C CA . ASP A 1 334 ? -34.107 5.881 42.883 1.00 94.38 334 ASP A CA 1
ATOM 2601 C C . ASP A 1 334 ? -35.180 6.431 41.924 1.00 94.38 334 ASP A C 1
ATOM 2603 O O . ASP A 1 334 ? -36.334 6.682 42.290 1.00 94.38 334 ASP A O 1
ATOM 2607 N N . SER A 1 335 ? -34.790 6.653 40.671 1.00 94.69 335 SER A N 1
ATOM 2608 C CA . SER A 1 335 ? -35.675 7.111 39.602 1.00 94.69 335 SER A CA 1
ATOM 2609 C C . SER A 1 335 ? -36.428 5.989 38.884 1.00 94.69 335 SER A C 1
ATOM 2611 O O . SER A 1 335 ? -37.179 6.287 37.950 1.00 94.69 335 SER A O 1
ATOM 2613 N N . GLU A 1 336 ? -36.223 4.723 39.245 1.00 93.94 336 GLU A N 1
ATOM 2614 C CA . GLU A 1 336 ? -36.877 3.607 38.567 1.00 93.94 336 GLU A CA 1
ATOM 2615 C C . GLU A 1 336 ? -38.351 3.491 38.986 1.00 93.94 336 GLU A C 1
ATOM 2617 O O . GLU A 1 336 ? -38.772 3.967 40.046 1.00 93.94 336 GLU A O 1
ATOM 2622 N N . PRO A 1 337 ? -39.223 2.972 38.111 1.00 87.12 337 PRO A N 1
ATOM 2623 C CA . PRO A 1 337 ? -40.590 2.687 38.503 1.00 87.12 337 PRO A CA 1
ATOM 2624 C C . PRO A 1 337 ? -40.649 1.543 39.528 1.00 87.12 337 PRO A C 1
ATOM 2626 O O . PRO A 1 337 ? -39.830 0.631 39.429 1.00 87.12 337 PRO A O 1
ATOM 2629 N N . PRO A 1 338 ? -41.633 1.580 40.454 1.00 80.88 338 PRO A N 1
ATOM 2630 C CA . PRO A 1 338 ? -42.015 0.418 41.243 1.00 80.88 338 PRO A CA 1
ATOM 2631 C C . PRO A 1 338 ? -42.150 -0.811 40.349 1.00 80.88 338 PRO A C 1
ATOM 2633 O O . PRO A 1 338 ? -42.714 -0.688 39.257 1.00 80.88 338 PRO A O 1
ATOM 2636 N N . ASP A 1 339 ? -41.616 -1.944 40.793 1.00 80.75 339 ASP A N 1
ATOM 2637 C CA . ASP A 1 339 ? -41.637 -3.236 40.089 1.00 80.75 339 ASP A CA 1
ATOM 2638 C C . ASP A 1 339 ? -40.690 -3.338 38.871 1.00 80.75 339 ASP A C 1
ATOM 2640 O O . ASP A 1 339 ? -40.740 -4.314 38.115 1.00 80.75 339 ASP A O 1
ATOM 2644 N N . SER A 1 340 ? -39.803 -2.355 38.661 1.00 87.50 340 SER A N 1
ATOM 2645 C CA . SER A 1 340 ? -38.704 -2.491 37.695 1.00 87.50 340 SER A CA 1
ATOM 2646 C C . SER A 1 340 ? -37.705 -3.545 38.186 1.00 87.50 340 SER A C 1
ATOM 2648 O O . SER A 1 340 ? -37.345 -3.519 39.361 1.00 87.50 340 SER A O 1
ATOM 2650 N N . PRO A 1 341 ? -37.167 -4.420 37.315 1.00 85.00 341 PRO A N 1
ATOM 2651 C CA . PRO A 1 341 ? -36.067 -5.311 37.699 1.00 85.00 341 PRO A CA 1
ATOM 2652 C C . PRO A 1 341 ? -34.808 -4.545 38.139 1.00 85.00 341 PRO A C 1
ATOM 2654 O O . PRO A 1 341 ? -33.974 -5.104 38.845 1.00 85.00 341 PRO A O 1
ATOM 2657 N N . ASP A 1 342 ? -34.695 -3.273 37.743 1.00 88.94 342 ASP A N 1
ATOM 2658 C CA . ASP A 1 342 ? -33.591 -2.384 38.102 1.00 88.94 342 ASP A CA 1
ATOM 2659 C C . ASP A 1 342 ? -33.907 -1.516 39.339 1.00 88.94 342 ASP A C 1
ATOM 2661 O O . ASP A 1 342 ? -33.065 -0.718 39.744 1.00 88.94 342 ASP A O 1
ATOM 2665 N N . GLU A 1 343 ? -35.107 -1.621 39.927 1.00 90.88 343 GLU A N 1
ATOM 2666 C CA . GLU A 1 343 ? -35.479 -0.824 41.100 1.00 90.88 343 GLU A CA 1
ATOM 2667 C C . GLU A 1 343 ? -34.669 -1.217 42.336 1.00 90.88 343 GLU A C 1
ATOM 2669 O O . GLU A 1 343 ? -34.507 -2.393 42.666 1.00 90.88 343 GLU A O 1
ATOM 2674 N N . SER A 1 344 ? -34.240 -0.192 43.067 1.00 91.19 344 SER A N 1
ATOM 2675 C CA . SER A 1 344 ? -33.626 -0.305 44.377 1.00 91.19 344 SER A CA 1
ATOM 2676 C C . SER A 1 344 ? -34.580 0.164 45.488 1.00 91.19 344 SER A C 1
ATOM 2678 O O . SER A 1 344 ? -34.825 1.374 45.616 1.00 91.19 344 SER A O 1
ATOM 2680 N N . PRO A 1 345 ? -35.155 -0.747 46.302 1.00 89.31 345 PRO A N 1
ATOM 2681 C CA . PRO A 1 345 ? -36.037 -0.376 47.407 1.00 89.31 345 PRO A CA 1
ATOM 2682 C C . PRO A 1 345 ? -35.310 0.397 48.527 1.00 89.31 345 PRO A C 1
ATOM 2684 O O . PRO A 1 345 ? -34.090 0.283 48.685 1.00 89.31 345 PRO A O 1
ATOM 2687 N N . PRO A 1 346 ? -36.049 1.180 49.341 1.00 92.56 346 PRO A N 1
ATOM 2688 C CA . PRO A 1 346 ? -35.465 1.944 50.440 1.00 92.56 346 PRO A CA 1
ATOM 2689 C C . PRO A 1 346 ? -34.801 1.019 51.467 1.00 92.56 346 PRO A C 1
ATOM 2691 O O . PRO A 1 346 ? -35.405 0.067 51.958 1.00 92.56 346 PRO A O 1
ATOM 2694 N N . GLY A 1 347 ? -33.555 1.329 51.816 1.00 90.88 347 GLY A N 1
ATOM 2695 C CA . GLY A 1 347 ? -32.740 0.549 52.746 1.00 90.88 347 GLY A CA 1
ATOM 2696 C C . GLY A 1 347 ? -31.916 -0.562 52.105 1.00 90.88 347 GLY A C 1
ATOM 2697 O O . GLY A 1 347 ? -31.157 -1.226 52.813 1.00 90.88 347 GLY A O 1
ATOM 2698 N N . GLN A 1 348 ? -32.010 -0.761 50.786 1.00 92.12 348 GLN A N 1
ATOM 2699 C CA . GLN A 1 348 ? -31.166 -1.732 50.098 1.00 92.12 348 GLN A CA 1
ATOM 2700 C C . GLN A 1 348 ? -29.686 -1.367 50.251 1.00 92.12 348 GLN A C 1
ATOM 2702 O O . GLN A 1 348 ? -29.279 -0.232 50.001 1.00 92.12 348 GLN A O 1
ATOM 2707 N N . LEU A 1 349 ? -28.879 -2.354 50.638 1.00 91.75 349 LEU A N 1
ATOM 2708 C CA . LEU A 1 349 ? -27.432 -2.220 50.739 1.00 91.75 349 LEU A CA 1
ATOM 2709 C C . LEU A 1 349 ? -26.803 -2.118 49.344 1.00 91.75 349 LEU A C 1
ATOM 2711 O O . LEU A 1 349 ? -27.032 -2.981 48.498 1.00 91.75 349 LEU A O 1
ATOM 2715 N N . TYR A 1 350 ? -25.968 -1.101 49.138 1.00 90.81 350 TYR A N 1
ATOM 2716 C CA . TYR A 1 350 ? -25.147 -0.973 47.940 1.00 90.81 350 TYR A CA 1
ATOM 2717 C C . TYR A 1 350 ? -23.778 -1.620 48.189 1.00 90.81 350 TYR A C 1
ATOM 2719 O O . TYR A 1 350 ? -22.829 -0.974 48.631 1.00 90.81 350 TYR A O 1
ATOM 2727 N N . GLU A 1 351 ? -23.699 -2.932 47.962 1.00 87.50 351 GLU A N 1
ATOM 2728 C CA . GLU A 1 351 ? -22.511 -3.748 48.258 1.00 87.50 351 GLU A CA 1
ATOM 2729 C C . GLU A 1 351 ? -21.333 -3.444 47.326 1.00 87.50 351 GLU A C 1
ATOM 2731 O O . GLU A 1 351 ? -20.180 -3.486 47.748 1.00 87.50 351 GLU A O 1
ATOM 2736 N N . GLU A 1 352 ? -21.624 -3.116 46.069 1.00 89.25 352 GLU A N 1
ATOM 2737 C CA . GLU A 1 352 ? -20.641 -2.844 45.020 1.00 89.25 352 GLU A CA 1
ATOM 2738 C C . GLU A 1 352 ? -20.176 -1.381 44.987 1.00 89.25 352 GLU A C 1
ATOM 2740 O O . GLU A 1 352 ? -19.450 -0.986 44.075 1.00 89.25 352 GLU A O 1
ATOM 2745 N N . ALA A 1 353 ? -20.582 -0.562 45.964 1.00 86.00 353 ALA A N 1
ATOM 2746 C CA . ALA A 1 353 ? -20.267 0.858 45.975 1.00 86.00 353 ALA A CA 1
ATOM 2747 C C . ALA A 1 353 ? -18.745 1.103 46.094 1.00 86.00 353 ALA A C 1
ATOM 2749 O O . ALA A 1 353 ? -18.113 0.659 47.061 1.00 86.00 353 ALA A O 1
ATOM 2750 N N . PRO A 1 354 ? -18.140 1.872 45.169 1.00 86.56 354 PRO A N 1
ATOM 2751 C CA . PRO A 1 354 ? -16.737 2.251 45.246 1.00 86.56 354 PRO A CA 1
ATOM 2752 C C . PRO A 1 354 ? -16.426 3.011 46.545 1.00 86.56 354 PRO A C 1
ATOM 2754 O O . PRO A 1 354 ? -17.206 3.885 46.940 1.00 86.56 354 PRO A O 1
ATOM 2757 N N . PRO A 1 355 ? -15.244 2.809 47.161 1.00 86.44 355 PRO A N 1
ATOM 2758 C CA . PRO A 1 355 ? -14.850 3.529 48.376 1.00 86.44 355 PRO A CA 1
ATOM 2759 C C . PRO A 1 355 ? -14.928 5.057 48.239 1.00 86.44 355 PRO A C 1
ATOM 2761 O O . PRO A 1 355 ? -15.316 5.748 49.179 1.00 86.44 355 PRO A O 1
ATOM 2764 N N . ALA A 1 356 ? -14.644 5.575 47.038 1.00 87.25 356 ALA A N 1
ATOM 2765 C CA . ALA A 1 356 ? -14.729 6.998 46.724 1.00 87.25 356 ALA A CA 1
ATOM 2766 C C . ALA A 1 356 ? -16.137 7.586 46.948 1.00 87.25 356 ALA A C 1
ATOM 2768 O O . ALA A 1 356 ? -16.257 8.763 47.281 1.00 87.25 356 ALA A O 1
ATOM 2769 N N . MET A 1 357 ? -17.206 6.785 46.821 1.00 90.62 357 MET A N 1
ATOM 2770 C CA . MET A 1 357 ? -18.572 7.247 47.095 1.00 90.62 357 MET A CA 1
ATOM 2771 C C . MET A 1 357 ? -18.779 7.568 48.579 1.00 90.62 357 MET A C 1
ATOM 2773 O O . MET A 1 357 ? -19.424 8.559 48.921 1.00 90.62 357 MET A O 1
ATOM 2777 N N . ALA A 1 358 ? -18.200 6.761 49.474 1.00 88.19 358 ALA A N 1
ATOM 2778 C CA . ALA A 1 358 ? -18.294 6.973 50.916 1.00 88.19 358 ALA A CA 1
ATOM 2779 C C . ALA A 1 358 ? -17.517 8.219 51.374 1.00 88.19 358 ALA A C 1
ATOM 2781 O O . ALA A 1 358 ? -17.871 8.831 52.386 1.00 88.19 358 ALA A O 1
ATOM 2782 N N . ASP A 1 359 ? -16.481 8.616 50.632 1.00 88.94 359 ASP A N 1
ATOM 2783 C CA . ASP A 1 359 ? -15.683 9.800 50.946 1.00 88.94 359 ASP A CA 1
ATOM 2784 C C . ASP A 1 359 ? -16.451 11.106 50.714 1.00 88.94 359 ASP A C 1
ATOM 2786 O O . ASP A 1 359 ? -16.230 12.056 51.459 1.00 88.94 359 ASP A O 1
ATOM 2790 N N . VAL A 1 360 ? -17.435 11.138 49.807 1.00 92.88 360 VAL A N 1
ATOM 2791 C CA . VAL A 1 360 ? -18.314 12.310 49.597 1.00 92.88 360 VAL A CA 1
ATOM 2792 C C . VAL A 1 360 ? -19.070 12.688 50.875 1.00 92.88 360 VAL A C 1
ATOM 2794 O O . VAL A 1 360 ? -19.213 13.869 51.188 1.00 92.88 360 VAL A O 1
ATOM 2797 N N . PHE A 1 361 ? -19.503 11.696 51.661 1.00 91.69 361 PHE A N 1
ATOM 2798 C CA . PHE A 1 361 ? -20.152 11.927 52.959 1.00 91.69 361 PHE A CA 1
ATOM 2799 C C . PHE A 1 361 ? -19.199 12.519 54.005 1.00 91.69 361 PHE A C 1
ATOM 2801 O O . PHE A 1 361 ? -19.658 13.142 54.958 1.00 91.69 361 PHE A O 1
ATOM 2808 N N . LYS A 1 362 ? -17.885 12.306 53.857 1.00 88.69 362 LYS A N 1
ATOM 2809 C CA . LYS A 1 362 ? -16.863 12.834 54.772 1.00 88.69 362 LYS A CA 1
ATOM 2810 C C . LYS A 1 362 ? -16.385 14.221 54.347 1.00 88.69 362 LYS A C 1
ATOM 2812 O O . LYS A 1 362 ? -16.171 15.070 55.203 1.00 88.69 362 LYS A O 1
ATOM 2817 N N . THR A 1 363 ? -16.165 14.428 53.049 1.00 90.50 363 THR A N 1
ATOM 2818 C CA . THR A 1 363 ? -15.577 15.663 52.513 1.00 90.50 363 THR A CA 1
ATOM 2819 C C . THR A 1 363 ? -16.612 16.751 52.271 1.00 90.50 363 THR A C 1
ATOM 2821 O O . THR A 1 363 ? -16.264 17.926 52.308 1.00 90.50 363 THR A O 1
ATOM 2824 N N . GLY A 1 364 ? -17.870 16.384 51.999 1.00 90.50 364 GLY A N 1
ATOM 2825 C CA . GLY A 1 364 ? -18.884 17.336 51.543 1.00 90.50 364 GLY A CA 1
ATOM 2826 C C . GLY A 1 364 ? -18.605 17.890 50.141 1.00 90.50 364 GLY A C 1
ATOM 2827 O O . GLY A 1 364 ? -19.243 18.854 49.721 1.00 90.50 364 GLY A O 1
ATOM 2828 N N . GLU A 1 365 ? -17.686 17.278 49.390 1.00 93.00 365 GLU A N 1
ATOM 2829 C CA . GLU A 1 365 ? -17.354 17.676 48.024 1.00 93.00 365 GLU A CA 1
ATOM 2830 C C . GLU A 1 365 ? -17.887 16.658 47.018 1.00 93.00 365 GLU A C 1
ATOM 2832 O O . GLU A 1 365 ? -17.644 15.457 47.124 1.00 93.00 365 GLU A O 1
ATOM 2837 N N . GLY A 1 366 ? -18.614 17.147 46.011 1.00 93.19 366 GLY A N 1
ATOM 2838 C CA . GLY A 1 366 ? -19.105 16.301 44.929 1.00 93.19 366 GLY A CA 1
ATOM 2839 C C . GLY A 1 366 ? -17.989 15.870 43.974 1.00 93.19 366 GLY A C 1
ATOM 2840 O O . GLY A 1 366 ? -17.119 16.670 43.625 1.00 93.19 366 GLY A O 1
ATOM 2841 N N . ILE A 1 367 ? -18.052 14.624 43.508 1.00 95.50 367 ILE A N 1
ATOM 2842 C CA . ILE A 1 367 ? -17.035 13.992 42.655 1.00 95.50 367 ILE A CA 1
ATOM 2843 C C . ILE A 1 367 ? -17.684 13.244 41.487 1.00 95.50 367 ILE A C 1
ATOM 2845 O O . ILE A 1 367 ? -18.893 13.031 41.466 1.00 95.50 367 ILE A O 1
ATOM 2849 N N . VAL A 1 368 ? -16.873 12.810 40.521 1.00 95.06 368 VAL A N 1
ATOM 2850 C CA . VAL A 1 368 ? -17.295 11.849 39.493 1.00 95.06 368 VAL A CA 1
ATOM 2851 C C . VAL A 1 368 ? -16.454 10.589 39.631 1.00 95.06 368 VAL A C 1
ATOM 2853 O O . VAL A 1 368 ? -15.225 10.673 39.609 1.00 95.06 368 VAL A O 1
ATOM 2856 N N . VAL A 1 369 ? -17.114 9.440 39.747 1.00 91.88 369 VAL A N 1
ATOM 2857 C CA . VAL A 1 369 ? -16.491 8.111 39.835 1.00 91.88 369 VAL A CA 1
ATOM 2858 C C . VAL A 1 369 ? -16.847 7.324 38.572 1.00 91.88 369 VAL A C 1
ATOM 2860 O O . VAL A 1 369 ? -17.921 7.526 38.012 1.00 91.88 369 VAL A O 1
ATOM 2863 N N . GLY A 1 370 ? -15.944 6.484 38.068 1.00 88.12 370 GLY A N 1
ATOM 2864 C CA . GLY A 1 370 ? -16.202 5.677 36.875 1.00 88.12 370 GLY A CA 1
ATOM 2865 C C . GLY A 1 370 ? -14.997 5.494 35.946 1.00 88.12 370 GLY A C 1
ATOM 2866 O O . GLY A 1 370 ? -14.044 6.280 36.012 1.00 88.12 370 GLY A O 1
ATOM 2867 N N . PRO A 1 371 ? -15.057 4.509 35.028 1.00 89.94 371 PRO A N 1
ATOM 2868 C CA . PRO A 1 371 ? -16.180 3.590 34.834 1.00 89.94 371 PRO A CA 1
ATOM 2869 C C . PRO A 1 371 ? -16.188 2.476 35.893 1.00 89.94 371 PRO A C 1
ATOM 2871 O O . PRO A 1 371 ? -15.197 1.770 36.037 1.00 89.94 371 PRO A O 1
ATOM 2874 N N . GLU A 1 372 ? -17.304 2.301 36.598 1.00 87.31 372 GLU A N 1
ATOM 2875 C CA . GLU A 1 372 ? -17.487 1.253 37.615 1.00 87.31 372 GLU A CA 1
ATOM 2876 C C . GLU A 1 372 ? -18.546 0.266 37.144 1.00 87.31 372 GLU A C 1
ATOM 2878 O O . GLU A 1 372 ? -19.505 0.672 36.489 1.00 87.31 372 GLU A O 1
ATOM 2883 N N . THR A 1 373 ? -18.354 -1.023 37.428 1.00 87.56 373 THR A N 1
ATOM 2884 C CA . THR A 1 373 ? -19.314 -2.073 37.056 1.00 87.56 373 THR A CA 1
ATOM 2885 C C . THR A 1 373 ? -20.000 -2.611 38.297 1.00 87.56 373 THR A C 1
ATOM 2887 O O . THR A 1 373 ? -19.335 -3.093 39.209 1.00 87.56 373 THR A O 1
ATOM 2890 N N . ASP A 1 374 ? -21.323 -2.561 38.289 1.00 87.62 374 ASP A N 1
ATOM 2891 C CA . ASP A 1 374 ? -22.199 -3.070 39.334 1.00 87.62 374 ASP A CA 1
ATOM 2892 C C . ASP A 1 374 ? -23.246 -4.030 38.740 1.00 87.62 374 ASP A C 1
ATOM 2894 O O . ASP A 1 374 ? -23.175 -4.429 37.571 1.00 87.62 374 ASP A O 1
ATOM 2898 N N . ARG A 1 375 ? -24.226 -4.431 39.556 1.00 87.12 375 ARG A N 1
ATOM 2899 C CA . ARG A 1 375 ? -25.307 -5.335 39.137 1.00 87.12 375 ARG A CA 1
ATOM 2900 C C . ARG A 1 375 ? -26.264 -4.731 38.101 1.00 87.12 375 ARG A C 1
ATOM 2902 O O . ARG A 1 375 ? -26.970 -5.487 37.439 1.00 87.12 375 ARG A O 1
ATOM 2909 N N . TRP A 1 376 ? -26.290 -3.408 37.952 1.00 86.06 376 TRP A N 1
ATOM 2910 C CA . TRP A 1 376 ? -27.162 -2.704 37.013 1.00 86.06 376 TRP A CA 1
ATOM 2911 C C . TRP A 1 376 ? -26.456 -2.417 35.683 1.00 86.06 376 TRP A C 1
ATOM 2913 O O . TRP A 1 376 ? -27.118 -2.318 34.649 1.00 86.06 376 TRP A O 1
ATOM 2923 N N . GLY A 1 377 ? -25.124 -2.320 35.665 1.00 88.81 377 GLY A N 1
ATOM 2924 C CA . GLY A 1 377 ? -24.330 -2.134 34.451 1.00 88.81 377 GLY A CA 1
ATOM 2925 C C . GLY A 1 377 ? -22.965 -1.499 34.708 1.00 88.81 377 GLY A C 1
ATOM 2926 O O . GLY A 1 377 ? -22.384 -1.652 35.774 1.00 88.81 377 GLY A O 1
ATOM 2927 N N . THR A 1 378 ? -22.430 -0.793 33.706 1.00 90.44 378 THR A N 1
ATOM 2928 C CA . THR A 1 378 ? -21.169 -0.045 33.832 1.00 90.44 378 THR A CA 1
ATOM 2929 C C . THR A 1 378 ? -21.415 1.449 33.654 1.00 90.44 378 THR A C 1
ATOM 2931 O O . THR A 1 378 ? -21.902 1.883 32.599 1.00 90.44 378 THR A O 1
ATOM 2934 N N . TRP A 1 379 ? -21.028 2.248 34.648 1.00 92.50 379 TRP A N 1
ATOM 2935 C CA . TRP A 1 379 ? -21.470 3.636 34.787 1.00 92.50 379 TRP A CA 1
ATOM 2936 C C . TRP A 1 379 ? -20.332 4.606 35.092 1.00 92.50 379 TRP A C 1
ATOM 2938 O O . TRP A 1 379 ? -19.328 4.258 35.711 1.00 92.50 379 TRP A O 1
ATOM 2948 N N . PHE A 1 380 ? -20.526 5.852 34.666 1.00 93.81 380 PHE A N 1
ATOM 2949 C CA . PHE A 1 380 ? -19.909 7.016 35.292 1.00 93.81 380 PHE A CA 1
ATOM 2950 C C . PHE A 1 380 ? -20.954 7.708 36.159 1.00 93.81 380 PHE A C 1
ATOM 2952 O O . PHE A 1 380 ? -22.009 8.101 35.654 1.00 93.81 380 PHE A O 1
ATOM 2959 N N . SER A 1 381 ? -20.629 7.881 37.435 1.00 94.81 381 SER A N 1
ATOM 2960 C CA . SER A 1 381 ? -21.531 8.381 38.465 1.00 94.81 381 SER A CA 1
ATOM 2961 C C . SER A 1 381 ? -21.079 9.757 38.939 1.00 94.81 381 SER A C 1
ATOM 2963 O O . SER A 1 381 ? -19.995 9.908 39.507 1.00 94.81 381 SER A O 1
ATOM 2965 N N . GLY A 1 382 ? -21.903 10.778 38.704 1.00 96.12 382 GLY A N 1
ATOM 2966 C CA . GLY A 1 382 ? -21.752 12.093 39.324 1.00 96.12 382 GLY A CA 1
ATOM 2967 C C . GLY A 1 382 ? -22.393 12.101 40.697 1.00 96.12 382 GLY A C 1
ATOM 2968 O O . GLY A 1 382 ? -23.583 11.830 40.811 1.00 96.12 382 GLY A O 1
ATOM 2969 N N . LEU A 1 383 ? -21.620 12.435 41.721 1.00 96.56 383 LEU A N 1
ATOM 2970 C CA . LEU A 1 383 ? -22.050 12.421 43.112 1.00 96.56 383 LEU A CA 1
ATOM 2971 C C . LEU A 1 383 ? -22.087 13.848 43.644 1.00 96.56 383 LEU A C 1
ATOM 2973 O O . LEU A 1 383 ? -21.099 14.578 43.543 1.00 96.56 383 LEU A O 1
ATOM 2977 N N . ALA A 1 384 ? -23.212 14.246 44.230 1.00 97.00 384 ALA A N 1
ATOM 2978 C CA . ALA A 1 384 ? -23.355 15.532 44.897 1.00 97.00 384 ALA A CA 1
ATOM 2979 C C . ALA A 1 384 ? -23.950 15.347 46.304 1.00 97.00 384 ALA A C 1
ATOM 2981 O O . ALA A 1 384 ? -24.967 14.664 46.447 1.00 97.00 384 ALA A O 1
ATOM 2982 N N . PRO A 1 385 ? -23.340 15.937 47.346 1.00 96.69 385 PRO A N 1
ATOM 2983 C CA . PRO A 1 385 ? -23.846 15.836 48.709 1.00 96.69 385 PRO A CA 1
ATOM 2984 C C . PRO A 1 385 ? -25.074 16.724 48.913 1.00 96.69 385 PRO A C 1
ATOM 2986 O O . PRO A 1 385 ? -25.111 17.863 48.451 1.00 96.69 385 PRO A O 1
ATOM 2989 N N . LEU A 1 386 ? -26.054 16.198 49.644 1.00 95.50 386 LEU A N 1
ATOM 2990 C CA . LEU A 1 386 ? -27.198 16.920 50.187 1.00 95.50 386 LEU A CA 1
ATOM 2991 C C . LEU A 1 386 ? -26.954 17.120 51.685 1.00 95.50 386 LEU A C 1
ATOM 2993 O O . LEU A 1 386 ? -26.886 16.145 52.439 1.00 95.50 386 LEU A O 1
ATOM 2997 N N . ALA A 1 387 ? -26.799 18.375 52.095 1.00 93.50 387 ALA A N 1
ATOM 2998 C CA . ALA A 1 387 ? -26.618 18.755 53.489 1.00 93.50 387 ALA A CA 1
ATOM 2999 C C . ALA A 1 387 ? -27.919 19.297 54.090 1.00 93.50 387 ALA A C 1
ATOM 3001 O O . ALA A 1 387 ? -28.750 19.842 53.366 1.00 93.50 387 ALA A O 1
ATOM 3002 N N . ASP A 1 388 ? -28.090 19.135 55.398 1.00 90.19 388 ASP A N 1
ATOM 3003 C CA . ASP A 1 388 ? -29.183 19.757 56.146 1.00 90.19 388 ASP A CA 1
ATOM 3004 C C . ASP A 1 388 ? -28.893 21.231 56.497 1.00 90.19 388 ASP A C 1
ATOM 3006 O O . ASP A 1 388 ? -27.832 21.776 56.177 1.00 90.19 388 ASP A O 1
ATOM 3010 N N . GLU A 1 389 ? -29.830 21.881 57.197 1.00 85.75 389 GLU A N 1
ATOM 3011 C CA . GLU A 1 389 ? -29.700 23.271 57.661 1.00 85.75 389 GLU A CA 1
ATOM 3012 C C . GLU A 1 389 ? -28.469 23.494 58.579 1.00 85.75 389 GLU A C 1
ATOM 3014 O O . GLU A 1 389 ? -28.014 24.628 58.732 1.00 85.75 389 GLU A O 1
ATOM 3019 N N . THR A 1 390 ? -27.897 22.432 59.168 1.00 85.88 390 THR A N 1
ATOM 3020 C CA . THR A 1 390 ? -26.692 22.493 60.019 1.00 85.88 390 THR A CA 1
ATOM 3021 C C . THR A 1 390 ? -25.385 22.324 59.238 1.00 85.88 390 THR A C 1
ATOM 3023 O O . THR A 1 390 ? -24.301 22.500 59.797 1.00 85.88 390 THR A O 1
ATOM 3026 N N . GLY A 1 391 ? -25.473 22.017 57.939 1.00 84.31 391 GLY A N 1
ATOM 3027 C CA . GLY A 1 391 ? -24.332 21.729 57.074 1.00 84.31 391 GLY A CA 1
ATOM 3028 C C . GLY A 1 391 ? -23.851 20.276 57.142 1.00 84.31 391 GLY A C 1
ATOM 3029 O O . GLY A 1 391 ? -22.818 19.956 56.551 1.00 84.31 391 GLY A O 1
ATOM 3030 N N . GLN A 1 392 ? -24.573 19.384 57.828 1.00 89.94 392 GLN A N 1
ATOM 3031 C CA . GLN A 1 392 ? -24.249 17.960 57.877 1.00 89.94 392 GLN A CA 1
ATOM 3032 C C . GLN A 1 392 ? -24.764 17.256 56.616 1.00 89.94 392 GLN A C 1
ATOM 3034 O O . GLN A 1 392 ? -25.932 17.383 56.261 1.00 89.94 392 GLN A O 1
ATOM 3039 N N . VAL A 1 393 ? -23.914 16.470 55.944 1.00 94.00 393 VAL A N 1
ATOM 3040 C CA . VAL A 1 393 ? -24.316 15.677 54.766 1.00 94.00 393 VAL A CA 1
ATOM 3041 C C . VAL A 1 393 ? -25.242 14.533 55.197 1.00 94.00 393 VAL A C 1
ATOM 3043 O O . VAL A 1 393 ? -24.791 13.550 55.784 1.00 94.00 393 VAL A O 1
ATOM 3046 N N . ILE A 1 394 ? -26.534 14.646 54.882 1.00 93.81 394 ILE A N 1
ATOM 3047 C CA . ILE A 1 394 ? -27.575 13.667 55.249 1.00 93.81 394 ILE A CA 1
ATOM 3048 C C . ILE A 1 394 ? -27.818 12.605 54.169 1.00 93.81 394 ILE A C 1
ATOM 3050 O O . ILE A 1 394 ? -28.353 11.526 54.456 1.00 93.81 394 ILE A O 1
ATOM 3054 N N . ALA A 1 395 ? -27.449 12.912 52.923 1.00 95.38 395 ALA A N 1
ATOM 3055 C CA . ALA A 1 395 ? -27.541 12.015 51.780 1.00 95.38 395 ALA A CA 1
ATOM 3056 C C . ALA A 1 395 ? -26.594 12.447 50.650 1.00 95.38 395 ALA A C 1
ATOM 3058 O O . ALA A 1 395 ? -26.118 13.579 50.620 1.00 95.38 395 ALA A O 1
ATOM 3059 N N . VAL A 1 396 ? -26.347 11.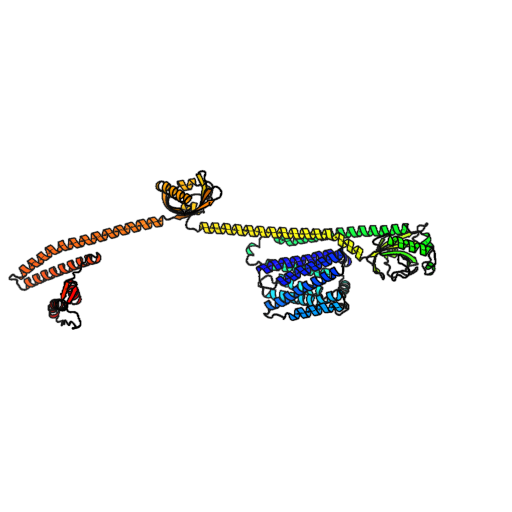559 49.691 1.00 96.44 396 VAL A N 1
ATOM 3060 C CA . VAL A 1 396 ? -25.626 11.863 48.447 1.00 96.44 396 VAL A CA 1
ATOM 3061 C C . VAL A 1 396 ? -26.505 11.472 47.271 1.00 96.44 396 VAL A C 1
ATOM 3063 O O . VAL A 1 396 ? -26.990 10.343 47.207 1.00 96.44 396 VAL A O 1
ATOM 3066 N N . LEU A 1 397 ? -26.714 12.405 46.343 1.00 96.81 397 LEU A N 1
ATOM 3067 C CA . LEU A 1 397 ? -27.388 12.135 45.080 1.00 96.81 397 LEU A CA 1
ATOM 3068 C C . LEU A 1 397 ? -26.363 11.650 44.055 1.00 96.81 397 LEU A C 1
ATOM 3070 O O . LEU A 1 397 ? -25.403 12.361 43.753 1.00 96.81 397 LEU A O 1
ATOM 3074 N N . GLY A 1 398 ? -26.600 10.461 43.515 1.00 95.88 398 GLY A N 1
ATOM 3075 C CA . GLY A 1 398 ? -25.890 9.900 42.381 1.00 95.88 398 GLY A CA 1
ATOM 3076 C C . GLY A 1 398 ? -26.651 10.088 41.072 1.00 95.88 398 GLY A C 1
ATOM 3077 O O . GLY A 1 398 ? -27.882 10.001 41.019 1.00 95.88 398 GLY A O 1
ATOM 3078 N N . VAL A 1 399 ? -25.896 10.365 40.011 1.00 95.94 399 VAL A N 1
ATOM 3079 C CA . VAL A 1 399 ? -26.377 10.500 38.634 1.00 95.94 399 VAL A CA 1
ATOM 3080 C C . VAL A 1 399 ? -25.536 9.610 37.736 1.00 95.94 399 VAL A C 1
ATOM 3082 O O . VAL A 1 399 ? -24.362 9.909 37.519 1.00 95.94 399 VAL A O 1
ATOM 3085 N N . ASP A 1 400 ? -26.138 8.564 37.175 1.00 94.94 400 ASP A N 1
ATOM 3086 C CA . ASP A 1 400 ? -25.412 7.594 36.354 1.00 94.94 400 ASP A CA 1
ATOM 3087 C C . ASP A 1 400 ? -25.598 7.828 34.861 1.00 94.94 400 ASP A C 1
ATOM 3089 O O . ASP A 1 400 ? -26.714 7.956 34.340 1.00 94.94 400 ASP A O 1
ATOM 3093 N N . ILE A 1 401 ? -24.476 7.797 34.148 1.00 94.44 401 ILE A N 1
ATOM 3094 C CA . ILE A 1 401 ? -24.413 7.771 32.690 1.00 94.44 401 ILE A CA 1
ATOM 3095 C C . ILE A 1 401 ? -23.717 6.494 32.244 1.00 94.44 401 ILE A C 1
ATOM 3097 O O . ILE A 1 401 ? -22.652 6.137 32.744 1.00 94.44 401 ILE A O 1
ATOM 3101 N N . ALA A 1 402 ? -24.312 5.816 31.262 1.00 92.38 402 ALA A N 1
ATOM 3102 C CA . ALA A 1 402 ? -23.764 4.585 30.702 1.00 92.38 402 ALA A CA 1
ATOM 3103 C C . ALA A 1 402 ? -22.332 4.798 30.194 1.00 92.38 402 ALA A C 1
ATOM 3105 O O . ALA A 1 402 ? -22.093 5.672 29.351 1.00 92.38 402 ALA A O 1
ATOM 3106 N N . ALA A 1 403 ? -21.394 3.951 30.627 1.00 90.19 403 ALA A N 1
ATOM 3107 C CA . ALA A 1 403 ? -19.997 4.031 30.202 1.00 90.19 403 ALA A CA 1
ATOM 3108 C C . ALA A 1 403 ? -19.845 3.913 28.677 1.00 90.19 403 ALA A C 1
ATOM 3110 O O . ALA A 1 403 ? -19.044 4.626 28.079 1.00 90.19 403 ALA A O 1
ATOM 3111 N N . VAL A 1 404 ? -20.684 3.102 28.022 1.00 87.38 404 VAL A N 1
ATOM 3112 C CA . VAL A 1 404 ? -20.723 2.984 26.553 1.00 87.38 404 VAL A CA 1
ATOM 3113 C C . VAL A 1 404 ? -21.050 4.324 25.886 1.00 87.38 404 VAL A C 1
ATOM 3115 O O . VAL A 1 404 ? -20.422 4.691 24.895 1.00 87.38 404 VAL A O 1
ATOM 3118 N N . ARG A 1 405 ? -22.001 5.091 26.438 1.00 89.69 405 ARG A N 1
ATOM 3119 C CA . ARG A 1 405 ? -22.358 6.421 25.919 1.00 89.69 405 ARG A CA 1
ATOM 3120 C C . ARG A 1 405 ? -21.231 7.422 26.159 1.00 89.69 405 ARG A C 1
ATOM 3122 O O . ARG A 1 405 ? -20.920 8.206 25.264 1.00 89.69 405 ARG A O 1
ATOM 3129 N N . TRP A 1 406 ? -20.635 7.391 27.350 1.00 90.69 406 TRP A N 1
ATOM 3130 C CA . TRP A 1 406 ? -19.519 8.257 27.718 1.00 90.69 406 TRP A CA 1
ATOM 3131 C C . TRP A 1 406 ? -18.328 8.064 26.776 1.00 90.69 406 TRP A C 1
ATOM 3133 O O . TRP A 1 406 ? -17.927 8.992 26.073 1.00 90.69 406 TRP A O 1
ATOM 3143 N N . LEU A 1 407 ? -17.821 6.831 26.700 1.00 89.12 407 LEU A N 1
ATOM 3144 C CA . LEU A 1 407 ? -16.683 6.458 25.862 1.00 89.12 407 LEU A CA 1
ATOM 3145 C C . LEU A 1 407 ? -16.983 6.672 24.374 1.00 89.12 407 LEU A C 1
ATOM 3147 O O . LEU A 1 407 ? -16.109 7.116 23.632 1.00 89.12 407 LEU A O 1
ATOM 3151 N N . GLY A 1 408 ? -18.226 6.433 23.943 1.00 90.19 408 GLY A N 1
ATOM 3152 C CA . GLY A 1 408 ? -18.654 6.695 22.571 1.00 90.19 408 GLY A CA 1
ATOM 3153 C C . GLY A 1 408 ? -18.595 8.175 22.189 1.00 90.19 408 GLY A C 1
ATOM 3154 O O . GLY A 1 408 ? -18.190 8.499 21.072 1.00 90.19 408 GLY A O 1
ATOM 3155 N N . LEU A 1 409 ? -18.927 9.093 23.107 1.00 91.56 409 LEU A N 1
ATOM 3156 C CA . LEU A 1 409 ? -18.784 10.531 22.852 1.00 91.56 409 LEU A CA 1
ATOM 3157 C C . LEU A 1 409 ? -17.311 10.944 22.751 1.00 91.56 409 LEU A C 1
ATOM 3159 O O . LEU A 1 409 ? -16.952 11.693 21.843 1.00 91.56 409 LEU A O 1
ATOM 3163 N N . VAL A 1 410 ? -16.456 10.421 23.637 1.00 92.94 410 VAL A N 1
ATOM 3164 C CA . VAL A 1 410 ? -15.002 10.650 23.589 1.00 92.94 410 VAL A CA 1
ATOM 3165 C C . VAL A 1 410 ? -14.431 10.176 22.249 1.00 92.94 410 VAL A C 1
ATOM 3167 O O . VAL A 1 410 ? -13.765 10.949 21.557 1.00 92.94 410 VAL A O 1
ATOM 3170 N N . ALA A 1 411 ? -14.753 8.947 21.836 1.00 92.94 411 ALA A N 1
ATOM 3171 C CA . ALA A 1 411 ? -14.327 8.387 20.554 1.00 92.94 411 ALA A CA 1
ATOM 3172 C C . ALA A 1 411 ? -14.855 9.206 19.362 1.00 92.94 411 ALA A C 1
ATOM 3174 O O . ALA A 1 411 ? -14.119 9.477 18.413 1.00 92.94 411 ALA A O 1
ATOM 3175 N N . ARG A 1 412 ? -16.112 9.669 19.416 1.00 94.81 412 ARG A N 1
ATOM 3176 C CA . ARG A 1 412 ? -16.709 10.517 18.373 1.00 94.81 412 ARG A CA 1
ATOM 3177 C C . ARG A 1 412 ? -15.989 11.850 18.221 1.00 94.81 412 ARG A C 1
ATOM 3179 O O . ARG A 1 412 ? -15.682 12.234 17.095 1.00 94.81 412 ARG A O 1
ATOM 3186 N N . ASN A 1 413 ? -15.683 12.533 19.320 1.00 94.69 413 ASN A N 1
ATOM 3187 C CA . ASN A 1 413 ? -14.962 13.807 19.270 1.00 94.69 413 ASN A CA 1
ATOM 3188 C C . ASN A 1 413 ? -13.522 13.631 18.767 1.00 94.69 413 ASN A C 1
ATOM 3190 O O . ASN A 1 413 ? -12.998 14.492 18.058 1.00 94.69 413 ASN A O 1
ATOM 3194 N N . ARG A 1 414 ? -12.901 12.483 19.054 1.00 95.81 414 ARG A N 1
ATOM 3195 C CA . ARG A 1 414 ? -11.579 12.107 18.536 1.00 95.81 414 ARG A CA 1
ATOM 3196 C C . ARG A 1 414 ? -11.549 11.793 17.039 1.00 95.81 414 ARG A C 1
ATOM 3198 O O . ARG A 1 414 ? -10.484 11.885 16.430 1.00 95.81 414 ARG A O 1
ATOM 3205 N N . LEU A 1 415 ? -12.686 11.489 16.402 1.00 95.31 415 LEU A N 1
ATOM 3206 C CA . LEU A 1 415 ? -12.721 11.218 14.958 1.00 95.31 415 LEU A CA 1
ATOM 3207 C C . LEU A 1 415 ? -12.169 12.381 14.128 1.00 95.31 415 LEU A C 1
ATOM 3209 O O . LEU A 1 415 ? -11.513 12.136 13.119 1.00 95.31 415 LEU A O 1
ATOM 3213 N N . GLY A 1 416 ? -12.394 13.631 14.546 1.00 95.06 416 GLY A N 1
ATOM 3214 C CA . GLY A 1 416 ? -11.899 14.804 13.823 1.00 95.06 416 GLY A CA 1
ATOM 3215 C C . GLY A 1 416 ? -10.370 14.838 13.727 1.00 95.06 416 GLY A C 1
ATOM 3216 O O . GLY A 1 416 ? -9.816 15.016 12.640 1.00 95.06 416 GLY A O 1
ATOM 3217 N N . SER A 1 417 ? -9.671 14.602 14.842 1.00 96.12 417 SER A N 1
ATOM 3218 C CA . SER A 1 417 ? -8.203 14.572 14.872 1.00 96.12 417 SER A CA 1
ATOM 3219 C C . SER A 1 417 ? -7.630 13.333 14.180 1.00 96.12 417 SER A C 1
ATOM 3221 O O . SER A 1 417 ? -6.606 13.429 13.497 1.00 96.12 417 SER A O 1
ATOM 3223 N N . ILE A 1 418 ? -8.306 12.185 14.284 1.00 96.31 418 ILE A N 1
ATOM 3224 C CA . ILE A 1 418 ? -7.934 10.963 13.557 1.00 96.31 418 ILE A CA 1
ATOM 3225 C C . ILE A 1 418 ? -8.072 11.176 12.042 1.00 96.31 418 ILE A C 1
ATOM 3227 O O . ILE A 1 418 ? -7.138 10.886 11.296 1.00 96.31 418 ILE A O 1
ATOM 3231 N N . ALA A 1 419 ? -9.190 11.742 11.579 1.00 95.31 419 ALA A N 1
ATOM 3232 C CA . ALA A 1 419 ? -9.429 12.034 10.168 1.00 95.31 419 ALA A CA 1
ATOM 3233 C C . ALA A 1 419 ? -8.413 13.039 9.608 1.00 95.31 419 ALA A C 1
ATOM 3235 O O . ALA A 1 419 ? -7.903 12.845 8.504 1.00 95.31 419 ALA A O 1
ATOM 3236 N N . LEU A 1 420 ? -8.056 14.071 10.380 1.00 96.25 420 LEU A N 1
ATOM 3237 C CA . LEU A 1 420 ? -6.998 15.009 10.007 1.00 96.25 420 LEU A CA 1
ATOM 3238 C C . LEU A 1 420 ? -5.638 14.307 9.887 1.00 96.25 420 LEU A C 1
ATOM 3240 O O . LEU A 1 420 ? -4.929 14.500 8.901 1.00 96.25 420 LEU A O 1
ATOM 3244 N N . THR A 1 421 ? -5.291 13.450 10.852 1.00 96.38 421 THR A N 1
ATOM 3245 C CA . THR A 1 421 ? -4.046 12.664 10.822 1.00 96.38 421 THR A CA 1
ATOM 3246 C C . THR A 1 421 ? -4.006 11.747 9.599 1.00 96.38 421 THR A C 1
ATOM 3248 O O . THR A 1 421 ? -2.978 11.661 8.922 1.00 96.38 421 THR A O 1
ATOM 3251 N N . LEU A 1 422 ? -5.128 11.100 9.270 1.00 95.00 422 LEU A N 1
ATOM 3252 C CA . LEU A 1 422 ? -5.265 10.277 8.073 1.00 95.00 422 LEU A CA 1
ATOM 3253 C C . LEU A 1 422 ? -5.073 11.103 6.800 1.00 95.00 422 LEU A C 1
ATOM 3255 O O . LEU A 1 422 ? -4.284 10.716 5.940 1.00 95.00 422 LEU A O 1
ATOM 3259 N N . LEU A 1 423 ? -5.756 12.243 6.684 1.00 95.75 423 LEU A N 1
ATOM 3260 C CA . LEU A 1 423 ? -5.674 13.116 5.514 1.00 95.75 423 LEU A CA 1
ATOM 3261 C C . LEU A 1 423 ? -4.243 13.607 5.290 1.00 95.75 423 LEU A C 1
ATOM 3263 O O . LEU A 1 423 ? -3.739 13.532 4.171 1.00 95.75 423 LEU A O 1
ATOM 3267 N N . LEU A 1 424 ? -3.560 14.035 6.353 1.00 95.50 424 LEU A N 1
ATOM 3268 C CA . LEU A 1 424 ? -2.155 14.432 6.288 1.00 95.50 424 LEU A CA 1
ATOM 3269 C C . LEU A 1 424 ? -1.244 13.252 5.922 1.00 95.50 424 LEU A C 1
ATOM 3271 O O . LEU A 1 424 ? -0.300 13.430 5.155 1.00 95.50 424 LEU A O 1
ATOM 3275 N N . SER A 1 425 ? -1.540 12.043 6.412 1.00 93.19 425 SER A N 1
ATOM 3276 C CA . SER A 1 425 ? -0.761 10.836 6.100 1.00 93.19 425 SER A CA 1
ATOM 3277 C C . SER A 1 425 ? -0.910 10.456 4.628 1.00 93.19 425 SER A C 1
ATOM 3279 O O . SER A 1 425 ? 0.082 10.195 3.949 1.00 93.19 425 SER A O 1
ATOM 3281 N N . VAL A 1 426 ? -2.137 10.486 4.104 1.00 91.44 426 VAL A N 1
ATOM 3282 C CA . VAL A 1 426 ? -2.432 10.238 2.687 1.00 91.44 426 VAL A CA 1
ATOM 3283 C C . VAL A 1 426 ? -1.799 11.314 1.809 1.00 91.44 426 VAL A C 1
ATOM 3285 O O . VAL A 1 426 ? -1.177 10.977 0.804 1.00 91.44 426 VAL A O 1
ATOM 3288 N N . LEU A 1 427 ? -1.892 12.590 2.195 1.00 91.19 427 LEU A N 1
ATOM 3289 C CA . LEU A 1 427 ? -1.264 13.694 1.471 1.00 91.19 427 LEU A CA 1
ATOM 3290 C C . LEU A 1 427 ? 0.261 13.540 1.428 1.00 91.19 427 LEU A C 1
ATOM 3292 O O . LEU A 1 427 ? 0.850 13.678 0.358 1.00 91.19 427 LEU A O 1
ATOM 3296 N N . LEU A 1 428 ? 0.898 13.201 2.552 1.00 90.00 428 LEU A N 1
ATOM 3297 C CA . LEU A 1 428 ? 2.337 12.943 2.621 1.00 90.00 428 LEU A CA 1
ATOM 3298 C C . LEU A 1 428 ? 2.739 11.798 1.681 1.00 90.00 428 LEU A C 1
ATOM 3300 O O . LEU A 1 428 ? 3.658 11.952 0.877 1.00 90.00 428 LEU A O 1
ATOM 3304 N N . LEU A 1 429 ? 2.022 10.671 1.731 1.00 86.31 429 LEU A N 1
ATOM 3305 C CA . LEU A 1 429 ? 2.270 9.526 0.850 1.00 86.31 429 LEU A CA 1
ATOM 3306 C C . LEU A 1 429 ? 2.059 9.885 -0.629 1.00 86.31 429 LEU A C 1
ATOM 3308 O O . LEU A 1 429 ? 2.867 9.496 -1.472 1.00 86.31 429 LEU A O 1
ATOM 3312 N N . PHE A 1 430 ? 1.016 10.657 -0.948 1.00 86.50 430 PHE A N 1
ATOM 3313 C CA . PHE A 1 430 ? 0.716 11.100 -2.309 1.00 86.50 430 PHE A CA 1
ATOM 3314 C C . PHE A 1 430 ? 1.778 12.059 -2.855 1.00 86.50 430 PHE A C 1
ATOM 3316 O O . PHE A 1 430 ? 2.259 11.864 -3.971 1.00 86.50 430 PHE A O 1
ATOM 3323 N N . LEU A 1 431 ? 2.192 13.060 -2.073 1.00 85.56 431 LEU A N 1
ATOM 3324 C CA . LEU A 1 431 ? 3.245 14.002 -2.456 1.00 85.56 431 LEU A CA 1
ATOM 3325 C C . LEU A 1 431 ? 4.564 13.276 -2.726 1.00 85.56 431 LEU A C 1
ATOM 3327 O O . LEU A 1 431 ? 5.228 13.555 -3.724 1.00 85.56 431 LEU A O 1
ATOM 3331 N N . LEU A 1 432 ? 4.922 12.306 -1.884 1.00 78.12 432 LEU A N 1
ATOM 3332 C CA . LEU A 1 432 ? 6.141 11.517 -2.058 1.00 78.12 432 LEU A CA 1
ATOM 3333 C C . LEU A 1 432 ? 6.054 10.592 -3.280 1.00 78.12 432 LEU A C 1
ATOM 3335 O O . LEU A 1 432 ? 6.994 10.545 -4.077 1.00 78.12 432 LEU A O 1
ATOM 3339 N N . ALA A 1 433 ? 4.918 9.920 -3.492 1.00 76.38 433 ALA A N 1
ATOM 3340 C CA . ALA A 1 433 ? 4.679 9.126 -4.698 1.00 76.38 433 ALA A CA 1
ATOM 3341 C C . ALA A 1 433 ? 4.733 9.990 -5.973 1.00 76.38 433 ALA A C 1
ATOM 3343 O O . ALA A 1 433 ? 5.321 9.585 -6.980 1.00 76.38 433 ALA A O 1
ATOM 3344 N N . GLY A 1 434 ? 4.178 11.204 -5.919 1.00 77.44 434 GLY A N 1
ATOM 3345 C CA . GLY A 1 434 ? 4.241 12.196 -6.989 1.00 77.44 434 GLY A CA 1
ATOM 3346 C C . GLY A 1 434 ? 5.670 12.653 -7.281 1.00 77.44 434 GLY A C 1
ATOM 3347 O O . GLY A 1 434 ? 6.093 12.638 -8.438 1.00 77.44 434 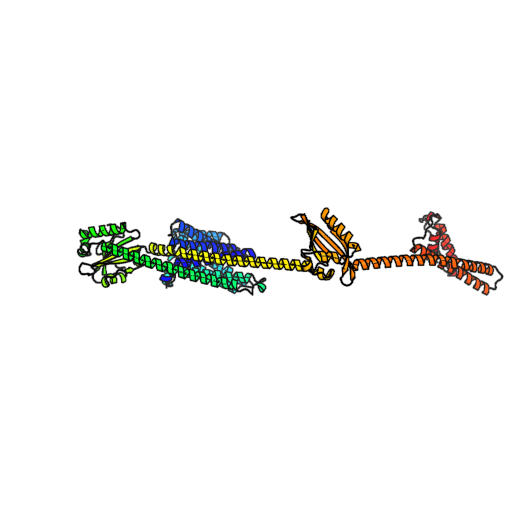GLY A O 1
ATOM 3348 N N . GLN A 1 435 ? 6.452 12.983 -6.249 1.00 76.94 435 GLN A N 1
ATOM 3349 C CA . GLN A 1 435 ? 7.864 13.345 -6.408 1.00 76.94 435 GLN A CA 1
ATOM 3350 C C . GLN A 1 435 ? 8.687 12.210 -7.017 1.00 76.94 435 GLN A C 1
ATOM 3352 O O . GLN A 1 435 ? 9.513 12.460 -7.899 1.00 76.94 435 GLN A O 1
ATOM 3357 N N . ARG A 1 436 ? 8.443 10.966 -6.594 1.00 69.38 436 ARG A N 1
ATOM 3358 C CA . ARG A 1 436 ? 9.108 9.789 -7.160 1.00 69.38 436 ARG A CA 1
ATOM 3359 C C . ARG A 1 436 ? 8.799 9.635 -8.645 1.00 69.38 436 ARG A C 1
ATOM 3361 O O . ARG A 1 436 ? 9.723 9.550 -9.450 1.00 69.38 436 ARG A O 1
ATOM 3368 N N . ARG A 1 437 ? 7.518 9.688 -9.021 1.00 73.31 437 ARG A N 1
ATOM 3369 C CA . ARG A 1 437 ? 7.089 9.581 -10.423 1.00 73.31 437 ARG A CA 1
ATOM 3370 C C . ARG A 1 437 ? 7.681 10.690 -11.293 1.00 73.31 437 ARG A C 1
ATOM 3372 O O . ARG A 1 437 ? 8.082 10.428 -12.423 1.00 73.31 437 ARG A O 1
ATOM 3379 N N . ASN A 1 438 ? 7.766 11.909 -10.765 1.00 74.56 438 ASN A N 1
ATOM 3380 C CA . ASN A 1 438 ? 8.328 13.044 -11.492 1.00 74.56 438 ASN A CA 1
ATOM 3381 C C . ASN A 1 438 ? 9.844 12.887 -11.719 1.00 74.56 438 ASN A C 1
ATOM 3383 O O . ASN A 1 438 ? 10.345 13.145 -12.811 1.00 74.56 438 ASN A O 1
ATOM 3387 N N . ARG A 1 439 ? 10.584 12.385 -10.721 1.00 71.69 439 ARG A N 1
ATOM 3388 C CA . ARG A 1 439 ? 12.019 12.093 -10.869 1.00 71.69 439 ARG A CA 1
ATOM 3389 C C . ARG A 1 439 ? 12.287 10.970 -11.864 1.00 71.69 439 ARG A C 1
ATOM 3391 O O . ARG A 1 439 ? 13.144 11.149 -12.722 1.00 71.69 439 ARG A O 1
ATOM 3398 N N . GLU A 1 440 ? 11.542 9.865 -11.782 1.00 74.00 440 GLU A N 1
ATOM 3399 C CA . GLU A 1 440 ? 11.647 8.748 -12.735 1.00 74.00 440 GLU A CA 1
ATOM 3400 C C . GLU A 1 440 ? 11.358 9.218 -14.174 1.00 74.00 440 GLU A C 1
ATOM 3402 O O . GLU A 1 440 ? 12.077 8.864 -15.110 1.00 74.00 440 GLU A O 1
ATOM 3407 N N . ALA A 1 441 ? 10.354 10.082 -14.361 1.00 74.25 441 ALA A N 1
ATOM 3408 C CA . ALA A 1 441 ? 10.073 10.685 -15.662 1.00 74.25 441 ALA A CA 1
ATOM 3409 C C . ALA A 1 441 ? 11.241 11.558 -16.155 1.00 74.25 441 ALA A C 1
ATOM 3411 O O . ALA A 1 441 ? 11.640 11.451 -17.315 1.00 74.25 441 ALA A O 1
ATOM 3412 N N . MET A 1 442 ? 11.833 12.372 -15.275 1.00 76.94 442 MET A N 1
ATOM 3413 C CA . MET A 1 442 ? 12.953 13.248 -15.628 1.00 76.94 442 MET A CA 1
ATOM 3414 C C . MET A 1 442 ? 14.226 12.467 -15.983 1.00 76.94 442 MET A C 1
ATOM 3416 O O . MET A 1 442 ? 14.947 12.854 -16.903 1.00 76.94 442 MET A O 1
ATOM 3420 N N . THR A 1 443 ? 14.512 11.357 -15.294 1.00 76.94 443 THR A N 1
ATOM 3421 C CA . THR A 1 443 ? 15.656 10.493 -15.627 1.00 76.94 443 THR A CA 1
ATOM 3422 C C . THR A 1 443 ? 15.457 9.794 -16.965 1.00 76.94 443 THR A C 1
ATOM 3424 O O . THR A 1 443 ? 16.364 9.820 -17.789 1.00 76.94 443 THR A O 1
ATOM 3427 N N . ILE A 1 444 ? 14.261 9.254 -17.228 1.00 77.75 444 ILE A N 1
ATOM 3428 C CA . ILE A 1 444 ? 13.940 8.614 -18.515 1.00 77.75 444 ILE A CA 1
ATOM 3429 C C . ILE A 1 444 ? 14.061 9.619 -19.667 1.00 77.75 444 ILE A C 1
ATOM 3431 O O . ILE A 1 444 ? 14.568 9.272 -20.734 1.00 77.75 444 ILE A O 1
ATOM 3435 N N . LEU A 1 445 ? 13.613 10.863 -19.467 1.00 79.56 445 LEU A N 1
ATOM 3436 C CA . LEU A 1 445 ? 13.758 11.927 -20.462 1.00 79.56 445 LEU A CA 1
ATOM 3437 C C . LEU A 1 445 ? 15.231 12.245 -20.736 1.00 79.56 445 LEU A C 1
ATOM 3439 O O . LEU A 1 445 ? 15.634 12.224 -21.897 1.00 79.56 445 LEU A O 1
ATOM 3443 N N . ARG A 1 446 ? 16.045 12.444 -19.690 1.00 78.19 446 ARG A N 1
ATOM 3444 C CA . ARG A 1 446 ? 17.490 12.696 -19.834 1.00 78.19 446 ARG A CA 1
ATOM 3445 C C . ARG A 1 446 ? 18.220 11.542 -20.516 1.00 78.19 446 ARG A C 1
ATOM 3447 O O . ARG A 1 446 ? 19.044 11.781 -21.390 1.00 78.19 446 ARG A O 1
ATOM 3454 N N . GLU A 1 447 ? 17.915 10.296 -20.157 1.00 79.50 447 GLU A N 1
ATOM 3455 C CA . GLU A 1 447 ? 18.513 9.118 -20.795 1.00 79.50 447 GLU A CA 1
ATOM 3456 C C . GLU A 1 447 ? 18.130 9.012 -22.274 1.00 79.50 447 GLU A C 1
ATOM 3458 O O . GLU A 1 447 ? 18.978 8.694 -23.110 1.00 79.50 447 GLU A O 1
ATOM 3463 N N . ARG A 1 448 ? 16.868 9.297 -22.624 1.00 77.94 448 ARG A N 1
ATOM 3464 C CA . ARG A 1 448 ? 16.420 9.347 -24.024 1.00 77.94 448 ARG A CA 1
ATOM 3465 C C . ARG A 1 448 ? 17.133 10.451 -24.799 1.00 77.94 448 ARG A C 1
ATOM 3467 O O . ARG A 1 448 ? 17.611 10.185 -25.898 1.00 77.94 448 ARG A O 1
ATOM 3474 N N . GLU A 1 449 ? 17.240 11.647 -24.229 1.00 80.69 449 GLU A N 1
ATOM 3475 C CA . GLU A 1 449 ? 17.920 12.792 -24.842 1.00 80.69 449 GLU A CA 1
ATOM 3476 C C . GLU A 1 449 ? 19.413 12.509 -25.068 1.00 80.69 449 GLU A C 1
ATOM 3478 O O . GLU A 1 449 ? 19.918 12.651 -26.183 1.00 80.69 449 GLU A O 1
ATOM 3483 N N . GLN A 1 450 ? 20.108 11.990 -24.051 1.00 79.31 450 GLN A N 1
ATOM 3484 C CA . GLN A 1 450 ? 21.511 11.583 -24.161 1.00 79.31 450 GLN A CA 1
ATOM 3485 C C . GLN A 1 450 ? 21.708 10.457 -25.179 1.00 79.31 450 GLN A C 1
ATOM 3487 O O . GLN A 1 450 ? 22.666 10.487 -25.953 1.00 79.31 450 GLN A O 1
ATOM 3492 N N . ARG A 1 451 ? 20.802 9.470 -25.218 1.00 83.06 451 ARG A N 1
ATOM 3493 C CA . ARG A 1 451 ? 20.854 8.384 -26.204 1.00 83.06 451 ARG A CA 1
ATOM 3494 C C . ARG A 1 451 ? 20.699 8.919 -27.626 1.00 83.06 451 ARG A C 1
ATOM 3496 O O . ARG A 1 451 ? 21.478 8.521 -28.486 1.00 83.06 451 ARG A O 1
ATOM 3503 N N . LEU A 1 452 ? 19.742 9.813 -27.873 1.00 82.12 452 LEU A N 1
ATOM 3504 C CA . LEU A 1 452 ? 19.547 10.430 -29.189 1.00 82.12 452 LEU A CA 1
ATOM 3505 C C . LEU A 1 452 ? 20.759 11.272 -29.602 1.00 82.12 452 LEU A C 1
ATOM 3507 O O . LEU A 1 452 ? 21.234 11.126 -30.725 1.00 82.12 452 LEU A O 1
ATOM 3511 N N . SER A 1 453 ? 21.315 12.067 -28.683 1.00 78.69 453 SER A N 1
ATOM 3512 C CA . SER A 1 453 ? 22.541 12.839 -28.923 1.00 78.69 453 SER A CA 1
ATOM 3513 C C . SER A 1 453 ? 23.737 11.936 -29.268 1.00 78.69 453 SER A C 1
ATOM 3515 O O . SER A 1 453 ? 24.467 12.197 -30.225 1.00 78.69 453 SER A O 1
ATOM 3517 N N . LYS A 1 454 ? 23.899 10.808 -28.561 1.00 79.75 454 LYS A N 1
ATOM 3518 C CA . LYS A 1 454 ? 24.957 9.823 -28.836 1.00 79.75 454 LYS A CA 1
ATOM 3519 C C . LYS A 1 454 ? 24.770 9.100 -30.173 1.00 79.75 454 LYS A C 1
ATOM 3521 O O . LYS A 1 454 ? 25.750 8.861 -30.866 1.00 79.75 454 LYS A O 1
ATOM 3526 N N . ILE A 1 455 ? 23.536 8.755 -30.545 1.00 82.44 455 ILE A N 1
ATOM 3527 C CA . ILE A 1 455 ? 23.249 8.170 -31.864 1.00 82.44 455 ILE A CA 1
ATOM 3528 C C . ILE A 1 455 ? 23.583 9.188 -32.957 1.00 82.44 455 ILE A C 1
ATOM 3530 O O . ILE A 1 455 ? 24.290 8.854 -33.904 1.00 82.44 455 ILE A O 1
ATOM 3534 N N . ALA A 1 456 ? 23.143 10.440 -32.801 1.00 81.31 456 ALA A N 1
ATOM 3535 C CA . ALA A 1 456 ? 23.409 11.502 -33.765 1.00 81.31 456 ALA A CA 1
ATOM 3536 C C . ALA A 1 456 ? 24.914 11.775 -33.953 1.00 81.31 456 ALA A C 1
ATOM 3538 O O . ALA A 1 456 ? 25.338 12.036 -35.074 1.00 81.31 456 ALA A O 1
ATOM 3539 N N . SER A 1 457 ? 25.736 11.669 -32.900 1.00 75.00 457 SER A N 1
ATOM 3540 C CA . SER A 1 457 ? 27.192 11.874 -32.995 1.00 75.00 457 SER A CA 1
ATOM 3541 C C . SER A 1 457 ? 27.969 10.703 -33.611 1.00 75.00 457 SER A C 1
ATOM 3543 O O . SER A 1 457 ? 29.117 10.889 -34.022 1.00 75.00 457 SER A O 1
ATOM 3545 N N . GLN A 1 458 ? 27.359 9.515 -33.695 1.00 78.19 458 GLN A N 1
ATOM 3546 C CA . GLN A 1 458 ? 27.940 8.322 -34.324 1.00 78.19 458 GLN A CA 1
ATOM 3547 C C . GLN A 1 458 ? 27.607 8.188 -35.816 1.00 78.19 458 GLN A C 1
ATOM 3549 O O . GLN A 1 458 ? 28.253 7.401 -36.506 1.00 78.19 458 GLN A O 1
ATOM 3554 N N . VAL A 1 459 ? 26.629 8.941 -36.332 1.00 84.50 459 VAL A N 1
ATOM 3555 C CA . VAL A 1 459 ? 26.348 8.987 -37.774 1.00 84.50 459 VAL A CA 1
ATOM 3556 C C . VAL A 1 459 ? 27.579 9.558 -38.499 1.00 84.50 459 VAL A C 1
ATOM 3558 O O . VAL A 1 459 ? 28.114 10.577 -38.057 1.00 84.50 459 VAL A O 1
ATOM 3561 N N . PRO A 1 460 ? 28.051 8.944 -39.605 1.00 81.88 460 PRO A N 1
ATOM 3562 C CA . PRO A 1 460 ? 29.193 9.427 -40.387 1.00 81.88 460 PRO A CA 1
ATOM 3563 C C . PRO A 1 460 ? 28.811 10.659 -41.230 1.00 81.88 460 PRO A C 1
ATOM 3565 O O . PRO A 1 460 ? 28.834 10.642 -42.457 1.00 81.88 460 PRO A O 1
ATOM 3568 N N . GLY A 1 461 ? 28.396 11.732 -40.559 1.00 89.44 461 GLY A N 1
ATOM 3569 C CA . GLY A 1 461 ? 27.880 12.949 -41.165 1.00 89.44 461 GLY A CA 1
ATOM 3570 C C . GLY A 1 461 ? 27.311 13.921 -40.133 1.00 89.44 461 GLY A C 1
ATOM 3571 O O . GLY A 1 461 ? 27.206 13.610 -38.950 1.00 89.44 461 GLY A O 1
ATOM 3572 N N . VAL A 1 462 ? 26.928 15.112 -40.581 1.00 92.75 462 VAL A N 1
ATOM 3573 C CA . VAL A 1 462 ? 26.217 16.088 -39.747 1.00 92.75 462 VAL A CA 1
ATOM 3574 C C . VAL A 1 462 ? 24.735 15.789 -39.799 1.00 92.75 462 VAL A C 1
ATOM 3576 O O . VAL A 1 462 ? 24.138 15.996 -40.846 1.00 92.75 462 VAL A O 1
ATOM 3579 N N . VAL A 1 463 ? 24.131 15.351 -38.695 1.00 93.69 463 VAL A N 1
ATOM 3580 C CA . VAL A 1 463 ? 22.666 15.342 -38.545 1.00 93.69 463 VAL A CA 1
ATOM 3581 C C . VAL A 1 463 ? 22.208 16.758 -38.222 1.00 93.69 463 VAL A C 1
ATOM 3583 O O . VAL A 1 463 ? 22.780 17.390 -37.331 1.00 93.69 463 VAL A O 1
ATOM 3586 N N . TYR A 1 464 ? 21.203 17.262 -38.932 1.00 93.44 464 TYR A N 1
ATOM 3587 C CA . TYR A 1 464 ? 20.744 18.636 -38.772 1.00 93.44 464 TYR A CA 1
ATOM 3588 C C . TYR A 1 464 ? 19.241 18.798 -39.011 1.00 93.44 464 TYR A C 1
ATOM 3590 O O . TYR A 1 464 ? 18.580 17.986 -39.664 1.00 93.44 464 TYR A O 1
ATOM 3598 N N . GLN A 1 465 ? 18.721 19.895 -38.477 1.00 94.50 465 GLN A N 1
ATOM 3599 C CA . GLN A 1 465 ? 17.454 20.489 -38.853 1.00 94.50 465 GLN A CA 1
ATOM 3600 C C . GLN A 1 465 ? 17.740 21.848 -39.473 1.00 94.50 465 GLN A C 1
ATOM 3602 O O . GLN A 1 465 ? 18.440 22.646 -38.864 1.00 94.50 465 GLN A O 1
ATOM 3607 N N . PHE A 1 466 ? 17.206 22.122 -40.657 1.00 94.50 466 PHE A N 1
ATOM 3608 C CA . PHE A 1 466 ? 17.340 23.420 -41.319 1.00 94.50 466 PHE A CA 1
ATOM 3609 C C . PHE A 1 466 ? 15.960 24.021 -41.508 1.00 94.50 466 PHE A C 1
ATOM 3611 O O . PHE A 1 466 ? 15.079 23.354 -42.043 1.00 94.50 466 PHE A O 1
ATOM 3618 N N . LYS A 1 467 ? 15.752 25.260 -41.076 1.00 93.75 467 LYS A N 1
ATOM 3619 C CA . LYS A 1 467 ? 14.452 25.919 -41.123 1.00 93.75 467 LYS A CA 1
ATOM 3620 C C . LYS A 1 467 ? 14.496 27.132 -42.031 1.00 93.75 467 LYS A C 1
ATOM 3622 O O . LYS A 1 467 ? 15.364 27.990 -41.890 1.00 93.75 467 LYS A O 1
ATOM 3627 N N . TRP A 1 468 ? 13.508 27.219 -42.912 1.00 92.88 468 TRP A N 1
ATOM 3628 C CA . TRP A 1 468 ? 13.263 28.386 -43.745 1.00 92.88 468 TRP A CA 1
ATOM 3629 C C . TRP A 1 468 ? 11.906 28.997 -43.410 1.00 92.88 468 TRP A C 1
ATOM 3631 O O . TRP A 1 468 ? 10.854 28.371 -43.572 1.00 92.88 468 TRP A O 1
ATOM 3641 N N . PHE A 1 469 ? 11.941 30.234 -42.923 1.00 90.12 469 PHE A N 1
ATOM 3642 C CA . PHE A 1 469 ? 10.765 31.037 -42.625 1.00 90.12 469 PHE A CA 1
ATOM 3643 C C . PHE A 1 469 ? 10.239 31.760 -43.871 1.00 90.12 469 PHE A C 1
ATOM 3645 O O . PHE A 1 469 ? 10.981 32.089 -44.797 1.00 90.12 469 PHE A O 1
ATOM 3652 N N . ARG A 1 470 ? 8.941 32.081 -43.867 1.00 84.81 470 ARG A N 1
ATOM 3653 C CA . ARG A 1 470 ? 8.272 32.806 -44.959 1.00 84.81 470 ARG A CA 1
ATOM 3654 C C . ARG A 1 470 ? 8.840 34.211 -45.206 1.00 84.81 470 ARG A C 1
ATOM 3656 O O . ARG A 1 470 ? 8.773 34.701 -46.327 1.00 84.81 470 ARG A O 1
ATOM 3663 N N . ASP A 1 471 ? 9.395 34.842 -44.174 1.00 84.75 471 ASP A N 1
ATOM 3664 C CA . ASP A 1 471 ? 10.042 36.159 -44.244 1.00 84.75 471 ASP A CA 1
ATOM 3665 C C . ASP A 1 471 ? 11.468 36.114 -44.828 1.00 84.75 471 ASP A C 1
ATOM 3667 O O . ASP A 1 471 ? 12.118 37.149 -44.950 1.00 84.75 471 ASP A O 1
ATOM 3671 N N . GLY A 1 472 ? 11.951 34.928 -45.215 1.00 83.88 472 GLY A N 1
ATOM 3672 C CA . GLY A 1 472 ? 13.279 34.738 -45.788 1.00 83.88 472 GLY A CA 1
ATOM 3673 C C . GLY A 1 472 ? 14.369 34.426 -44.765 1.00 83.88 472 GLY A C 1
ATOM 3674 O O . GLY A 1 472 ? 15.488 34.137 -45.184 1.00 83.88 472 GLY A O 1
ATOM 3675 N N . ARG A 1 473 ? 14.074 34.427 -43.456 1.00 89.12 473 ARG A N 1
ATOM 3676 C CA . ARG A 1 473 ? 15.048 34.012 -42.436 1.00 89.12 473 ARG A CA 1
ATOM 3677 C C . ARG A 1 473 ? 15.363 32.523 -42.546 1.00 89.12 473 ARG A C 1
ATOM 3679 O O . ARG A 1 473 ? 14.481 31.702 -42.817 1.00 89.12 473 ARG A O 1
ATOM 3686 N N . LEU A 1 474 ? 16.625 32.187 -42.297 1.00 91.50 474 LEU A N 1
ATOM 3687 C CA . LEU A 1 474 ? 17.157 30.829 -42.330 1.00 91.50 474 LEU A CA 1
ATOM 3688 C C . LEU A 1 474 ? 17.867 30.552 -41.008 1.00 91.50 474 LEU A C 1
ATOM 3690 O O . LEU A 1 474 ? 18.684 31.362 -40.580 1.00 91.50 474 LEU A O 1
ATOM 3694 N N . CYS A 1 475 ? 17.593 29.412 -40.385 1.00 92.62 475 CYS A N 1
ATOM 3695 C CA . CYS A 1 475 ? 18.337 28.969 -39.210 1.00 92.62 475 CYS A CA 1
ATOM 3696 C C . CYS A 1 475 ? 18.504 27.450 -39.195 1.00 92.62 475 CYS A C 1
ATOM 3698 O O . CYS A 1 475 ? 17.873 26.732 -39.977 1.00 92.62 475 CYS A O 1
ATOM 3700 N N . VAL A 1 476 ? 19.359 26.948 -38.309 1.00 93.62 476 VAL A N 1
ATOM 3701 C CA . VAL A 1 476 ? 19.623 25.518 -38.141 1.00 93.62 476 VAL A CA 1
ATOM 3702 C C . VAL A 1 476 ? 19.246 25.123 -36.710 1.00 93.62 476 VAL A C 1
ATOM 3704 O O . VAL A 1 476 ? 20.132 25.012 -35.866 1.00 93.62 476 VAL A O 1
ATOM 3707 N N . PRO A 1 477 ? 17.947 24.912 -36.390 1.00 91.50 477 PRO A N 1
ATOM 3708 C CA . PRO A 1 477 ? 17.485 24.720 -35.008 1.00 91.50 477 PRO A CA 1
ATOM 3709 C C . PRO A 1 477 ? 18.224 23.628 -34.225 1.00 91.50 477 PRO A C 1
ATOM 3711 O O . PRO A 1 477 ? 18.314 23.677 -32.996 1.00 91.50 477 PRO A O 1
ATOM 3714 N N . TYR A 1 478 ? 18.749 22.638 -34.943 1.00 91.62 478 TYR A N 1
ATOM 3715 C CA . TYR A 1 478 ? 19.578 21.581 -34.399 1.00 91.62 478 TYR A CA 1
ATOM 3716 C C . TYR A 1 478 ? 20.682 21.217 -35.390 1.00 91.62 478 TYR A C 1
ATOM 3718 O O . TYR A 1 478 ? 20.401 20.948 -36.556 1.00 91.62 478 TYR A O 1
ATOM 3726 N N . ALA A 1 479 ? 21.918 21.112 -34.914 1.00 91.88 479 ALA A N 1
ATOM 3727 C CA . ALA A 1 479 ? 23.018 20.481 -35.629 1.00 91.88 479 ALA A CA 1
ATOM 3728 C C . ALA A 1 479 ? 23.811 19.602 -34.656 1.00 91.88 479 ALA A C 1
ATOM 3730 O O . ALA A 1 479 ? 24.097 19.991 -33.527 1.00 91.88 479 ALA A O 1
ATOM 3731 N N . SER A 1 480 ? 24.161 18.396 -35.091 1.00 92.38 480 SER A N 1
ATOM 3732 C CA . SER A 1 480 ? 25.051 17.512 -34.333 1.00 92.38 480 SER A CA 1
ATOM 3733 C C . SER A 1 480 ? 26.466 18.099 -34.223 1.00 92.38 480 SER A C 1
ATOM 3735 O O . SER A 1 480 ? 26.914 18.837 -35.103 1.00 92.38 480 SER A O 1
ATOM 3737 N N . GLU A 1 481 ? 27.225 17.677 -33.207 1.00 89.50 481 GLU A N 1
ATOM 3738 C CA . GLU A 1 481 ? 28.644 18.050 -33.014 1.00 89.50 481 GLU A CA 1
ATOM 3739 C C . GLU A 1 481 ? 29.549 17.731 -34.217 1.00 89.50 481 GLU A C 1
ATOM 3741 O O . GLU A 1 481 ? 30.636 18.288 -34.370 1.00 89.50 481 GLU A O 1
ATOM 3746 N N . ALA A 1 482 ? 29.110 16.859 -35.130 1.00 90.62 482 ALA A N 1
ATOM 3747 C CA . ALA A 1 482 ? 29.829 16.615 -36.373 1.00 90.62 482 ALA A CA 1
ATOM 3748 C C . ALA A 1 482 ? 29.955 17.874 -37.255 1.00 90.62 482 ALA A C 1
ATOM 3750 O O . ALA A 1 482 ? 30.886 17.929 -38.057 1.00 90.62 482 ALA A O 1
ATOM 3751 N N . ALA A 1 483 ? 29.102 18.898 -37.093 1.00 91.62 483 ALA A N 1
ATOM 3752 C CA . ALA A 1 483 ? 29.228 20.169 -37.818 1.00 91.62 483 ALA A CA 1
ATOM 3753 C C . ALA A 1 483 ? 30.571 20.863 -37.545 1.00 91.62 483 ALA A C 1
ATOM 3755 O O . ALA A 1 483 ? 31.217 21.347 -38.478 1.00 91.62 483 ALA A O 1
ATOM 3756 N N . ARG A 1 484 ? 31.056 20.795 -36.298 1.00 91.00 484 ARG A N 1
ATOM 3757 C CA . ARG A 1 484 ? 32.364 21.336 -35.913 1.00 91.00 484 ARG A CA 1
ATOM 3758 C C . ARG A 1 484 ? 33.508 20.621 -36.622 1.00 91.00 484 ARG A C 1
ATOM 3760 O O . ARG A 1 484 ? 34.477 21.253 -37.016 1.00 91.00 484 ARG A O 1
ATOM 3767 N N . ARG A 1 485 ? 33.391 19.307 -36.825 1.00 88.19 485 ARG A N 1
ATOM 3768 C CA . ARG A 1 485 ? 34.419 18.509 -37.511 1.00 88.19 485 ARG A CA 1
ATOM 3769 C C . ARG A 1 485 ? 34.370 18.660 -39.033 1.00 88.19 485 ARG A C 1
ATOM 3771 O O . ARG A 1 485 ? 35.413 18.809 -39.653 1.00 88.19 485 ARG A O 1
ATOM 3778 N N . LEU A 1 486 ? 33.179 18.610 -39.634 1.00 89.31 486 LEU A N 1
ATOM 3779 C CA . LEU A 1 486 ? 33.014 18.543 -41.093 1.00 89.31 486 LEU A CA 1
ATOM 3780 C C . LEU A 1 486 ? 32.947 19.906 -41.787 1.00 89.31 486 LEU A C 1
ATOM 3782 O O . LEU A 1 486 ? 33.295 19.986 -42.967 1.00 89.31 486 LEU A O 1
ATOM 3786 N N . PHE A 1 487 ? 32.493 20.942 -41.082 1.00 90.06 487 PHE A N 1
ATOM 3787 C CA . PHE A 1 487 ? 32.330 22.299 -41.613 1.00 90.06 487 PHE A CA 1
ATOM 3788 C C . PHE A 1 487 ? 33.116 23.355 -40.825 1.00 90.06 487 PHE A C 1
ATOM 3790 O O . PHE A 1 487 ? 33.153 24.500 -41.255 1.00 90.06 487 PHE A O 1
ATOM 3797 N N . GLN A 1 488 ? 33.746 22.992 -39.698 1.00 90.38 488 GLN A N 1
ATOM 3798 C CA . GLN A 1 488 ? 34.436 23.933 -38.799 1.00 90.38 488 GLN A CA 1
ATOM 3799 C C . GLN A 1 488 ? 33.516 25.039 -38.254 1.00 90.38 488 GLN A C 1
ATOM 3801 O O . GLN A 1 488 ? 33.957 26.143 -37.949 1.00 90.38 488 GLN A O 1
ATOM 3806 N N . LEU A 1 489 ? 32.227 24.717 -38.098 1.00 91.12 489 LEU A N 1
ATOM 3807 C CA . LEU A 1 489 ? 31.204 25.612 -37.559 1.00 91.12 489 LEU A CA 1
ATOM 3808 C C . LEU A 1 489 ? 30.756 25.142 -36.173 1.00 91.12 489 LEU A C 1
ATOM 3810 O O . LEU A 1 489 ? 30.609 23.944 -35.930 1.00 91.12 489 LEU A O 1
ATOM 3814 N N . ASP A 1 490 ? 30.525 26.088 -35.268 1.00 90.38 490 ASP A N 1
ATOM 3815 C CA . ASP A 1 490 ? 29.971 25.814 -33.943 1.00 90.38 490 ASP A CA 1
ATOM 3816 C C . ASP A 1 490 ? 28.458 25.537 -34.044 1.00 90.38 490 ASP A C 1
ATOM 3818 O O . ASP A 1 490 ? 27.733 26.425 -34.482 1.00 90.38 490 ASP A O 1
ATOM 3822 N N . PRO A 1 491 ? 27.941 24.351 -33.664 1.00 90.44 491 PRO A N 1
ATOM 3823 C CA . PRO A 1 491 ? 26.516 24.036 -33.807 1.00 90.44 491 PRO A CA 1
ATOM 3824 C C . PRO A 1 491 ? 25.578 25.043 -33.128 1.00 90.44 491 PRO A C 1
ATOM 3826 O O . PRO A 1 491 ? 24.504 25.328 -33.655 1.00 90.44 491 PRO A O 1
ATOM 3829 N N . GLU A 1 492 ? 25.978 25.589 -31.975 1.00 88.56 492 GLU A N 1
ATOM 3830 C CA . GLU A 1 492 ? 25.165 26.547 -31.217 1.00 88.56 492 GLU A CA 1
ATOM 3831 C C . GLU A 1 492 ? 25.061 27.904 -31.926 1.00 88.56 492 GLU A C 1
ATOM 3833 O O . GLU A 1 492 ? 23.997 28.521 -31.892 1.00 88.56 492 GLU A O 1
ATOM 3838 N N . SER A 1 493 ? 26.101 28.338 -32.650 1.00 88.94 493 SER A N 1
ATOM 3839 C CA . SER A 1 493 ? 26.042 29.583 -33.428 1.00 88.94 493 SER A CA 1
ATOM 3840 C C . SER A 1 493 ? 25.100 29.498 -34.634 1.00 88.94 493 SER A C 1
ATOM 3842 O O . SER A 1 493 ? 24.677 30.531 -35.147 1.00 88.94 493 SER A O 1
ATOM 3844 N N . LEU A 1 494 ? 24.726 28.283 -35.058 1.00 89.69 494 LEU A N 1
ATOM 3845 C CA . LEU A 1 494 ? 23.827 28.043 -36.189 1.00 89.69 494 LEU A CA 1
ATOM 3846 C C . LEU A 1 494 ? 22.338 27.999 -35.801 1.00 89.69 494 LEU A C 1
ATOM 3848 O O . LEU A 1 494 ? 21.479 28.015 -36.688 1.00 89.69 494 LEU A O 1
ATOM 3852 N N . ARG A 1 495 ? 22.010 27.933 -34.497 1.00 90.31 495 ARG A N 1
ATOM 3853 C CA . ARG A 1 495 ? 20.627 27.734 -34.015 1.00 90.31 495 ARG A CA 1
ATOM 3854 C C . ARG A 1 495 ? 19.672 28.812 -34.519 1.00 90.31 495 ARG A C 1
ATOM 3856 O O . ARG A 1 495 ? 18.548 28.493 -34.912 1.00 90.31 495 ARG A O 1
ATOM 3863 N N . ASP A 1 496 ? 20.151 30.051 -34.543 1.00 88.31 496 ASP A N 1
ATOM 3864 C CA . ASP A 1 496 ? 19.352 31.232 -34.866 1.00 88.31 496 ASP A CA 1
ATOM 3865 C C . ASP A 1 496 ? 19.696 31.851 -36.234 1.00 88.31 496 ASP A C 1
ATOM 3867 O O . ASP A 1 496 ? 18.896 32.626 -36.758 1.00 88.31 496 ASP A O 1
ATOM 3871 N N . ASP A 1 497 ? 20.825 31.472 -36.851 1.00 89.44 497 ASP A N 1
ATOM 3872 C CA . ASP A 1 497 ? 21.258 31.964 -38.167 1.00 89.44 497 ASP A CA 1
ATOM 3873 C C . ASP A 1 497 ? 21.982 30.882 -38.990 1.00 89.44 497 ASP A C 1
ATOM 3875 O O . ASP A 1 497 ? 22.970 30.291 -38.560 1.00 89.44 497 ASP A O 1
ATOM 3879 N N . ALA A 1 498 ? 21.511 30.639 -40.216 1.00 90.06 498 ALA A N 1
ATOM 3880 C CA . ALA A 1 498 ? 22.151 29.721 -41.158 1.00 90.06 498 ALA A CA 1
ATOM 3881 C C . ALA A 1 498 ? 23.171 30.395 -42.100 1.00 90.06 498 ALA A C 1
ATOM 3883 O O . ALA A 1 498 ? 23.743 29.718 -42.960 1.00 90.06 498 ALA A O 1
ATOM 3884 N N . GLY A 1 499 ? 23.424 31.700 -41.963 1.00 88.75 499 GLY A N 1
ATOM 3885 C CA . GLY A 1 499 ? 24.408 32.453 -42.748 1.00 88.75 499 GLY A CA 1
ATOM 3886 C C . GLY A 1 499 ? 25.793 31.791 -42.844 1.00 88.75 499 GLY A C 1
ATOM 3887 O O . GLY A 1 499 ? 26.297 31.632 -43.962 1.00 88.75 499 GLY A O 1
ATOM 3888 N N . PRO A 1 500 ? 26.392 31.311 -41.733 1.00 90.12 500 PRO A N 1
ATOM 3889 C CA . PRO A 1 500 ? 27.693 30.641 -41.774 1.00 90.12 500 PRO A CA 1
ATOM 3890 C C . PRO A 1 500 ? 27.711 29.366 -42.632 1.00 90.12 500 PRO A C 1
ATOM 3892 O O . PRO A 1 500 ? 28.724 29.063 -43.258 1.00 90.12 500 PRO A O 1
ATOM 3895 N N . VAL A 1 501 ? 26.589 28.639 -42.722 1.00 89.19 501 VAL A N 1
ATOM 3896 C CA . VAL A 1 501 ? 26.473 27.436 -43.568 1.00 89.19 501 VAL A CA 1
ATOM 3897 C C . VAL A 1 501 ? 26.525 27.800 -45.049 1.00 89.19 501 VAL A C 1
ATOM 3899 O O . VAL A 1 501 ? 27.148 27.094 -45.835 1.00 89.19 501 VAL A O 1
ATOM 3902 N N . LEU A 1 502 ? 25.895 28.907 -45.445 1.00 87.00 502 LEU A N 1
ATOM 3903 C CA . LEU A 1 502 ? 25.915 29.360 -46.837 1.00 87.00 502 LEU A CA 1
ATOM 3904 C C . LEU A 1 502 ? 27.297 29.885 -47.246 1.00 87.00 502 LEU A C 1
ATOM 3906 O O . LEU A 1 502 ? 27.704 29.689 -48.388 1.00 87.00 502 LEU A O 1
ATOM 3910 N N . ALA A 1 503 ? 28.027 30.505 -46.316 1.00 89.19 503 ALA A N 1
ATOM 3911 C CA . ALA A 1 503 ? 29.350 31.077 -46.566 1.00 89.19 503 ALA A CA 1
ATOM 3912 C C . ALA A 1 503 ? 30.430 30.024 -46.865 1.00 89.19 503 ALA A C 1
ATOM 3914 O O . ALA A 1 503 ? 31.353 30.296 -47.630 1.00 89.19 503 ALA A O 1
ATOM 3915 N N . VAL A 1 504 ? 30.312 28.821 -46.293 1.00 91.81 504 VAL A N 1
ATOM 3916 C CA . VAL A 1 504 ? 31.271 27.725 -46.524 1.00 91.81 504 VAL A CA 1
ATOM 3917 C C . VAL A 1 504 ? 31.000 26.947 -47.815 1.00 91.81 504 VAL A C 1
ATOM 3919 O O . VAL A 1 504 ? 31.827 26.134 -48.216 1.00 91.81 504 VAL A O 1
ATOM 3922 N N . ILE A 1 505 ? 29.867 27.158 -48.493 1.00 93.31 505 ILE A N 1
ATOM 3923 C CA . ILE A 1 505 ? 29.576 26.494 -49.772 1.00 93.31 505 ILE A CA 1
ATOM 3924 C C . ILE A 1 505 ? 30.405 27.144 -50.879 1.00 93.31 505 ILE A C 1
ATOM 3926 O O . ILE A 1 505 ? 30.467 28.365 -51.010 1.00 93.31 505 ILE A O 1
ATOM 3930 N N . HIS A 1 506 ? 31.017 26.321 -51.729 1.00 94.81 506 HIS A N 1
ATOM 3931 C CA . HIS A 1 506 ? 31.823 26.806 -52.838 1.00 94.81 506 HIS A CA 1
ATOM 3932 C C . HIS A 1 506 ? 30.992 27.720 -53.769 1.00 94.81 506 HIS A C 1
ATOM 3934 O O . HIS A 1 506 ? 29.905 27.317 -54.197 1.00 94.81 506 HIS A O 1
ATOM 3940 N N . PRO A 1 507 ? 31.500 28.899 -54.190 1.00 91.00 507 PRO A N 1
ATOM 3941 C CA . PRO A 1 507 ? 30.713 29.893 -54.933 1.00 91.00 507 PRO A CA 1
ATOM 3942 C C . PRO A 1 507 ? 30.033 29.361 -56.203 1.00 91.00 507 PRO A C 1
ATOM 3944 O O . PRO A 1 507 ? 28.903 29.729 -56.511 1.00 91.00 507 PRO A O 1
ATOM 3947 N N . LYS A 1 508 ? 30.696 28.444 -56.924 1.00 93.44 508 LYS A N 1
ATOM 3948 C CA . LYS A 1 508 ? 30.138 27.794 -58.129 1.00 93.44 508 LYS A CA 1
ATOM 3949 C C . LYS A 1 508 ? 28.966 26.838 -57.852 1.00 93.44 508 LYS A C 1
ATOM 3951 O O . LYS A 1 508 ? 28.214 26.548 -58.773 1.00 93.44 508 LYS A O 1
ATOM 3956 N N . ASP A 1 509 ? 28.823 26.338 -56.625 1.00 94.25 509 ASP A N 1
ATOM 3957 C CA . ASP A 1 509 ? 27.767 25.388 -56.251 1.00 94.25 509 ASP A CA 1
ATOM 3958 C C . ASP A 1 509 ? 26.595 26.063 -55.518 1.00 94.25 509 ASP A C 1
ATOM 3960 O O . ASP A 1 509 ? 25.501 25.502 -55.483 1.00 94.25 509 ASP A O 1
ATOM 3964 N N . LEU A 1 510 ? 26.785 27.278 -54.987 1.00 90.06 510 LEU A N 1
ATOM 3965 C CA . LEU A 1 510 ? 25.800 27.984 -54.161 1.00 90.06 510 LEU A CA 1
ATOM 3966 C C . LEU A 1 510 ? 24.457 28.216 -54.874 1.00 90.06 510 LEU A C 1
ATOM 3968 O O . LEU A 1 510 ? 23.404 27.978 -54.283 1.00 90.06 510 LEU A O 1
ATOM 3972 N N . GLY A 1 511 ? 24.480 28.618 -56.151 1.00 91.44 511 GLY A N 1
ATOM 3973 C CA . GLY A 1 511 ? 23.260 28.782 -56.954 1.00 91.44 511 GLY A CA 1
ATOM 3974 C C . GLY A 1 511 ? 22.479 27.472 -57.090 1.00 91.44 511 GLY A C 1
ATOM 3975 O O . GLY A 1 511 ? 21.304 27.407 -56.748 1.00 91.44 511 GLY A O 1
ATOM 3976 N N . ARG A 1 512 ? 23.170 26.388 -57.457 1.00 94.56 512 ARG A N 1
ATOM 3977 C CA . ARG A 1 512 ? 22.574 25.053 -57.608 1.00 94.56 512 ARG A CA 1
ATOM 3978 C C . ARG A 1 512 ? 22.021 24.499 -56.291 1.00 94.56 512 ARG A C 1
ATOM 3980 O O . ARG A 1 512 ? 20.935 23.921 -56.276 1.00 94.56 512 ARG A O 1
ATOM 3987 N N . VAL A 1 513 ? 22.743 24.666 -55.180 1.00 93.56 513 VAL A N 1
ATOM 3988 C CA . VAL A 1 513 ? 22.253 24.272 -53.847 1.00 93.56 513 VAL A CA 1
ATOM 3989 C C . VAL A 1 513 ? 20.961 25.018 -53.518 1.00 93.56 513 VAL A C 1
ATOM 3991 O O . VAL A 1 513 ? 19.976 24.392 -53.137 1.00 93.56 513 VAL A O 1
ATOM 3994 N N . ARG A 1 514 ? 20.929 26.337 -53.733 1.00 91.06 514 ARG A N 1
ATOM 3995 C CA . ARG A 1 514 ? 19.736 27.154 -53.497 1.00 91.06 514 ARG A CA 1
ATOM 3996 C C . ARG A 1 514 ? 18.556 26.714 -54.365 1.00 91.06 514 ARG A C 1
ATOM 3998 O O . ARG A 1 514 ? 17.465 26.528 -53.834 1.00 91.06 514 ARG A O 1
ATOM 4005 N N . ASP A 1 515 ? 18.764 26.524 -55.663 1.00 93.12 515 ASP A N 1
ATOM 4006 C CA . ASP A 1 515 ? 17.690 26.182 -56.603 1.00 93.12 515 ASP A CA 1
ATOM 4007 C C . ASP A 1 515 ? 17.069 24.818 -56.281 1.00 93.12 515 ASP A C 1
ATOM 4009 O O . ASP A 1 515 ? 15.847 24.692 -56.196 1.00 93.12 515 ASP A O 1
ATOM 4013 N N . THR A 1 516 ? 17.904 23.819 -55.982 1.00 94.88 516 THR A N 1
ATOM 4014 C CA . THR A 1 516 ? 17.434 22.484 -55.571 1.00 94.88 516 THR A CA 1
ATOM 4015 C C . THR A 1 516 ? 16.712 22.506 -54.220 1.00 94.88 516 THR A C 1
ATOM 4017 O O . THR A 1 516 ? 15.738 21.776 -54.028 1.00 94.88 516 THR A O 1
ATOM 4020 N N . MET A 1 517 ? 17.129 23.359 -53.274 1.00 92.19 517 MET A N 1
ATOM 4021 C CA . MET A 1 517 ? 16.394 23.554 -52.016 1.00 92.19 517 MET A CA 1
ATOM 4022 C C . MET A 1 517 ? 15.038 24.238 -52.238 1.00 92.19 517 MET A C 1
ATOM 4024 O O . MET A 1 517 ? 14.053 23.847 -51.612 1.00 92.19 517 MET A O 1
ATOM 4028 N N . ILE A 1 518 ? 14.957 25.222 -53.143 1.00 92.06 518 ILE A N 1
ATOM 4029 C CA . ILE A 1 518 ? 13.694 25.874 -53.532 1.00 92.06 518 ILE A CA 1
ATOM 4030 C C . ILE A 1 518 ? 12.739 24.858 -54.160 1.00 92.06 518 ILE A C 1
ATOM 4032 O O . ILE A 1 518 ? 11.552 24.842 -53.830 1.00 92.06 518 ILE A O 1
ATOM 4036 N N . GLU A 1 519 ? 13.242 24.004 -55.048 1.00 92.81 519 GLU A N 1
ATOM 4037 C CA . GLU A 1 519 ? 12.461 22.935 -55.665 1.00 92.81 519 GLU A CA 1
ATOM 4038 C C . GLU A 1 519 ? 11.942 21.943 -54.616 1.00 92.81 519 GLU A C 1
ATOM 4040 O O . GLU A 1 519 ? 10.738 21.686 -54.565 1.00 92.81 519 GLU A O 1
ATOM 4045 N N . SER A 1 520 ? 12.807 21.483 -53.705 1.00 94.00 520 SER A N 1
ATOM 4046 C CA . SER A 1 520 ? 12.414 20.632 -52.574 1.00 94.00 520 SER A CA 1
ATOM 4047 C C . SER A 1 520 ? 11.335 21.287 -51.703 1.00 94.00 520 SER A C 1
ATOM 4049 O O . SER A 1 520 ? 10.358 20.629 -51.351 1.00 94.00 520 SER A O 1
ATOM 4051 N N . ALA A 1 521 ? 11.451 22.588 -51.407 1.00 91.00 521 ALA A N 1
ATOM 4052 C CA . ALA A 1 521 ? 10.456 23.337 -50.633 1.00 91.00 521 ALA A CA 1
ATOM 4053 C C . ALA A 1 521 ? 9.090 23.407 -51.336 1.00 91.00 521 ALA A C 1
ATOM 4055 O O . ALA A 1 521 ? 8.046 23.284 -50.692 1.00 91.00 521 ALA A O 1
ATOM 4056 N N . ARG A 1 522 ? 9.095 23.631 -52.658 1.00 89.81 522 ARG A N 1
ATOM 4057 C CA . ARG A 1 522 ? 7.881 23.759 -53.480 1.00 89.81 522 ARG A CA 1
ATOM 4058 C C . ARG A 1 522 ? 7.187 22.417 -53.685 1.00 89.81 522 ARG A C 1
ATOM 4060 O O . ARG A 1 522 ? 5.974 22.340 -53.520 1.00 89.81 522 ARG A O 1
ATOM 4067 N N . ALA A 1 523 ? 7.948 21.385 -54.038 1.00 91.25 523 ALA A N 1
ATOM 4068 C CA . ALA A 1 523 ? 7.429 20.054 -54.337 1.00 91.25 523 ALA A CA 1
ATOM 4069 C C . ALA A 1 523 ? 7.226 19.184 -53.083 1.00 91.25 523 ALA A C 1
ATOM 4071 O O . ALA A 1 523 ? 6.610 18.126 -53.179 1.00 91.25 523 ALA A O 1
ATOM 4072 N N . LEU A 1 524 ? 7.755 19.605 -51.924 1.00 91.25 524 LEU A N 1
ATOM 4073 C CA . LEU A 1 524 ? 7.848 18.803 -50.695 1.00 91.25 524 LEU A CA 1
ATOM 4074 C C . LEU A 1 524 ? 8.501 17.428 -50.928 1.00 91.25 524 LEU A C 1
ATOM 4076 O O . LEU A 1 524 ? 8.142 16.431 -50.305 1.00 91.25 524 LEU A O 1
ATOM 4080 N N . GLN A 1 525 ? 9.481 17.381 -51.829 1.00 93.06 525 GLN A N 1
ATOM 4081 C CA . GLN A 1 525 ? 10.250 16.178 -52.144 1.00 93.06 525 GLN A CA 1
ATOM 4082 C C . GLN A 1 525 ? 11.612 16.190 -51.451 1.00 93.06 525 GLN A C 1
ATOM 4084 O O . GLN A 1 525 ? 12.148 17.249 -51.116 1.00 93.06 525 GLN A O 1
ATOM 4089 N N . GLN A 1 526 ? 12.178 14.998 -51.246 1.00 94.31 526 GLN A N 1
ATOM 4090 C CA . GLN A 1 526 ? 13.496 14.826 -50.638 1.00 94.31 526 GLN A CA 1
ATOM 4091 C C . GLN A 1 526 ? 14.548 15.673 -51.371 1.00 94.31 526 GLN A C 1
ATOM 4093 O O . GLN A 1 526 ? 14.748 15.525 -52.574 1.00 94.31 526 GLN A O 1
ATOM 4098 N N . TRP A 1 527 ? 15.248 16.531 -50.633 1.00 96.38 527 TRP A N 1
ATOM 4099 C CA . TRP A 1 527 ? 16.396 17.270 -51.136 1.00 96.38 527 TRP A CA 1
ATOM 4100 C C . TRP A 1 527 ? 17.629 16.367 -51.146 1.00 96.38 527 TRP A C 1
ATOM 4102 O O . TRP A 1 527 ? 17.967 15.762 -50.123 1.00 96.38 527 TRP A O 1
ATOM 4112 N N . LYS A 1 528 ? 18.304 16.291 -52.294 1.00 95.06 528 LYS A N 1
ATOM 4113 C CA . LYS A 1 528 ? 19.600 15.627 -52.456 1.00 95.06 528 LYS A CA 1
ATOM 4114 C C . LYS A 1 528 ? 20.530 16.518 -53.259 1.00 95.06 528 LYS A C 1
ATOM 4116 O O . LYS A 1 528 ? 20.141 16.991 -54.325 1.00 95.06 528 LYS A O 1
ATOM 4121 N N . CYS A 1 529 ? 21.746 16.739 -52.773 1.00 95.19 529 CYS A N 1
ATOM 4122 C CA . CYS A 1 529 ? 22.717 17.553 -53.495 1.00 95.19 529 CYS A CA 1
ATOM 4123 C C . CYS A 1 529 ? 24.157 17.209 -53.108 1.00 95.19 529 CYS A C 1
ATOM 4125 O O . CYS A 1 529 ? 24.518 17.249 -51.932 1.00 95.19 529 CYS A O 1
ATOM 4127 N N . GLU A 1 530 ? 24.995 16.949 -54.114 1.00 96.00 530 GLU A N 1
ATOM 4128 C CA . GLU A 1 530 ? 26.451 16.927 -53.962 1.00 96.00 530 GLU A CA 1
ATOM 4129 C C . GLU A 1 530 ? 27.013 18.328 -54.212 1.00 96.00 530 GLU A C 1
ATOM 4131 O O . GLU A 1 530 ? 26.764 18.934 -55.260 1.00 96.00 530 GLU A O 1
ATOM 4136 N N . PHE A 1 531 ? 27.775 18.866 -53.269 1.00 95.31 531 PHE A N 1
ATOM 4137 C CA . PHE A 1 531 ? 28.338 20.210 -53.368 1.00 95.31 531 PHE A CA 1
ATOM 4138 C C . PHE A 1 531 ? 29.707 20.281 -52.711 1.00 95.31 531 PHE A C 1
ATOM 4140 O O . PHE A 1 531 ? 30.043 19.492 -51.826 1.00 95.31 531 PHE A O 1
ATOM 4147 N N . ARG A 1 532 ? 30.514 21.239 -53.158 1.00 95.44 532 ARG A N 1
ATOM 4148 C CA . ARG A 1 532 ? 31.808 21.518 -52.549 1.00 95.44 532 ARG A CA 1
ATOM 4149 C C . ARG A 1 532 ? 31.657 22.527 -51.428 1.00 95.44 532 ARG A C 1
ATOM 4151 O O . ARG A 1 532 ? 30.878 23.476 -51.531 1.00 95.44 532 ARG A O 1
ATOM 4158 N N . VAL A 1 533 ? 32.461 22.341 -50.396 1.00 94.00 533 VAL A N 1
ATOM 4159 C CA . VAL A 1 533 ? 32.663 23.314 -49.328 1.00 94.00 533 VAL A CA 1
ATOM 4160 C C . VAL A 1 533 ? 34.103 23.791 -49.336 1.00 94.00 533 VAL A C 1
ATOM 4162 O O . VAL A 1 533 ? 35.008 23.028 -49.678 1.00 94.00 533 VAL A O 1
ATOM 4165 N N . VAL A 1 534 ? 34.296 25.055 -48.982 1.00 93.25 534 VAL A N 1
ATOM 4166 C CA . VAL A 1 534 ? 35.601 25.677 -48.789 1.00 93.25 534 VAL A CA 1
ATOM 4167 C C . VAL A 1 534 ? 35.781 25.856 -47.291 1.00 93.25 534 VAL A C 1
ATOM 4169 O O . VAL A 1 534 ? 35.038 26.602 -46.652 1.00 93.25 534 VAL A O 1
ATOM 4172 N N . LEU A 1 535 ? 36.729 25.115 -46.727 1.00 89.69 535 LEU A N 1
ATOM 4173 C CA . LEU A 1 535 ? 37.086 25.234 -45.320 1.00 89.69 535 LEU A CA 1
ATOM 4174 C C . LEU A 1 535 ? 37.881 26.534 -45.078 1.00 89.69 535 LEU A C 1
ATOM 4176 O O . LEU A 1 535 ? 38.435 27.096 -46.027 1.00 89.69 535 LEU A O 1
ATOM 4180 N N . PRO A 1 536 ? 37.968 27.028 -43.828 1.00 83.88 536 PRO A N 1
ATOM 4181 C CA . PRO A 1 536 ? 38.720 28.244 -43.492 1.00 83.88 536 PRO A CA 1
ATOM 4182 C C . PRO A 1 536 ? 40.191 28.249 -43.940 1.00 83.88 536 PRO A C 1
ATOM 4184 O O . PRO A 1 536 ? 40.754 29.314 -44.175 1.00 83.88 536 PRO A O 1
ATOM 4187 N N . ASP A 1 537 ? 40.807 27.074 -44.075 1.00 85.25 537 ASP A N 1
ATOM 4188 C CA . ASP A 1 537 ? 42.179 26.887 -44.567 1.00 85.25 537 ASP A CA 1
ATOM 4189 C C . ASP A 1 537 ? 42.301 26.930 -46.107 1.00 85.25 537 ASP A C 1
ATOM 4191 O O . ASP A 1 537 ? 43.398 26.805 -46.648 1.00 85.25 537 ASP A O 1
ATOM 4195 N N . GLY A 1 538 ? 41.186 27.118 -46.821 1.00 85.81 538 GLY A N 1
ATOM 4196 C CA . GLY A 1 538 ? 41.107 27.135 -48.282 1.00 85.81 538 GLY A CA 1
ATOM 4197 C C . GLY A 1 538 ? 40.929 25.755 -48.924 1.00 85.81 538 GLY A C 1
ATOM 4198 O O . GLY A 1 538 ? 40.779 25.671 -50.145 1.00 85.81 538 GLY A O 1
ATOM 4199 N N . THR A 1 539 ? 40.907 24.675 -48.139 1.00 90.38 539 THR A N 1
ATOM 4200 C CA . THR A 1 539 ? 40.746 23.312 -48.654 1.00 90.38 539 THR A CA 1
ATOM 4201 C C . THR A 1 539 ? 39.342 23.107 -49.220 1.00 90.38 539 THR A C 1
ATOM 4203 O O . THR A 1 539 ? 38.337 23.427 -48.580 1.00 90.38 539 THR A O 1
ATOM 4206 N N . VAL A 1 540 ? 39.263 22.528 -50.423 1.00 92.56 540 VAL A N 1
ATOM 4207 C CA . VAL A 1 540 ? 37.995 22.185 -51.080 1.00 92.56 540 VAL A CA 1
ATOM 4208 C C . VAL A 1 540 ? 37.648 20.728 -50.803 1.00 92.56 540 VAL A C 1
ATOM 4210 O O . VAL A 1 540 ? 38.369 19.824 -51.219 1.00 92.56 540 VAL A O 1
ATOM 4213 N N . MET A 1 541 ? 36.511 20.504 -50.153 1.00 93.44 541 MET A N 1
ATOM 4214 C CA . MET A 1 541 ? 36.020 19.171 -49.796 1.00 93.44 541 MET A CA 1
ATOM 4215 C C . MET A 1 541 ? 34.636 18.932 -50.404 1.00 93.44 541 MET A C 1
ATOM 4217 O O . MET A 1 541 ? 33.876 19.878 -50.614 1.00 93.44 541 MET A O 1
ATOM 4221 N N . TRP A 1 542 ? 34.278 17.678 -50.676 1.00 95.25 542 TRP A N 1
ATOM 4222 C CA . TRP A 1 542 ? 32.965 17.319 -51.215 1.00 95.25 542 TRP A CA 1
ATOM 4223 C C . TRP A 1 542 ? 32.008 16.845 -50.121 1.00 95.25 542 TRP A C 1
ATOM 4225 O O . TRP A 1 542 ? 32.372 16.089 -49.218 1.00 95.25 542 TRP A O 1
ATOM 4235 N N . ARG A 1 543 ? 30.755 17.283 -50.212 1.00 95.19 543 ARG A N 1
ATOM 4236 C CA . ARG A 1 543 ? 29.672 16.940 -49.290 1.00 95.19 543 ARG A CA 1
ATOM 4237 C C . ARG A 1 543 ? 28.471 16.421 -50.063 1.00 95.19 543 ARG A C 1
ATOM 4239 O O . ARG A 1 543 ? 28.187 16.904 -51.156 1.00 95.19 543 ARG A O 1
ATOM 4246 N N . ASN A 1 544 ? 27.754 15.472 -49.472 1.00 95.38 544 ASN A N 1
ATOM 4247 C CA . ASN A 1 544 ? 26.474 14.991 -49.978 1.00 95.38 544 ASN A CA 1
ATOM 4248 C C . ASN A 1 544 ? 25.382 15.265 -48.945 1.00 95.38 544 ASN A C 1
ATOM 4250 O O . ASN A 1 544 ? 25.360 14.651 -47.877 1.00 95.38 544 ASN A O 1
ATOM 4254 N N . GLY A 1 545 ? 24.502 16.214 -49.249 1.00 94.44 545 GLY A N 1
ATOM 4255 C CA . GLY A 1 545 ? 23.363 16.557 -48.409 1.00 94.44 545 GLY A CA 1
ATOM 4256 C C . GLY A 1 545 ? 22.131 15.744 -48.783 1.00 94.44 545 GLY A C 1
ATOM 4257 O O . GLY A 1 545 ? 21.768 15.679 -49.955 1.00 94.44 545 GLY A O 1
ATOM 4258 N N . ASN A 1 546 ? 21.477 15.152 -47.784 1.00 95.00 546 ASN A N 1
ATOM 4259 C CA . ASN A 1 546 ? 20.209 14.445 -47.934 1.00 95.00 546 ASN A CA 1
ATOM 4260 C C . ASN A 1 546 ? 19.237 14.925 -46.858 1.00 95.00 546 ASN A C 1
ATOM 4262 O O . ASN A 1 546 ? 19.517 14.761 -45.671 1.00 95.00 546 ASN A O 1
ATOM 4266 N N . ALA A 1 547 ? 18.091 15.484 -47.248 1.00 95.88 547 ALA A N 1
ATOM 4267 C CA . ALA A 1 547 ? 17.118 15.991 -46.286 1.00 95.88 547 ALA A CA 1
ATOM 4268 C C . ALA A 1 547 ? 15.668 15.836 -46.743 1.00 95.88 547 ALA A C 1
ATOM 4270 O O . ALA A 1 547 ? 15.357 15.926 -47.928 1.00 95.88 547 ALA A O 1
ATOM 4271 N N . ILE A 1 548 ? 14.768 15.621 -45.790 1.00 95.50 548 ILE A N 1
ATOM 4272 C CA . ILE A 1 548 ? 13.331 15.486 -46.028 1.00 95.50 548 ILE A CA 1
ATOM 4273 C C . ILE A 1 548 ? 12.648 16.774 -45.555 1.00 95.50 548 ILE A C 1
ATOM 4275 O O . ILE A 1 548 ? 12.798 17.115 -44.378 1.00 95.50 548 ILE A O 1
AT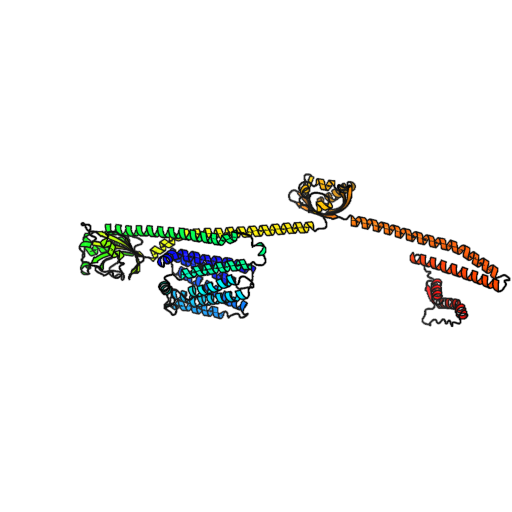OM 4279 N N . PRO A 1 549 ? 11.927 17.498 -46.433 1.00 95.81 549 PRO A N 1
ATOM 4280 C CA . PRO A 1 549 ? 11.173 18.681 -46.038 1.00 95.81 549 PRO A CA 1
ATOM 4281 C C . PRO A 1 549 ? 9.876 18.311 -45.315 1.00 95.81 549 PRO A C 1
ATOM 4283 O O . PRO A 1 549 ? 9.178 17.368 -45.684 1.00 95.81 549 PRO A O 1
ATOM 4286 N N . GLN A 1 550 ? 9.502 19.131 -44.342 1.00 93.88 550 GLN A N 1
ATOM 4287 C CA . GLN A 1 550 ? 8.215 19.113 -43.666 1.00 93.88 550 GLN A CA 1
ATOM 4288 C C . GLN A 1 550 ? 7.697 20.546 -43.533 1.00 93.88 550 GLN A C 1
ATOM 4290 O O . GLN A 1 550 ? 8.440 21.462 -43.182 1.00 93.88 550 GLN A O 1
ATOM 4295 N N . ARG A 1 551 ? 6.407 20.755 -43.803 1.00 91.94 551 ARG A N 1
ATOM 4296 C CA . ARG A 1 551 ? 5.750 22.048 -43.575 1.00 91.94 551 ARG A CA 1
ATOM 4297 C C . ARG A 1 551 ? 5.296 22.146 -42.115 1.00 91.94 551 ARG A C 1
ATOM 4299 O O . ARG A 1 551 ? 4.625 21.241 -41.623 1.00 91.94 551 ARG A O 1
ATOM 4306 N N . GLU A 1 552 ? 5.657 23.229 -41.434 1.00 88.44 552 GLU A N 1
ATOM 4307 C CA . GLU A 1 552 ? 5.261 23.510 -40.045 1.00 88.44 552 GLU A CA 1
ATOM 4308 C C . GLU A 1 552 ? 4.120 24.542 -39.959 1.00 88.44 552 GLU A C 1
ATOM 4310 O O . GLU A 1 552 ? 3.754 25.181 -40.951 1.00 88.44 552 GLU A O 1
ATOM 4315 N N . LEU A 1 553 ? 3.560 24.733 -38.753 1.00 73.94 553 LEU A N 1
ATOM 4316 C CA . LEU A 1 553 ? 2.602 25.812 -38.487 1.00 73.94 553 LEU A CA 1
ATOM 4317 C C . LEU A 1 553 ? 3.236 27.177 -38.808 1.00 73.94 553 LEU A C 1
ATOM 4319 O O . LEU A 1 553 ? 4.305 27.505 -38.301 1.00 73.94 553 LEU A O 1
ATOM 4323 N N . GLY A 1 554 ? 2.551 27.981 -39.626 1.00 73.44 554 GLY A N 1
ATOM 4324 C CA . GLY A 1 554 ? 3.042 29.291 -40.077 1.00 73.44 554 GLY A CA 1
ATOM 4325 C C . GLY A 1 554 ? 3.719 29.294 -41.455 1.00 73.44 554 GLY A C 1
ATOM 4326 O O . GLY A 1 554 ? 4.373 30.278 -41.793 1.00 73.44 554 GLY A O 1
ATOM 4327 N N . ASP A 1 555 ? 3.554 28.230 -42.253 1.00 79.50 555 ASP A N 1
ATOM 4328 C CA . ASP A 1 555 ? 4.086 28.091 -43.625 1.00 79.50 555 ASP A CA 1
ATOM 4329 C C . ASP A 1 555 ? 5.624 28.089 -43.746 1.00 79.50 555 ASP A C 1
ATOM 4331 O O . ASP A 1 555 ? 6.162 28.224 -44.847 1.00 79.50 555 ASP A O 1
ATOM 4335 N N . SER A 1 556 ? 6.355 27.885 -42.646 1.00 90.69 556 SER A N 1
ATOM 4336 C CA . SER A 1 556 ? 7.791 27.594 -42.705 1.00 90.69 556 SER A CA 1
ATOM 4337 C C . SER A 1 556 ? 8.046 26.153 -43.138 1.00 90.69 556 SER A C 1
ATOM 4339 O O . SER A 1 556 ? 7.257 25.252 -42.837 1.00 90.69 556 SER A O 1
ATOM 4341 N N . ILE A 1 557 ? 9.183 25.923 -43.791 1.00 93.81 557 ILE A N 1
ATOM 4342 C CA . ILE A 1 557 ? 9.644 24.582 -44.151 1.00 93.81 557 ILE A CA 1
ATOM 4343 C C . ILE A 1 557 ? 10.813 24.204 -43.241 1.00 93.81 557 ILE A C 1
ATOM 4345 O O . ILE A 1 557 ? 11.771 24.965 -43.104 1.00 93.81 557 ILE A O 1
ATOM 4349 N N . LEU A 1 558 ? 10.721 23.034 -42.616 1.00 95.00 558 LEU A N 1
ATOM 4350 C CA . LEU A 1 558 ? 11.771 22.422 -41.813 1.00 95.00 558 LEU A CA 1
ATOM 4351 C C . LEU A 1 558 ? 12.296 21.190 -42.548 1.00 95.00 558 LEU A C 1
ATOM 4353 O O . LEU A 1 558 ? 11.535 20.289 -42.882 1.00 95.00 558 LEU A O 1
ATOM 4357 N N . TRP A 1 559 ? 13.596 21.135 -42.798 1.00 96.19 559 TRP A N 1
ATOM 4358 C CA . TRP A 1 559 ? 14.263 19.964 -43.349 1.00 96.19 559 TRP A CA 1
ATOM 4359 C C . TRP A 1 559 ? 14.920 19.173 -42.231 1.00 96.19 559 TRP A C 1
ATOM 4361 O O . TRP A 1 559 ? 15.709 19.730 -41.471 1.00 96.19 559 TRP A O 1
ATOM 4371 N N . HIS A 1 560 ? 14.659 17.870 -42.185 1.00 94.50 560 HIS A N 1
ATOM 4372 C CA . HIS A 1 560 ? 15.409 16.918 -41.369 1.00 94.50 560 HIS A CA 1
ATOM 4373 C C . HIS A 1 560 ? 16.383 16.173 -42.270 1.00 94.50 560 HIS A C 1
ATOM 4375 O O . HIS A 1 560 ? 15.956 15.489 -43.203 1.00 94.50 560 HIS A O 1
ATOM 4381 N N . GLY A 1 561 ? 17.682 16.312 -42.025 1.00 93.56 561 GLY A N 1
ATOM 4382 C CA . GLY A 1 561 ? 18.676 15.771 -42.938 1.00 93.56 561 GLY A CA 1
ATOM 4383 C C . GLY A 1 561 ? 19.977 15.356 -42.288 1.00 93.56 561 GLY A C 1
ATOM 4384 O O . GLY A 1 561 ? 20.221 15.575 -41.101 1.00 93.56 561 GLY A O 1
ATOM 4385 N N . PHE A 1 562 ? 20.819 14.746 -43.111 1.00 94.12 562 PHE A N 1
ATOM 4386 C CA . PHE A 1 562 ? 22.206 14.488 -42.782 1.00 94.12 562 PHE A CA 1
ATOM 4387 C C . PHE A 1 562 ? 23.120 14.850 -43.958 1.00 94.12 562 PHE A C 1
ATOM 4389 O O . PHE A 1 562 ? 22.719 14.752 -45.120 1.00 94.12 562 PHE A O 1
ATOM 4396 N N . ILE A 1 563 ? 24.343 15.294 -43.656 1.00 94.62 563 ILE A N 1
ATOM 4397 C CA . ILE A 1 563 ? 25.367 15.616 -44.659 1.00 94.62 563 ILE A CA 1
ATOM 4398 C C . ILE A 1 563 ? 26.593 14.740 -44.442 1.00 94.62 563 ILE A C 1
ATOM 4400 O O . ILE A 1 563 ? 27.189 14.796 -43.368 1.00 94.62 563 ILE A O 1
ATOM 4404 N N . THR A 1 564 ? 26.994 13.972 -45.451 1.00 93.94 564 THR A N 1
ATOM 4405 C CA . THR A 1 564 ? 28.182 13.105 -45.392 1.00 93.94 564 THR A CA 1
ATOM 4406 C C . THR A 1 564 ? 29.352 13.695 -46.173 1.00 93.94 564 THR A C 1
ATOM 4408 O O . THR A 1 564 ? 29.164 14.484 -47.102 1.00 93.94 564 THR A O 1
ATOM 4411 N N . ASP A 1 565 ? 30.571 13.308 -45.800 1.00 93.00 565 ASP A N 1
ATOM 4412 C CA . ASP A 1 565 ? 31.776 13.580 -46.587 1.00 93.00 565 ASP A CA 1
ATOM 4413 C C . ASP A 1 565 ? 31.897 12.540 -47.711 1.00 93.00 565 ASP A C 1
ATOM 4415 O O . ASP A 1 565 ? 31.802 11.343 -47.451 1.00 93.00 565 ASP A O 1
ATOM 4419 N N . ILE A 1 566 ? 32.075 12.994 -48.952 1.00 93.75 566 ILE A N 1
ATOM 4420 C CA . ILE A 1 566 ? 32.279 12.134 -50.132 1.00 93.75 566 ILE A CA 1
ATOM 4421 C C . ILE A 1 566 ? 33.584 12.487 -50.870 1.00 93.75 566 ILE A C 1
ATOM 4423 O O . ILE A 1 566 ? 33.750 12.172 -52.047 1.00 93.75 566 ILE A O 1
ATOM 4427 N N . THR A 1 567 ? 34.514 13.175 -50.199 1.00 91.75 567 THR A N 1
ATOM 4428 C CA . THR A 1 567 ? 35.773 13.647 -50.798 1.00 91.75 567 THR A CA 1
ATOM 4429 C C . THR A 1 567 ? 36.651 12.487 -51.255 1.00 91.75 567 THR A C 1
ATOM 4431 O O . THR A 1 567 ? 37.085 12.480 -52.405 1.00 91.75 567 THR A O 1
ATOM 4434 N N . GLU A 1 568 ? 36.858 11.488 -50.394 1.00 89.75 568 GLU A N 1
ATOM 4435 C CA . GLU A 1 568 ? 37.628 10.281 -50.722 1.00 89.75 568 GLU A CA 1
ATOM 4436 C C . GLU A 1 568 ? 36.998 9.541 -51.906 1.00 89.75 568 GLU A C 1
ATOM 4438 O O . GLU A 1 568 ? 37.678 9.254 -52.886 1.00 89.75 568 GLU A O 1
ATOM 4443 N N . GLN A 1 569 ? 35.672 9.357 -51.883 1.00 90.56 569 GLN A N 1
ATOM 4444 C CA . GLN A 1 569 ? 34.935 8.726 -52.978 1.00 90.56 569 GLN A CA 1
ATOM 4445 C C . GLN 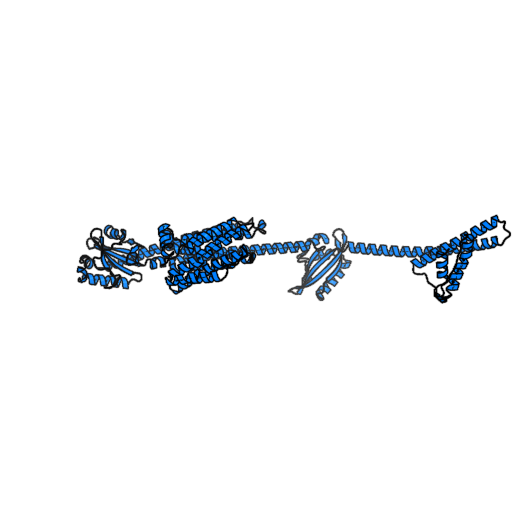A 1 569 ? 35.190 9.432 -54.321 1.00 90.56 569 GLN A C 1
ATOM 4447 O O . GLN A 1 569 ? 35.481 8.767 -55.315 1.00 90.56 569 GLN A O 1
ATOM 4452 N N . LYS A 1 570 ? 35.137 10.771 -54.359 1.00 90.62 570 LYS A N 1
ATOM 4453 C CA . LYS A 1 570 ? 35.414 11.548 -55.581 1.00 90.62 570 LYS A CA 1
ATOM 4454 C C . LYS A 1 570 ? 36.879 11.468 -56.020 1.00 90.62 570 LYS A C 1
ATOM 4456 O O . LYS A 1 570 ? 37.153 11.469 -57.219 1.00 90.62 570 LYS A O 1
ATOM 4461 N N . GLN A 1 571 ? 37.825 11.390 -55.084 1.00 87.50 571 GLN A N 1
ATOM 4462 C CA . GLN A 1 571 ? 39.249 11.224 -55.398 1.00 87.50 571 GLN A CA 1
ATOM 4463 C C . GLN A 1 571 ? 39.547 9.835 -55.975 1.00 87.50 571 GLN A C 1
ATOM 4465 O O . GLN A 1 571 ? 40.272 9.724 -56.968 1.00 87.50 571 GLN A O 1
ATOM 4470 N N . THR A 1 572 ? 38.959 8.782 -55.403 1.00 86.94 572 THR A N 1
ATOM 4471 C CA . THR A 1 572 ? 39.069 7.414 -55.921 1.00 86.94 572 THR A CA 1
ATOM 4472 C C . THR A 1 572 ? 38.454 7.307 -57.313 1.00 86.94 572 THR A C 1
ATOM 4474 O O . THR A 1 572 ? 39.101 6.783 -58.216 1.00 86.94 572 THR A O 1
ATOM 4477 N N . GLU A 1 573 ? 37.256 7.862 -57.520 1.00 88.12 573 GLU A N 1
ATOM 4478 C CA . GLU A 1 573 ? 36.586 7.896 -58.828 1.00 88.12 573 GLU A CA 1
ATOM 4479 C C . GLU A 1 573 ? 37.460 8.578 -59.895 1.00 88.12 573 GLU A C 1
ATOM 4481 O O . GLU A 1 573 ? 37.675 8.030 -60.976 1.00 88.12 573 GLU A O 1
ATOM 4486 N N . ALA A 1 574 ? 38.051 9.733 -59.571 1.00 85.31 574 ALA A N 1
ATOM 4487 C CA . ALA A 1 574 ? 38.949 10.439 -60.483 1.00 85.31 574 ALA A CA 1
ATOM 4488 C C . ALA A 1 574 ? 40.236 9.652 -60.791 1.00 85.31 574 ALA A C 1
ATOM 4490 O O . ALA A 1 574 ? 40.715 9.671 -61.926 1.00 85.31 574 ALA A O 1
ATOM 4491 N N . THR A 1 575 ? 40.794 8.953 -59.799 1.00 84.69 575 THR A N 1
ATOM 4492 C CA . THR A 1 575 ? 42.011 8.140 -59.965 1.00 84.69 575 THR A CA 1
AT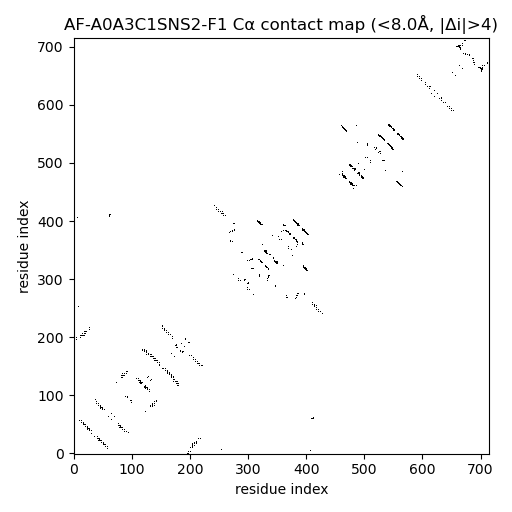OM 4493 C C . THR A 1 575 ? 41.750 6.919 -60.845 1.00 84.69 575 THR A C 1
ATOM 4495 O O . THR A 1 575 ? 42.535 6.638 -61.748 1.00 84.69 575 THR A O 1
ATOM 4498 N N . LEU A 1 576 ? 40.626 6.228 -60.629 1.00 84.19 576 LEU A N 1
ATOM 4499 C CA . LEU A 1 576 ? 40.216 5.078 -61.438 1.00 84.19 576 LEU A CA 1
ATOM 4500 C C . LEU A 1 576 ? 39.976 5.464 -62.898 1.00 84.19 576 LEU A C 1
ATOM 4502 O O . LEU A 1 576 ? 40.427 4.754 -63.795 1.00 84.19 576 LEU A O 1
ATOM 4506 N N . ASN A 1 577 ? 39.315 6.599 -63.140 1.00 83.62 577 ASN A N 1
ATOM 4507 C CA . ASN A 1 577 ? 39.077 7.079 -64.500 1.00 83.62 577 ASN A CA 1
ATOM 4508 C C . ASN A 1 577 ? 40.393 7.348 -65.243 1.00 83.62 577 ASN A C 1
ATOM 4510 O O . ASN A 1 577 ? 40.550 6.882 -66.368 1.00 83.62 577 ASN A O 1
ATOM 4514 N N . ARG A 1 578 ? 41.375 7.991 -64.594 1.00 82.19 578 ARG A N 1
ATOM 4515 C CA . ARG A 1 578 ? 42.707 8.199 -65.193 1.00 82.19 578 ARG A CA 1
ATOM 4516 C C . ARG A 1 578 ? 43.433 6.887 -65.485 1.00 82.19 578 ARG A C 1
ATOM 4518 O O . ARG A 1 578 ? 43.922 6.696 -66.589 1.00 82.19 578 ARG A O 1
ATOM 4525 N N . ALA A 1 579 ? 43.453 5.957 -64.528 1.00 80.50 579 ALA A N 1
ATOM 4526 C CA . ALA A 1 579 ? 44.115 4.664 -64.713 1.00 80.50 579 ALA A CA 1
ATOM 4527 C C . ALA A 1 579 ? 43.518 3.863 -65.885 1.00 80.50 579 ALA A C 1
ATOM 4529 O O . ALA A 1 579 ? 44.239 3.175 -66.609 1.00 80.50 579 ALA A O 1
ATOM 4530 N N . ARG A 1 580 ? 42.200 3.967 -66.090 1.00 82.62 580 ARG A N 1
ATOM 4531 C CA . ARG A 1 580 ? 41.519 3.362 -67.237 1.00 82.62 580 ARG A CA 1
ATOM 4532 C C . ARG A 1 580 ? 41.950 4.005 -68.558 1.00 82.62 580 ARG A C 1
ATOM 4534 O O . ARG A 1 580 ? 42.264 3.278 -69.498 1.00 82.62 580 ARG A O 1
ATOM 4541 N N . GLU A 1 581 ? 41.966 5.334 -68.627 1.00 85.69 581 GLU A N 1
ATOM 4542 C CA . GLU A 1 581 ? 42.384 6.073 -69.827 1.00 85.69 581 GLU A CA 1
ATOM 4543 C C . GLU A 1 581 ? 43.828 5.724 -70.232 1.00 85.69 581 GLU A C 1
ATOM 4545 O O . GLU A 1 581 ? 44.089 5.444 -71.406 1.00 85.69 581 GLU A O 1
ATOM 4550 N N . ASP A 1 582 ? 44.740 5.639 -69.259 1.00 81.31 582 ASP A N 1
ATOM 4551 C CA . ASP A 1 582 ? 46.141 5.264 -69.484 1.00 81.31 582 ASP A CA 1
ATOM 4552 C C . ASP A 1 582 ? 46.277 3.827 -70.021 1.00 81.31 582 ASP A C 1
ATOM 4554 O O . ASP A 1 582 ? 47.025 3.572 -70.972 1.00 81.31 582 ASP A O 1
ATOM 4558 N N . ALA A 1 583 ? 45.515 2.878 -69.464 1.00 80.00 583 ALA A N 1
ATOM 4559 C CA . ALA A 1 583 ? 45.507 1.490 -69.926 1.00 80.00 583 ALA A CA 1
ATOM 4560 C C . ALA A 1 583 ? 44.988 1.359 -71.372 1.00 80.00 583 ALA A C 1
ATOM 4562 O O . ALA A 1 583 ? 45.566 0.631 -72.187 1.00 80.00 583 ALA A O 1
ATOM 4563 N N . GLU A 1 584 ? 43.924 2.091 -71.720 1.00 82.56 584 GLU A N 1
ATOM 4564 C CA . GLU A 1 584 ? 43.364 2.112 -73.077 1.00 82.56 584 GLU A CA 1
ATOM 4565 C C . GLU A 1 584 ? 44.323 2.762 -74.094 1.00 82.56 584 GLU A C 1
ATOM 4567 O O . GLU A 1 584 ? 44.369 2.358 -75.262 1.00 82.56 584 GLU A O 1
ATOM 4572 N N . ALA A 1 585 ? 45.104 3.765 -73.684 1.00 80.50 585 ALA A N 1
ATOM 4573 C CA . ALA A 1 585 ? 46.136 4.371 -74.523 1.00 80.50 585 ALA A CA 1
ATOM 4574 C C . ALA A 1 585 ? 47.306 3.404 -74.789 1.00 80.50 585 ALA A C 1
ATOM 4576 O O . ALA A 1 585 ? 47.703 3.221 -75.943 1.00 80.50 585 ALA A O 1
ATOM 4577 N N . ALA A 1 586 ? 47.807 2.724 -73.753 1.00 79.88 586 ALA A N 1
ATOM 4578 C CA . ALA A 1 586 ? 48.911 1.770 -73.875 1.00 79.88 586 ALA A CA 1
ATOM 4579 C C . ALA A 1 586 ? 48.581 0.589 -74.809 1.00 79.88 586 ALA A C 1
ATOM 4581 O O . ALA A 1 586 ? 49.407 0.191 -75.634 1.00 79.88 586 ALA A O 1
ATOM 4582 N N . ASN A 1 587 ? 47.357 0.054 -74.729 1.00 76.88 587 ASN A N 1
ATOM 4583 C CA . ASN A 1 587 ? 46.937 -1.078 -75.561 1.00 76.88 587 ASN A CA 1
ATOM 4584 C C . ASN A 1 587 ? 46.879 -0.723 -77.064 1.00 76.88 587 ASN A C 1
ATOM 4586 O O . ASN A 1 587 ? 47.281 -1.512 -77.926 1.00 76.88 587 ASN A O 1
ATOM 4590 N N . ARG A 1 588 ? 46.439 0.501 -77.390 1.00 77.12 588 ARG A N 1
ATOM 4591 C CA . ARG A 1 588 ? 46.436 1.007 -78.773 1.00 77.12 588 ARG A CA 1
ATOM 4592 C C . ARG A 1 588 ? 47.851 1.122 -79.339 1.00 77.12 588 ARG A C 1
ATOM 4594 O O . ARG A 1 588 ? 48.106 0.592 -80.419 1.00 77.12 588 ARG A O 1
ATOM 4601 N N . ALA A 1 589 ? 48.777 1.708 -78.579 1.00 77.81 589 ALA A N 1
ATOM 4602 C CA . ALA A 1 589 ? 50.173 1.851 -78.996 1.00 77.81 589 ALA A CA 1
ATOM 4603 C C . ALA A 1 589 ? 50.868 0.493 -79.243 1.00 77.81 589 ALA A C 1
ATOM 4605 O O . ALA A 1 589 ? 51.579 0.336 -80.236 1.00 77.81 589 ALA A O 1
ATOM 4606 N N . LYS A 1 590 ? 50.618 -0.517 -78.389 1.00 79.38 590 LYS A N 1
ATOM 4607 C CA . LYS A 1 590 ? 51.134 -1.893 -78.565 1.00 79.38 590 LYS A CA 1
ATOM 4608 C C . LYS A 1 590 ? 50.704 -2.496 -79.909 1.00 79.38 590 LYS A C 1
ATOM 4610 O O . LYS A 1 590 ? 51.524 -3.077 -80.618 1.00 79.38 590 LYS A O 1
ATOM 4615 N N . SER A 1 591 ? 49.425 -2.346 -80.257 1.00 77.25 591 SER A N 1
ATOM 4616 C CA . SER A 1 591 ? 48.846 -2.930 -81.473 1.00 77.25 591 SER A CA 1
ATOM 4617 C C . SER A 1 591 ? 49.413 -2.304 -82.752 1.00 77.25 591 SER A C 1
ATOM 4619 O O . SER A 1 591 ? 49.741 -3.017 -83.699 1.00 77.25 591 SER A O 1
ATOM 4621 N N . GLU A 1 592 ? 49.561 -0.976 -82.781 1.00 79.00 592 GLU A N 1
ATOM 4622 C CA . GLU A 1 592 ? 50.131 -0.257 -83.930 1.00 79.00 592 GLU A CA 1
ATOM 4623 C C . GLU A 1 592 ? 51.607 -0.609 -84.156 1.00 79.00 592 GLU A C 1
ATOM 4625 O O . GLU A 1 592 ? 52.027 -0.831 -85.293 1.00 79.00 592 GLU A O 1
ATOM 4630 N N . PHE A 1 593 ? 52.386 -0.733 -83.077 1.00 81.06 593 PHE A N 1
ATOM 4631 C CA . PHE A 1 593 ? 53.793 -1.119 -83.159 1.00 81.06 593 PHE A CA 1
ATOM 4632 C C . PHE A 1 593 ? 53.982 -2.504 -83.796 1.00 81.06 593 PHE A C 1
ATOM 4634 O O . PHE A 1 593 ? 54.774 -2.650 -84.728 1.00 81.06 593 PHE A O 1
ATOM 4641 N N . LEU A 1 594 ? 53.233 -3.515 -83.338 1.00 81.62 594 LEU A N 1
ATOM 4642 C CA . LEU A 1 594 ? 53.355 -4.886 -83.851 1.00 81.62 594 LEU A CA 1
ATOM 4643 C C . LEU A 1 594 ? 52.964 -4.996 -85.332 1.00 81.62 594 LEU A C 1
ATOM 4645 O O . LEU A 1 594 ? 53.625 -5.709 -86.091 1.00 81.62 594 LEU A O 1
ATOM 4649 N N . ALA A 1 595 ? 51.932 -4.263 -85.760 1.00 78.88 595 ALA A N 1
ATOM 4650 C CA . ALA A 1 595 ? 51.510 -4.237 -87.158 1.00 78.88 595 ALA A CA 1
ATOM 4651 C C . ALA A 1 595 ? 52.594 -3.661 -88.084 1.00 78.88 595 ALA A C 1
ATOM 4653 O O . ALA A 1 595 ? 52.923 -4.269 -89.106 1.00 78.88 595 ALA A O 1
ATOM 4654 N N . ASN A 1 596 ? 53.187 -2.529 -87.699 1.00 76.12 596 ASN A N 1
ATOM 4655 C CA . ASN A 1 596 ? 54.220 -1.865 -88.494 1.00 76.12 596 ASN A CA 1
ATOM 4656 C C . ASN A 1 596 ? 55.510 -2.692 -88.558 1.00 76.12 596 ASN A C 1
ATOM 4658 O O . ASN A 1 596 ? 56.042 -2.922 -89.645 1.00 76.12 596 ASN A O 1
ATOM 4662 N N . MET A 1 597 ? 55.974 -3.212 -87.417 1.00 82.69 597 MET A N 1
ATOM 4663 C CA . MET A 1 597 ? 57.202 -4.013 -87.355 1.00 82.69 597 MET A CA 1
ATOM 4664 C C . MET A 1 597 ? 57.124 -5.283 -88.203 1.00 82.69 597 MET A C 1
ATOM 4666 O O . MET A 1 597 ? 58.116 -5.685 -88.809 1.00 82.69 597 MET A O 1
ATOM 4670 N N . SER A 1 598 ? 55.952 -5.914 -88.287 1.00 84.19 598 SER A N 1
ATOM 4671 C CA . SER A 1 598 ? 55.797 -7.101 -89.123 1.00 84.19 598 SER A CA 1
ATOM 4672 C C . SER A 1 598 ? 56.009 -6.805 -90.612 1.00 84.19 598 SER A C 1
ATOM 4674 O O . SER A 1 598 ? 56.700 -7.561 -91.297 1.00 84.19 598 SER A O 1
ATOM 4676 N N . HIS A 1 599 ? 55.473 -5.689 -91.114 1.00 82.62 599 HIS A N 1
ATOM 4677 C CA . HIS A 1 599 ? 55.675 -5.270 -92.504 1.00 82.62 599 HIS A CA 1
ATOM 4678 C C . HIS A 1 599 ? 57.142 -4.923 -92.804 1.00 82.62 599 HIS A C 1
ATOM 4680 O O . HIS A 1 599 ? 57.671 -5.322 -93.848 1.00 82.62 599 HIS A O 1
ATOM 4686 N N . GLU A 1 600 ? 57.801 -4.235 -91.870 1.00 85.19 600 GLU A N 1
ATOM 4687 C CA . GLU A 1 600 ? 59.213 -3.839 -91.956 1.00 85.19 600 GLU A CA 1
ATOM 4688 C C . GLU A 1 600 ? 60.162 -5.044 -91.977 1.00 85.19 600 GLU A C 1
ATOM 4690 O O . GLU A 1 600 ? 61.159 -5.018 -92.691 1.00 85.19 600 GLU A O 1
ATOM 4695 N N . ILE A 1 601 ? 59.847 -6.127 -91.252 1.00 85.06 601 ILE A N 1
ATOM 4696 C CA . ILE A 1 601 ? 60.680 -7.339 -91.245 1.00 85.06 601 ILE A CA 1
ATOM 4697 C C . ILE A 1 601 ? 60.328 -8.274 -92.411 1.00 85.06 601 ILE A C 1
ATOM 4699 O O . ILE A 1 601 ? 61.221 -8.869 -93.012 1.00 85.06 601 ILE A O 1
ATOM 4703 N N . ARG A 1 602 ? 59.053 -8.391 -92.804 1.00 83.94 602 ARG A N 1
ATOM 4704 C CA . ARG A 1 602 ? 58.642 -9.293 -93.897 1.00 83.94 602 ARG A CA 1
ATOM 4705 C C . ARG A 1 602 ? 59.357 -8.983 -95.213 1.00 83.94 602 ARG A C 1
ATOM 4707 O O . ARG A 1 602 ? 59.782 -9.893 -95.922 1.00 83.94 602 ARG A O 1
ATOM 4714 N N . THR A 1 603 ? 59.492 -7.701 -95.532 1.00 81.75 603 THR A N 1
ATOM 4715 C CA . THR A 1 603 ? 60.070 -7.229 -96.797 1.00 81.75 603 THR A CA 1
ATOM 4716 C C . THR A 1 603 ? 61.534 -7.664 -96.996 1.00 81.75 603 THR A C 1
ATOM 4718 O O . THR A 1 603 ? 61.810 -8.330 -97.998 1.00 81.75 603 THR A O 1
ATOM 4721 N N . PRO A 1 604 ? 62.481 -7.380 -96.077 1.00 83.12 604 PRO A N 1
ATOM 4722 C CA . PRO A 1 604 ? 63.858 -7.851 -96.209 1.00 83.12 604 PRO A CA 1
ATOM 4723 C C . PRO A 1 604 ? 63.966 -9.376 -96.127 1.00 83.12 604 PRO A C 1
ATOM 4725 O O . PRO A 1 604 ? 64.770 -9.955 -96.852 1.00 83.12 604 PRO A O 1
ATOM 4728 N N . MET A 1 605 ? 63.137 -10.046 -95.318 1.00 88.81 605 MET A N 1
ATOM 4729 C CA . MET A 1 605 ? 63.177 -11.507 -95.193 1.00 88.81 605 MET A CA 1
ATOM 4730 C C . MET A 1 605 ? 62.786 -12.227 -96.486 1.00 88.81 605 MET A C 1
ATOM 4732 O O . MET A 1 605 ? 63.483 -13.153 -96.896 1.00 88.81 605 MET A O 1
ATOM 4736 N N . ASN A 1 606 ? 61.750 -11.755 -97.184 1.00 84.06 606 ASN A N 1
ATOM 4737 C CA . ASN A 1 606 ? 61.409 -12.261 -98.517 1.00 84.06 606 ASN A CA 1
ATOM 4738 C C . ASN A 1 606 ? 62.548 -12.027 -99.523 1.00 84.06 606 ASN A C 1
ATOM 4740 O O . ASN A 1 606 ? 62.797 -12.869 -100.384 1.00 84.06 606 ASN A O 1
ATOM 4744 N N . GLY A 1 607 ? 63.277 -10.913 -99.389 1.00 83.31 607 GLY A N 1
ATOM 4745 C CA . GLY A 1 607 ? 64.491 -10.651 -100.162 1.00 83.31 607 GLY A CA 1
ATOM 4746 C C . GLY A 1 607 ? 65.613 -11.655 -99.874 1.00 83.31 607 GLY A C 1
ATOM 4747 O O . GLY A 1 607 ? 66.218 -12.172 -100.810 1.00 83.31 607 GLY A O 1
ATOM 4748 N N . VAL A 1 608 ? 65.865 -11.977 -98.599 1.00 86.12 608 VAL A N 1
ATOM 4749 C CA . VAL A 1 608 ? 66.858 -12.989 -98.187 1.00 86.12 608 VAL A CA 1
ATOM 4750 C C . VAL A 1 608 ? 66.489 -14.370 -98.725 1.00 86.12 608 VAL A C 1
ATOM 4752 O O . VAL A 1 608 ? 67.360 -15.038 -99.278 1.00 86.12 608 VAL A O 1
ATOM 4755 N N . ILE A 1 609 ? 65.221 -14.784 -98.626 1.00 86.75 609 ILE A N 1
ATOM 4756 C CA . ILE A 1 609 ? 64.742 -16.063 -99.181 1.00 86.75 609 ILE A CA 1
ATOM 4757 C C . ILE A 1 609 ? 64.961 -16.096 -100.693 1.00 86.75 609 ILE A C 1
ATOM 4759 O O . ILE A 1 609 ? 65.637 -16.996 -101.182 1.00 86.75 609 ILE A O 1
ATOM 4763 N N . GLY A 1 610 ? 64.507 -15.067 -101.418 1.00 83.62 610 GLY A N 1
ATOM 4764 C CA . GLY A 1 610 ? 64.661 -15.001 -102.872 1.00 83.62 610 GLY A CA 1
ATOM 4765 C C . GLY A 1 610 ? 66.123 -15.039 -103.329 1.00 83.62 610 GLY A C 1
ATOM 4766 O O . GLY A 1 610 ? 66.466 -15.773 -104.254 1.00 83.62 610 GLY A O 1
ATOM 4767 N N . MET A 1 611 ? 67.015 -14.301 -102.659 1.00 85.44 611 MET A N 1
ATOM 4768 C CA . MET A 1 611 ? 68.451 -14.336 -102.971 1.00 85.44 611 MET A CA 1
ATOM 4769 C C . MET A 1 611 ? 69.082 -15.688 -102.640 1.00 85.44 611 MET A C 1
ATOM 4771 O O . MET A 1 611 ? 69.954 -16.161 -103.371 1.00 85.44 611 MET A O 1
ATOM 4775 N N . THR A 1 612 ? 68.628 -16.330 -101.567 1.00 87.06 612 THR A N 1
ATOM 4776 C CA . THR A 1 612 ? 69.114 -17.652 -101.171 1.00 87.06 612 THR A CA 1
ATOM 4777 C C . THR A 1 612 ? 68.626 -18.737 -102.135 1.00 87.06 612 THR A C 1
ATOM 4779 O O . THR A 1 612 ? 69.409 -19.613 -102.488 1.00 87.06 612 THR A O 1
ATOM 4782 N N . ASP A 1 613 ? 67.398 -18.650 -102.653 1.00 84.19 613 ASP A N 1
ATOM 4783 C CA . ASP A 1 613 ? 66.879 -19.564 -103.681 1.00 84.19 613 ASP A CA 1
ATOM 4784 C C . ASP A 1 613 ? 67.631 -19.428 -105.009 1.00 84.19 613 ASP A C 1
ATOM 4786 O O . ASP A 1 613 ? 67.978 -20.431 -105.639 1.00 84.19 613 ASP A O 1
ATOM 4790 N N . LEU A 1 614 ? 67.956 -18.199 -105.426 1.00 84.75 614 LEU A N 1
ATOM 4791 C CA . LEU A 1 614 ? 68.824 -17.975 -106.588 1.00 84.75 614 LEU A CA 1
ATOM 4792 C C . LEU A 1 614 ? 70.213 -18.593 -106.374 1.00 84.75 614 LEU A C 1
ATOM 4794 O O . LEU A 1 614 ? 70.757 -19.217 -107.286 1.00 84.75 614 LEU A O 1
ATOM 4798 N N . LEU A 1 615 ? 70.769 -18.465 -105.165 1.00 88.06 615 LEU A N 1
ATOM 4799 C CA . LEU A 1 615 ? 72.057 -19.054 -104.809 1.00 88.06 615 LEU A CA 1
ATOM 4800 C C . LEU A 1 615 ? 72.006 -20.593 -104.838 1.00 88.06 615 LEU A C 1
ATOM 4802 O O . LEU A 1 615 ? 72.903 -21.220 -105.403 1.00 88.06 615 LEU A O 1
ATOM 4806 N N . LEU A 1 616 ? 70.953 -21.206 -104.286 1.00 87.50 616 LEU A N 1
ATOM 4807 C CA . LEU A 1 616 ? 70.754 -22.663 -104.233 1.00 87.50 616 LEU A CA 1
ATOM 4808 C C . LEU A 1 616 ? 70.586 -23.312 -105.614 1.00 87.50 616 LEU A C 1
ATOM 4810 O O . LEU A 1 616 ? 70.915 -24.490 -105.774 1.00 87.50 616 LEU A O 1
ATOM 4814 N N . ASN A 1 617 ? 70.120 -22.541 -106.599 1.00 85.38 617 ASN A N 1
ATOM 4815 C CA . ASN A 1 617 ? 69.988 -22.950 -107.999 1.00 85.38 617 ASN A CA 1
ATOM 4816 C C . ASN A 1 617 ? 71.273 -22.750 -108.829 1.00 85.38 617 ASN A C 1
ATOM 4818 O O . ASN A 1 617 ? 71.279 -23.014 -110.032 1.00 85.38 617 ASN A O 1
ATOM 4822 N N . SER A 1 618 ? 72.367 -22.297 -108.209 1.00 84.75 618 SER A N 1
ATOM 4823 C CA . SER A 1 618 ? 73.681 -22.157 -108.847 1.00 84.75 618 SER A CA 1
ATOM 4824 C C . SER A 1 618 ? 74.601 -23.358 -108.570 1.00 84.75 618 SER A C 1
ATOM 4826 O O . SER A 1 618 ? 74.281 -24.254 -107.788 1.00 84.75 618 SER A O 1
ATOM 4828 N N . ASN A 1 619 ? 75.776 -23.391 -109.207 1.00 84.44 619 ASN A N 1
ATOM 4829 C CA . ASN A 1 619 ? 76.758 -24.465 -109.025 1.00 84.44 619 ASN A CA 1
ATOM 4830 C C . ASN A 1 619 ? 77.540 -24.288 -107.704 1.00 84.44 619 ASN A C 1
ATOM 4832 O O . ASN A 1 619 ? 78.656 -23.765 -107.686 1.00 84.44 619 ASN A O 1
ATOM 4836 N N . LEU A 1 620 ? 76.939 -24.706 -106.586 1.00 88.38 620 LEU A N 1
ATOM 4837 C CA . LEU A 1 620 ? 77.524 -24.618 -105.244 1.00 88.38 620 LEU A CA 1
ATOM 4838 C C . LEU A 1 620 ? 78.325 -25.870 -104.862 1.00 88.38 620 LEU A C 1
ATOM 4840 O O . LEU A 1 620 ? 77.944 -26.998 -105.174 1.00 88.38 620 LEU A O 1
ATOM 4844 N N . LYS A 1 621 ? 79.407 -25.687 -104.090 1.00 86.88 621 LYS A N 1
ATOM 4845 C CA . LYS A 1 621 ? 80.045 -26.807 -103.378 1.00 86.88 621 LYS A CA 1
ATOM 4846 C C . LYS A 1 621 ? 79.096 -27.349 -102.293 1.00 86.88 621 LYS A C 1
ATOM 4848 O O . LYS A 1 621 ? 78.317 -26.564 -101.747 1.00 86.88 621 LYS A O 1
ATOM 4853 N N . PRO A 1 622 ? 79.202 -28.634 -101.897 1.00 85.50 622 PRO A N 1
ATOM 4854 C CA . PRO A 1 622 ? 78.314 -29.234 -100.892 1.00 85.50 622 PRO A CA 1
ATOM 4855 C C . PRO A 1 622 ? 78.202 -28.426 -99.589 1.00 85.50 622 PRO A C 1
ATOM 4857 O O . PRO A 1 622 ? 77.115 -28.258 -99.046 1.00 85.50 622 PRO A O 1
ATOM 4860 N N . GLU A 1 623 ? 79.315 -27.859 -99.121 1.00 81.00 623 GLU A N 1
ATOM 4861 C CA . GLU A 1 623 ? 79.353 -27.040 -97.905 1.00 81.00 623 GLU A CA 1
ATOM 4862 C C . GLU A 1 623 ? 78.613 -25.695 -98.066 1.00 81.00 623 GLU A C 1
ATOM 4864 O O . GLU A 1 623 ? 77.869 -25.282 -97.181 1.00 81.00 623 GLU A O 1
ATOM 4869 N N . GLN A 1 624 ? 78.742 -25.043 -99.229 1.00 87.62 624 GLN A N 1
ATOM 4870 C CA . GLN A 1 624 ? 78.058 -23.779 -99.536 1.00 87.62 624 GLN A CA 1
ATOM 4871 C C . GLN A 1 624 ? 76.547 -23.970 -99.687 1.00 87.62 624 GLN A C 1
ATOM 4873 O O . GLN A 1 624 ? 75.776 -23.125 -99.236 1.00 87.62 624 GLN A O 1
ATOM 4878 N N . ARG A 1 625 ? 76.122 -25.094 -100.281 1.00 85.94 625 ARG A N 1
ATOM 4879 C CA . ARG A 1 625 ? 74.704 -25.458 -100.375 1.00 85.94 625 ARG A CA 1
ATOM 4880 C C . ARG A 1 625 ? 74.083 -25.610 -98.987 1.00 85.94 625 ARG A C 1
ATOM 4882 O O . ARG A 1 625 ? 73.046 -25.011 -98.727 1.00 85.94 625 ARG A O 1
ATOM 4889 N N . ARG A 1 626 ? 74.764 -26.313 -98.077 1.00 81.25 626 ARG A N 1
ATOM 4890 C CA . ARG A 1 626 ? 74.309 -26.483 -96.691 1.00 81.25 626 ARG A CA 1
ATOM 4891 C C . ARG A 1 626 ? 74.183 -25.148 -95.949 1.00 81.25 626 ARG A C 1
ATOM 4893 O O . ARG A 1 626 ? 73.211 -24.949 -95.229 1.00 81.25 626 ARG A O 1
ATOM 4900 N N . TYR A 1 627 ? 75.121 -24.213 -96.124 1.00 82.81 627 TYR A N 1
ATOM 4901 C CA . TYR A 1 627 ? 74.996 -22.877 -95.522 1.00 82.81 627 TYR A CA 1
ATOM 4902 C C . TYR A 1 627 ? 73.798 -22.094 -96.070 1.00 82.81 627 TYR A C 1
ATOM 4904 O O . TYR A 1 627 ? 73.076 -21.467 -95.299 1.00 82.81 627 TYR A O 1
ATOM 4912 N N . ALA A 1 628 ? 73.546 -22.168 -97.375 1.00 85.75 628 ALA A N 1
ATOM 4913 C CA . ALA A 1 628 ? 72.395 -21.523 -97.996 1.00 85.75 628 ALA A CA 1
ATOM 4914 C C . ALA A 1 628 ? 71.059 -22.142 -97.540 1.00 85.75 628 ALA A C 1
ATOM 4916 O O . ALA A 1 628 ? 70.129 -21.414 -97.209 1.00 85.75 628 ALA A O 1
ATOM 4917 N N . GLU A 1 629 ? 70.975 -23.469 -97.414 1.00 84.38 629 GLU A N 1
ATOM 4918 C CA . GLU A 1 629 ? 69.797 -24.153 -96.859 1.00 84.38 629 GLU A CA 1
ATOM 4919 C C . GLU A 1 629 ? 69.501 -23.712 -95.416 1.00 84.38 629 GLU A C 1
ATOM 4921 O O . GLU A 1 629 ? 68.345 -23.458 -95.078 1.00 84.38 629 GLU A O 1
ATOM 4926 N N . ILE A 1 630 ? 70.538 -23.539 -94.584 1.00 82.00 630 ILE A N 1
ATOM 4927 C CA . ILE A 1 630 ? 70.395 -23.036 -93.208 1.00 82.00 630 ILE A CA 1
ATOM 4928 C C . ILE A 1 630 ? 69.871 -21.595 -93.197 1.00 82.00 630 ILE A C 1
ATOM 4930 O O . ILE A 1 630 ? 68.965 -21.287 -92.421 1.00 82.00 630 ILE A O 1
ATOM 4934 N N . VAL A 1 631 ? 70.407 -20.711 -94.048 1.00 85.38 631 VAL A N 1
ATOM 4935 C CA . VAL A 1 631 ? 69.953 -19.310 -94.142 1.00 85.38 631 VAL A CA 1
ATOM 4936 C C . VAL A 1 631 ? 68.491 -19.242 -94.576 1.00 85.38 631 VAL A C 1
ATOM 4938 O O . VAL A 1 631 ? 67.710 -18.525 -93.953 1.00 85.38 631 VAL A O 1
ATOM 4941 N N . ARG A 1 632 ? 68.099 -20.028 -95.585 1.00 84.75 632 ARG A N 1
ATOM 4942 C CA . ARG A 1 632 ? 66.709 -20.094 -96.052 1.00 84.75 632 ARG A CA 1
ATOM 4943 C C . ARG A 1 632 ? 65.772 -20.599 -94.959 1.00 84.75 632 ARG A C 1
ATOM 4945 O O . ARG A 1 632 ? 64.804 -19.922 -94.633 1.00 84.75 632 ARG A O 1
ATOM 4952 N N . SER A 1 633 ? 66.096 -21.737 -94.347 1.00 79.81 633 SER A N 1
ATOM 4953 C CA . SER A 1 633 ? 65.275 -22.330 -93.285 1.00 79.81 633 SER A CA 1
ATOM 4954 C C . SER A 1 633 ? 65.126 -21.390 -92.080 1.00 79.81 633 SER A C 1
ATOM 4956 O O . SER A 1 633 ? 64.045 -21.262 -91.502 1.00 79.81 633 SER A O 1
ATOM 4958 N N . SER A 1 634 ? 66.194 -20.665 -91.735 1.00 82.25 634 SER A N 1
ATOM 4959 C CA . SER A 1 634 ? 66.169 -19.654 -90.672 1.00 82.25 634 SER A CA 1
ATOM 4960 C C . SER A 1 634 ? 65.289 -18.458 -91.049 1.00 82.25 634 SER A C 1
ATOM 4962 O O . SER A 1 634 ? 64.560 -17.933 -90.207 1.00 82.25 634 SER A O 1
ATOM 4964 N N . ALA A 1 635 ? 65.319 -18.046 -92.319 1.00 87.31 635 ALA A N 1
ATOM 4965 C CA . ALA A 1 635 ? 64.507 -16.951 -92.825 1.00 87.31 635 ALA A CA 1
ATOM 4966 C C . ALA A 1 635 ? 63.005 -17.281 -92.859 1.00 87.31 635 ALA A C 1
ATOM 4968 O O . ALA A 1 635 ? 62.184 -16.470 -92.425 1.00 87.31 635 ALA A O 1
ATOM 4969 N N . GLU A 1 636 ? 62.653 -18.487 -93.302 1.00 83.38 636 GLU A N 1
ATOM 4970 C CA . GLU A 1 636 ? 61.284 -19.019 -93.287 1.00 83.38 636 GLU A CA 1
ATOM 4971 C C . GLU A 1 636 ? 60.752 -19.179 -91.854 1.00 83.38 636 GLU A C 1
ATOM 4973 O O . GLU A 1 636 ? 59.613 -18.805 -91.556 1.00 83.38 636 GLU A O 1
ATOM 4978 N N . SER A 1 637 ? 61.596 -19.660 -90.936 1.00 82.44 637 SER A N 1
ATOM 4979 C CA . SER A 1 637 ? 61.240 -19.791 -89.517 1.00 82.44 637 SER A CA 1
ATOM 4980 C C . SER A 1 637 ? 60.936 -18.430 -88.882 1.00 82.44 637 SER A C 1
ATOM 4982 O O . SER A 1 637 ? 59.945 -18.287 -88.168 1.00 82.44 637 SER A O 1
ATOM 4984 N N . LEU A 1 638 ? 61.732 -17.397 -89.181 1.00 86.25 638 LEU A N 1
ATOM 4985 C CA . LEU A 1 638 ? 61.502 -16.049 -88.653 1.00 86.25 638 LEU A CA 1
ATOM 4986 C C . LEU A 1 638 ? 60.202 -15.427 -89.185 1.00 86.25 638 LEU A C 1
ATOM 4988 O O . LEU A 1 638 ? 59.462 -14.810 -88.419 1.00 86.25 638 LEU A O 1
ATOM 4992 N N . LEU A 1 639 ? 59.891 -15.611 -90.473 1.00 85.19 639 LEU A N 1
ATOM 4993 C CA . LEU A 1 639 ? 58.612 -15.165 -91.040 1.00 85.19 639 LEU A CA 1
ATOM 4994 C C . LEU A 1 639 ? 57.420 -15.860 -90.379 1.00 85.19 639 LEU A C 1
ATOM 4996 O O . LEU A 1 639 ? 56.403 -15.213 -90.130 1.00 85.19 639 LEU A O 1
ATOM 5000 N N . THR A 1 640 ? 57.561 -17.148 -90.063 1.00 82.44 640 THR A N 1
ATOM 5001 C CA . THR A 1 640 ? 56.533 -17.921 -89.354 1.00 82.44 640 THR A CA 1
ATOM 5002 C C . THR A 1 640 ? 56.274 -17.328 -87.969 1.00 82.44 640 THR A C 1
ATOM 5004 O O . THR A 1 640 ? 55.148 -16.924 -87.689 1.00 82.44 640 THR A O 1
ATOM 5007 N N . ILE A 1 641 ? 57.323 -17.135 -87.160 1.00 82.44 641 ILE A N 1
ATOM 5008 C CA . ILE A 1 641 ? 57.218 -16.546 -85.810 1.00 82.44 641 ILE A CA 1
ATOM 5009 C C . ILE A 1 641 ? 56.578 -15.150 -85.852 1.00 82.44 641 ILE A C 1
ATOM 5011 O O . 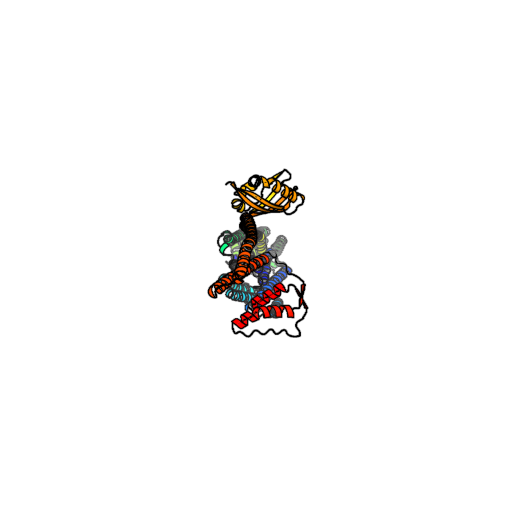ILE A 1 641 ? 55.728 -14.812 -85.031 1.00 82.44 641 ILE A O 1
ATOM 5015 N N . ILE A 1 642 ? 56.963 -14.314 -86.816 1.00 85.25 642 ILE A N 1
ATOM 5016 C CA . ILE A 1 642 ? 56.424 -12.953 -86.934 1.00 85.25 642 ILE A CA 1
ATOM 5017 C C . ILE A 1 642 ? 54.939 -12.964 -87.299 1.00 85.25 642 ILE A C 1
ATOM 5019 O O . ILE A 1 642 ? 54.173 -12.158 -86.765 1.00 85.25 642 ILE A O 1
ATOM 5023 N N . ASN A 1 643 ? 54.524 -13.854 -88.202 1.00 80.94 643 ASN A N 1
ATOM 5024 C CA . ASN A 1 643 ? 53.116 -13.997 -88.560 1.00 80.94 643 ASN A CA 1
ATOM 5025 C C . ASN A 1 643 ? 52.292 -14.511 -87.369 1.00 80.94 643 ASN A C 1
ATOM 5027 O O . ASN A 1 643 ? 51.201 -13.997 -87.133 1.00 80.94 643 ASN A O 1
ATOM 5031 N N . GLU A 1 644 ? 52.836 -15.431 -86.570 1.00 81.69 644 GLU A N 1
ATOM 5032 C CA . GLU A 1 644 ? 52.194 -15.909 -85.340 1.00 81.69 644 GLU A CA 1
ATOM 5033 C C . GLU A 1 644 ? 52.031 -14.798 -84.292 1.00 81.69 644 GLU A C 1
ATOM 5035 O O . GLU A 1 644 ? 50.953 -14.655 -83.715 1.00 81.69 644 GLU A O 1
ATOM 5040 N N . ILE A 1 645 ? 53.049 -13.954 -84.082 1.00 83.38 645 ILE A N 1
ATOM 5041 C CA . ILE A 1 645 ? 52.962 -12.797 -83.169 1.00 83.38 645 ILE A CA 1
ATOM 5042 C C . ILE A 1 645 ? 51.884 -11.806 -83.634 1.00 83.38 645 ILE A C 1
ATOM 5044 O O . ILE A 1 645 ? 51.136 -11.255 -82.820 1.00 83.38 645 ILE A O 1
ATOM 5048 N N . LEU A 1 646 ? 51.782 -11.579 -84.944 1.00 81.56 646 LEU A N 1
ATOM 5049 C CA . LEU A 1 646 ? 50.742 -10.737 -85.533 1.00 81.56 646 LEU A CA 1
ATOM 5050 C C . LEU A 1 646 ? 49.341 -11.314 -85.315 1.00 81.56 646 LEU A C 1
ATOM 5052 O O . LEU A 1 646 ? 48.428 -10.582 -84.931 1.00 81.56 646 LEU A O 1
ATOM 5056 N N . ASP A 1 647 ? 49.165 -12.609 -85.579 1.00 80.56 647 ASP A N 1
ATOM 5057 C CA . ASP A 1 647 ? 47.891 -13.297 -85.388 1.00 80.56 647 ASP A CA 1
ATOM 5058 C C . ASP A 1 647 ? 47.485 -13.277 -83.909 1.00 80.56 647 ASP A C 1
ATOM 5060 O O . ASP A 1 647 ? 46.341 -12.947 -83.598 1.00 80.56 647 ASP A O 1
ATOM 5064 N N . PHE A 1 648 ? 48.431 -13.490 -82.989 1.00 80.69 648 PHE A N 1
ATOM 5065 C CA . PHE A 1 648 ? 48.202 -13.330 -81.553 1.00 80.69 648 PHE A CA 1
ATOM 5066 C C . PHE A 1 648 ? 47.721 -11.914 -81.203 1.00 80.69 648 PHE A C 1
ATOM 5068 O O . PHE A 1 648 ? 46.717 -11.747 -80.509 1.00 80.69 648 PHE A O 1
ATOM 5075 N N . SER A 1 649 ? 48.371 -10.879 -81.745 1.00 80.00 649 SER A N 1
ATOM 5076 C CA . SER A 1 649 ? 47.952 -9.488 -81.527 1.00 80.00 649 SER A CA 1
ATOM 5077 C C . SER A 1 649 ? 46.552 -9.195 -82.080 1.00 80.00 649 SER A C 1
ATOM 5079 O O . SER A 1 649 ? 45.815 -8.403 -81.490 1.00 80.00 649 SER A O 1
ATOM 5081 N N . LYS A 1 650 ? 46.161 -9.813 -83.202 1.00 76.19 650 LYS A N 1
ATOM 5082 C CA . LYS A 1 650 ? 44.803 -9.691 -83.753 1.00 76.19 650 LYS A CA 1
ATOM 5083 C C . LYS A 1 650 ? 43.771 -10.409 -82.887 1.00 76.19 650 LYS A C 1
ATOM 5085 O O . LYS A 1 650 ? 42.663 -9.894 -82.752 1.00 76.19 650 LYS A O 1
ATOM 5090 N N . ILE A 1 651 ? 44.124 -11.546 -82.284 1.00 81.25 651 ILE A N 1
ATOM 5091 C CA . ILE A 1 651 ? 43.263 -12.283 -81.347 1.00 81.25 651 ILE A CA 1
ATOM 5092 C C . ILE A 1 651 ? 43.023 -11.463 -80.073 1.00 81.25 651 ILE A C 1
ATOM 5094 O O . ILE A 1 651 ? 41.865 -11.265 -79.712 1.00 81.25 651 ILE A O 1
ATOM 5098 N N . GLU A 1 652 ? 44.072 -10.918 -79.440 1.00 74.88 652 GLU A N 1
ATOM 5099 C CA . GLU A 1 652 ? 43.931 -10.046 -78.255 1.00 74.88 652 GLU A CA 1
ATOM 5100 C C . GLU A 1 652 ? 43.034 -8.828 -78.537 1.00 74.88 652 GLU A C 1
ATOM 5102 O O . GLU A 1 652 ? 42.276 -8.392 -77.671 1.00 74.88 652 GLU A O 1
ATOM 5107 N N . ALA A 1 653 ? 43.090 -8.293 -79.760 1.00 72.81 653 ALA A N 1
ATOM 5108 C CA . ALA A 1 653 ? 42.279 -7.157 -80.188 1.00 72.81 653 ALA A CA 1
ATOM 5109 C C . ALA A 1 653 ? 40.875 -7.536 -80.709 1.00 72.81 653 ALA A C 1
ATOM 5111 O O . ALA A 1 653 ? 40.121 -6.640 -81.093 1.00 72.81 653 ALA A O 1
ATOM 5112 N N . GLY A 1 654 ? 40.526 -8.827 -80.778 1.00 75.69 654 GLY A N 1
ATOM 5113 C CA . GLY A 1 654 ? 39.257 -9.310 -81.342 1.00 75.69 654 GLY A CA 1
ATOM 5114 C C . GLY A 1 654 ? 39.089 -9.067 -82.850 1.00 75.69 654 GLY A C 1
ATOM 5115 O O . GLY A 1 654 ? 37.965 -9.046 -83.342 1.00 75.69 654 GLY A O 1
ATOM 5116 N N . LYS A 1 655 ? 40.188 -8.850 -83.584 1.00 74.56 655 LYS A N 1
ATOM 5117 C CA . LYS A 1 655 ? 40.227 -8.500 -85.020 1.00 74.56 655 LYS A CA 1
ATOM 5118 C C . LYS A 1 655 ? 40.619 -9.668 -85.934 1.00 74.56 655 LYS A C 1
ATOM 5120 O O . LYS A 1 655 ? 40.898 -9.449 -87.111 1.00 74.56 655 LYS A O 1
ATOM 5125 N N . LEU A 1 656 ? 40.721 -10.889 -85.407 1.00 80.81 656 LEU A N 1
ATOM 5126 C CA . LEU A 1 656 ? 40.946 -12.070 -86.240 1.00 80.81 656 LEU A CA 1
ATOM 5127 C C . LEU A 1 656 ? 39.634 -12.444 -86.943 1.00 80.81 656 LEU A C 1
ATOM 5129 O O . LEU A 1 656 ? 38.671 -12.845 -86.292 1.00 80.81 656 LEU A O 1
ATOM 5133 N N . GLU A 1 657 ? 39.607 -12.330 -88.267 1.00 77.75 657 GLU A N 1
ATOM 5134 C CA . GLU A 1 657 ? 38.496 -12.800 -89.093 1.00 77.75 657 GLU A CA 1
ATOM 5135 C C . GLU A 1 657 ? 38.781 -14.229 -89.569 1.00 77.75 657 GLU A C 1
ATOM 5137 O O . GLU A 1 657 ? 39.879 -14.522 -90.042 1.00 77.75 657 GLU A O 1
ATOM 5142 N N . LEU A 1 658 ? 37.801 -15.119 -89.407 1.00 83.50 658 LEU A N 1
ATOM 5143 C CA . LEU A 1 658 ? 37.858 -16.494 -89.903 1.00 83.50 658 LEU A CA 1
ATOM 5144 C C . LEU A 1 658 ? 37.092 -16.587 -91.218 1.00 83.50 658 LEU A C 1
ATOM 5146 O O . LEU A 1 658 ? 35.949 -16.122 -91.304 1.00 83.50 658 LEU A O 1
ATOM 5150 N N . GLU A 1 659 ? 37.688 -17.233 -92.214 1.00 82.69 659 GLU A N 1
ATOM 5151 C CA . GLU A 1 659 ? 36.991 -17.507 -93.465 1.00 82.69 659 GLU A CA 1
ATOM 5152 C C . GLU A 1 659 ? 35.907 -18.582 -93.272 1.00 82.69 659 GLU A C 1
ATOM 5154 O O . GLU A 1 659 ? 35.964 -19.433 -92.382 1.00 82.69 659 GLU A O 1
ATOM 5159 N N . LYS A 1 660 ? 34.862 -18.530 -94.104 1.00 85.94 660 LYS A N 1
ATOM 5160 C CA . LYS A 1 660 ? 33.773 -19.519 -94.113 1.00 85.94 660 LYS A CA 1
ATOM 5161 C C . LYS A 1 660 ? 33.624 -20.092 -95.512 1.00 85.94 660 LYS A C 1
ATOM 5163 O O . LYS A 1 660 ? 32.799 -19.623 -96.295 1.00 85.94 660 LYS A O 1
ATOM 5168 N N . LEU A 1 661 ? 34.427 -21.104 -95.802 1.00 89.75 661 LEU A N 1
ATOM 5169 C CA . LEU A 1 661 ? 34.449 -21.823 -97.068 1.00 89.75 661 LEU A CA 1
ATOM 5170 C C . LEU A 1 661 ? 33.881 -23.226 -96.874 1.00 89.75 661 LEU A C 1
ATOM 5172 O O . LEU A 1 661 ? 34.071 -23.827 -95.820 1.00 89.75 661 LEU A O 1
ATOM 5176 N N . ASP A 1 662 ? 33.190 -23.743 -97.887 1.00 91.56 662 ASP A N 1
ATOM 5177 C CA . ASP A 1 662 ? 32.816 -25.155 -97.930 1.00 91.56 662 ASP A CA 1
ATOM 5178 C C . ASP A 1 662 ? 34.025 -25.938 -98.460 1.00 91.56 662 ASP A C 1
ATOM 5180 O O . ASP A 1 662 ? 34.455 -25.724 -99.596 1.00 91.56 662 ASP A O 1
ATOM 5184 N N . PHE A 1 663 ? 34.601 -26.812 -97.638 1.00 92.12 663 PHE A N 1
ATOM 5185 C CA . PHE A 1 663 ? 35.854 -27.505 -97.934 1.00 92.12 663 PHE A CA 1
ATOM 5186 C C . PHE A 1 663 ? 35.773 -28.998 -97.618 1.00 92.12 663 PHE A C 1
ATOM 5188 O O . PHE A 1 663 ? 34.928 -29.438 -96.838 1.00 92.12 663 PHE A O 1
ATOM 5195 N N . ASP A 1 664 ? 36.660 -29.767 -98.245 1.00 91.69 664 ASP A N 1
ATOM 5196 C CA . ASP A 1 664 ? 36.834 -31.190 -97.972 1.00 91.69 664 ASP A CA 1
ATOM 5197 C C . ASP A 1 664 ? 37.756 -31.377 -96.757 1.00 91.69 664 ASP A C 1
ATOM 5199 O O . ASP A 1 664 ? 38.940 -31.013 -96.781 1.00 91.69 664 ASP A O 1
ATOM 5203 N N . LEU A 1 665 ? 37.191 -31.898 -95.666 1.00 91.62 665 LEU A N 1
ATOM 5204 C CA . LEU A 1 665 ? 37.916 -32.129 -94.424 1.00 91.62 665 LEU A CA 1
ATOM 5205 C C . LEU A 1 665 ? 38.972 -33.218 -94.593 1.00 91.62 665 LEU A C 1
ATOM 5207 O O . LEU A 1 665 ? 40.069 -33.063 -94.057 1.00 91.62 665 LEU A O 1
ATOM 5211 N N . ARG A 1 666 ? 38.658 -34.292 -95.326 1.00 91.50 666 ARG A N 1
ATOM 5212 C CA . ARG A 1 666 ? 39.580 -35.417 -95.510 1.00 91.50 666 ARG A CA 1
ATOM 5213 C C . ARG A 1 666 ? 40.808 -34.948 -96.267 1.00 91.50 666 ARG A C 1
ATOM 5215 O O . ARG A 1 666 ? 41.906 -35.085 -95.740 1.00 91.50 666 ARG A O 1
ATOM 5222 N N . ALA A 1 667 ? 40.602 -34.238 -97.376 1.00 89.75 667 ALA A N 1
ATOM 5223 C CA . ALA A 1 667 ? 41.690 -33.623 -98.130 1.00 89.75 667 ALA A CA 1
ATOM 5224 C C . ALA A 1 667 ? 42.519 -32.651 -97.268 1.00 89.75 667 ALA A C 1
ATOM 5226 O O . ALA A 1 667 ? 43.740 -32.646 -97.329 1.00 89.75 667 ALA A O 1
ATOM 5227 N N . THR A 1 668 ? 41.884 -31.848 -96.406 1.00 90.38 668 THR A N 1
ATOM 5228 C CA . THR A 1 668 ? 42.613 -30.883 -95.558 1.00 90.38 668 THR A CA 1
ATOM 5229 C C . THR A 1 668 ? 43.478 -31.557 -94.488 1.00 90.38 668 THR A C 1
ATOM 5231 O O . THR A 1 668 ? 44.574 -31.075 -94.194 1.00 90.38 668 THR A O 1
ATOM 5234 N N . VAL A 1 669 ? 42.992 -32.645 -93.887 1.00 90.81 669 VAL A N 1
ATOM 5235 C CA . VAL A 1 669 ? 43.737 -33.429 -92.889 1.00 90.81 669 VAL A CA 1
ATOM 5236 C C . VAL A 1 669 ? 44.851 -34.234 -93.562 1.00 90.81 669 VAL A C 1
ATOM 5238 O O . VAL A 1 669 ? 45.965 -34.274 -93.043 1.00 90.81 669 VAL A O 1
ATOM 5241 N N . GLU A 1 670 ? 44.574 -34.832 -94.722 1.00 89.88 670 GLU A N 1
ATOM 5242 C CA . GLU A 1 670 ? 45.559 -35.551 -95.536 1.00 89.88 670 GLU A CA 1
ATOM 5243 C C . GLU A 1 670 ? 46.684 -34.619 -95.999 1.00 89.88 670 GLU A C 1
ATOM 5245 O O . GLU A 1 670 ? 47.846 -34.935 -95.758 1.00 89.88 670 GLU A O 1
ATOM 5250 N N . ASP A 1 671 ? 46.359 -33.427 -96.513 1.00 88.25 671 ASP A N 1
ATOM 5251 C CA . ASP A 1 671 ? 47.338 -32.393 -96.872 1.00 88.25 671 ASP A CA 1
ATOM 5252 C C . ASP A 1 671 ? 48.239 -32.021 -95.679 1.00 88.25 671 ASP A C 1
ATOM 5254 O O . ASP A 1 671 ? 49.449 -31.837 -95.824 1.00 88.25 671 ASP A O 1
ATOM 5258 N N . ALA A 1 672 ? 47.663 -31.876 -94.477 1.00 88.38 672 ALA A N 1
ATOM 5259 C CA . ALA A 1 672 ? 48.431 -31.552 -93.272 1.00 88.38 672 ALA A CA 1
ATOM 5260 C C . ALA A 1 672 ? 49.382 -32.695 -92.879 1.00 88.38 672 ALA A C 1
ATOM 5262 O O . ALA A 1 672 ? 50.535 -32.449 -92.515 1.00 88.38 672 ALA A O 1
ATOM 5263 N N . ALA A 1 673 ? 48.905 -33.939 -92.963 1.00 88.25 673 ALA A N 1
ATOM 5264 C CA . ALA A 1 673 ? 49.698 -35.127 -92.677 1.00 88.25 673 ALA A CA 1
ATOM 5265 C C . ALA A 1 673 ? 50.816 -35.328 -93.712 1.00 88.25 673 ALA A C 1
ATOM 5267 O O . ALA A 1 673 ? 51.936 -35.660 -93.328 1.00 88.25 673 ALA A O 1
ATOM 5268 N N . GLU A 1 674 ? 50.556 -35.068 -94.997 1.00 86.75 674 GLU A N 1
ATOM 5269 C CA . GLU A 1 674 ? 51.539 -35.182 -96.081 1.00 86.75 674 GLU A CA 1
ATOM 5270 C C . GLU A 1 674 ? 52.712 -34.212 -95.884 1.00 86.75 674 GLU A C 1
ATOM 5272 O O . GLU A 1 674 ? 53.874 -34.614 -95.977 1.00 86.75 674 GLU A O 1
ATOM 5277 N N . VAL A 1 675 ? 52.429 -32.961 -95.499 1.00 84.75 675 VAL A N 1
ATOM 5278 C CA . VAL A 1 675 ? 53.464 -31.955 -95.190 1.00 84.75 675 VAL A CA 1
ATOM 5279 C C . VAL A 1 675 ? 54.398 -32.418 -94.063 1.00 84.75 675 VAL A C 1
ATOM 5281 O O . VAL A 1 675 ? 55.594 -32.112 -94.077 1.00 84.75 675 VAL A O 1
ATOM 5284 N N . LEU A 1 676 ? 53.882 -33.159 -93.081 1.00 86.25 676 LEU A N 1
ATOM 5285 C CA . LEU A 1 676 ? 54.656 -33.640 -91.933 1.00 86.25 676 LEU A CA 1
ATOM 5286 C C . LEU A 1 676 ? 55.256 -35.035 -92.133 1.00 86.25 676 LEU A C 1
ATOM 5288 O O . LEU A 1 676 ? 56.219 -35.372 -91.441 1.00 86.25 676 LEU A O 1
ATOM 5292 N N . ALA A 1 677 ? 54.761 -35.816 -93.095 1.00 85.56 677 ALA A N 1
ATOM 5293 C CA . ALA A 1 677 ? 55.236 -37.167 -93.381 1.00 85.56 677 ALA A CA 1
ATOM 5294 C C . ALA A 1 677 ? 56.736 -37.192 -93.702 1.00 85.56 677 ALA A C 1
ATOM 5296 O O . ALA A 1 677 ? 57.464 -38.036 -93.177 1.00 85.56 677 ALA A O 1
ATOM 5297 N N . LEU A 1 678 ? 57.224 -36.214 -94.478 1.00 81.25 678 LEU A N 1
ATOM 5298 C CA . LEU A 1 678 ? 58.646 -36.109 -94.816 1.00 81.25 678 LEU A CA 1
ATOM 5299 C C . LEU A 1 678 ? 59.514 -35.885 -93.565 1.00 81.25 678 LEU A C 1
ATOM 5301 O O . LEU A 1 678 ? 60.513 -36.574 -93.366 1.00 81.25 678 LEU A O 1
ATOM 5305 N N . LYS A 1 679 ? 59.095 -34.980 -92.671 1.00 81.31 679 LYS A N 1
ATOM 5306 C CA . LYS A 1 679 ? 59.800 -34.709 -91.405 1.00 81.31 679 LYS A CA 1
ATOM 5307 C C . LYS A 1 679 ? 59.736 -35.891 -90.436 1.00 81.31 679 LYS A C 1
ATOM 5309 O O . LYS A 1 679 ? 60.698 -36.141 -89.712 1.00 81.31 679 LYS A O 1
ATOM 5314 N N . ALA A 1 680 ? 58.612 -36.607 -90.392 1.00 85.69 680 ALA A N 1
ATOM 5315 C CA . ALA A 1 680 ? 58.473 -37.818 -89.588 1.00 85.69 680 ALA A CA 1
ATOM 5316 C C . ALA A 1 680 ? 59.441 -38.905 -90.079 1.00 85.69 680 ALA A C 1
ATOM 5318 O O . ALA A 1 680 ? 60.169 -39.483 -89.272 1.00 85.69 680 ALA A O 1
ATOM 5319 N N . GLN A 1 681 ? 59.545 -39.089 -91.399 1.00 85.00 681 GLN A N 1
ATOM 5320 C CA . GLN A 1 681 ? 60.479 -40.028 -92.016 1.00 85.00 681 GLN A CA 1
ATOM 5321 C C . GLN A 1 681 ? 61.946 -39.672 -91.727 1.00 85.00 681 GLN A C 1
ATOM 5323 O O . GLN A 1 681 ? 62.720 -40.555 -91.360 1.00 85.00 681 GLN A O 1
ATOM 5328 N N . GLU A 1 682 ? 62.330 -38.392 -91.815 1.00 83.12 682 GLU A N 1
ATOM 5329 C CA . GLU A 1 682 ? 63.676 -37.919 -91.438 1.00 83.12 682 GLU A CA 1
ATOM 5330 C C . GLU A 1 682 ? 64.023 -38.223 -89.972 1.00 83.12 682 GLU A C 1
ATOM 5332 O O . GLU A 1 682 ? 65.183 -38.473 -89.640 1.00 83.12 682 GLU A O 1
ATOM 5337 N N . LYS A 1 683 ? 63.017 -38.236 -89.093 1.00 83.50 683 LYS A N 1
ATOM 5338 C CA . LYS A 1 683 ? 63.154 -38.571 -87.669 1.00 83.50 683 LYS A CA 1
ATOM 5339 C C . LYS A 1 683 ? 62.991 -40.070 -87.374 1.00 83.50 683 LYS A C 1
ATOM 5341 O O . LYS A 1 683 ? 63.088 -40.460 -86.213 1.00 83.50 683 LYS A O 1
ATOM 5346 N N . GLY A 1 684 ? 62.748 -40.904 -88.389 1.00 87.94 684 GLY A N 1
ATOM 5347 C CA . GLY A 1 684 ? 62.494 -42.340 -88.231 1.00 87.94 684 GLY A CA 1
ATOM 5348 C C . GLY A 1 684 ? 61.176 -42.669 -87.518 1.00 87.94 684 GLY A C 1
ATOM 5349 O O . GLY A 1 684 ? 61.074 -43.720 -86.890 1.00 87.94 684 GLY A O 1
ATOM 5350 N N . LEU A 1 685 ? 60.192 -41.769 -87.574 1.00 90.69 685 LEU A N 1
ATOM 5351 C CA . LEU A 1 685 ? 58.878 -41.913 -86.948 1.00 90.69 685 LEU A CA 1
ATOM 5352 C C . LEU A 1 685 ? 57.834 -42.364 -87.977 1.00 90.69 685 LEU A C 1
ATOM 5354 O O . LEU A 1 685 ? 57.779 -41.843 -89.090 1.00 90.69 685 LEU A O 1
ATOM 5358 N N . GLU A 1 686 ? 56.979 -43.308 -87.584 1.00 89.19 686 GLU A N 1
ATOM 5359 C CA . GLU A 1 686 ? 55.820 -43.729 -88.375 1.00 89.19 686 GLU A CA 1
ATOM 5360 C C . GLU A 1 686 ? 54.660 -42.748 -88.156 1.00 89.19 686 GLU A C 1
ATOM 5362 O O . GLU A 1 686 ? 54.184 -42.578 -87.033 1.00 89.19 686 GLU A O 1
ATOM 5367 N N . LEU A 1 687 ? 54.206 -42.095 -89.229 1.00 89.69 687 LEU A N 1
ATOM 5368 C CA . LEU A 1 687 ? 53.049 -41.201 -89.215 1.00 89.69 687 LEU A CA 1
ATOM 5369 C C . LEU A 1 687 ? 51.910 -41.847 -90.008 1.00 89.69 687 LEU A C 1
ATOM 5371 O O . LEU A 1 687 ? 52.014 -42.013 -91.220 1.00 89.69 687 LEU A O 1
ATOM 5375 N N . THR A 1 688 ? 50.820 -42.196 -89.323 1.00 89.56 688 THR A N 1
ATOM 5376 C CA . THR A 1 688 ? 49.613 -42.761 -89.945 1.00 89.56 688 THR A CA 1
ATOM 5377 C C . THR A 1 688 ? 48.456 -41.779 -89.810 1.00 89.56 688 THR A C 1
ATOM 5379 O O . THR A 1 688 ? 48.138 -41.347 -88.704 1.00 89.56 688 THR A O 1
ATOM 5382 N N . CYS A 1 689 ? 47.805 -41.453 -90.926 1.00 88.94 689 CYS A N 1
ATOM 5383 C CA . CYS A 1 689 ? 46.570 -40.675 -90.940 1.00 88.94 689 CYS A CA 1
ATOM 5384 C C . CYS A 1 689 ? 45.377 -41.626 -91.109 1.00 88.94 689 CYS A C 1
ATOM 5386 O O . CYS A 1 689 ? 45.282 -42.324 -92.117 1.00 88.94 689 CYS A O 1
ATOM 5388 N N . LEU A 1 690 ? 44.481 -41.671 -90.120 1.00 90.25 690 LEU A N 1
ATOM 5389 C CA . LEU A 1 690 ? 43.246 -42.453 -90.171 1.00 90.25 690 LEU A CA 1
ATOM 5390 C C . LEU A 1 690 ? 42.058 -41.533 -89.892 1.00 90.25 690 LEU A C 1
ATOM 5392 O O . LEU A 1 690 ? 41.976 -40.933 -88.823 1.00 90.25 690 LEU A O 1
ATOM 5396 N N . ILE A 1 691 ? 41.125 -41.455 -90.841 1.00 89.25 691 ILE A N 1
ATOM 5397 C CA . ILE A 1 691 ? 39.903 -40.656 -90.709 1.00 89.25 691 ILE A CA 1
ATOM 5398 C C . ILE A 1 691 ? 38.700 -41.596 -90.752 1.00 89.25 691 ILE A C 1
ATOM 5400 O O . ILE A 1 691 ? 38.388 -42.165 -91.802 1.00 89.25 691 ILE A O 1
ATOM 5404 N N . GLU A 1 692 ? 38.013 -41.752 -89.620 1.00 91.88 692 GLU A N 1
ATOM 5405 C CA . GLU A 1 692 ? 36.879 -42.674 -89.496 1.00 91.88 692 GLU A CA 1
ATOM 5406 C C . GLU A 1 692 ? 35.759 -42.362 -90.510 1.00 91.88 692 GLU A C 1
ATOM 5408 O O . GLU A 1 692 ? 35.517 -41.189 -90.814 1.00 91.88 692 GLU A O 1
ATOM 5413 N N . PRO A 1 693 ? 35.043 -43.371 -91.047 1.00 86.50 693 PRO A N 1
ATOM 5414 C CA . PRO A 1 693 ? 33.990 -43.165 -92.050 1.00 86.50 693 PRO A CA 1
ATOM 5415 C C . PRO A 1 693 ? 32.837 -42.262 -91.590 1.00 86.50 693 PRO A C 1
ATOM 5417 O O . PRO A 1 693 ? 32.190 -41.634 -92.422 1.00 86.50 693 PRO A O 1
ATOM 5420 N N . GLU A 1 694 ? 32.591 -42.177 -90.280 1.00 89.94 694 GLU A N 1
ATOM 5421 C CA . GLU A 1 694 ? 31.526 -41.353 -89.689 1.00 89.94 694 GLU A CA 1
ATOM 5422 C C . GLU A 1 694 ? 31.840 -39.849 -89.724 1.00 89.94 694 GLU A C 1
ATOM 5424 O O . GLU A 1 694 ? 30.939 -39.020 -89.581 1.00 89.94 694 GLU A O 1
ATOM 5429 N N . VAL A 1 695 ? 33.107 -39.478 -89.946 1.00 89.25 695 VAL A N 1
ATOM 5430 C CA . VAL A 1 695 ? 33.526 -38.079 -90.048 1.00 89.25 695 VAL A CA 1
ATOM 5431 C C . VAL A 1 695 ? 32.995 -37.472 -91.357 1.00 89.25 695 VAL A C 1
ATOM 5433 O O . VAL A 1 695 ? 33.317 -37.992 -92.436 1.00 89.25 695 VAL A O 1
ATOM 5436 N N . PRO A 1 696 ? 32.224 -36.364 -91.294 1.00 88.81 696 PRO A N 1
ATOM 5437 C CA . PRO A 1 696 ? 31.701 -35.690 -92.477 1.00 88.81 696 PRO A CA 1
ATOM 5438 C C . PRO A 1 696 ? 32.813 -35.254 -93.433 1.00 88.81 696 PRO A C 1
ATOM 5440 O O . PRO A 1 696 ? 33.780 -34.614 -93.027 1.00 88.81 696 PRO A O 1
ATOM 5443 N N . GLU A 1 697 ? 32.647 -35.565 -94.717 1.00 88.88 697 GLU A N 1
ATOM 5444 C CA . GLU A 1 697 ? 33.631 -35.250 -95.759 1.00 88.88 697 GLU A CA 1
ATOM 5445 C C . GLU A 1 697 ? 33.693 -33.748 -96.068 1.00 88.88 697 GLU A C 1
ATOM 5447 O O . GLU A 1 697 ? 34.769 -33.212 -96.297 1.00 88.88 697 GLU A O 1
ATOM 5452 N N . ARG A 1 698 ? 32.558 -33.035 -96.013 1.00 91.06 698 ARG A N 1
ATOM 5453 C CA . ARG A 1 698 ? 32.485 -31.598 -96.321 1.00 91.06 698 ARG A CA 1
ATOM 5454 C C . ARG A 1 698 ? 32.085 -30.791 -95.094 1.00 91.06 698 ARG A C 1
ATOM 5456 O O . ARG A 1 698 ? 31.021 -31.027 -94.522 1.00 91.06 698 ARG A O 1
ATOM 5463 N N . LEU A 1 699 ? 32.910 -29.814 -94.724 1.00 92.38 699 LEU A N 1
ATOM 5464 C CA . LEU A 1 699 ? 32.655 -28.880 -93.626 1.00 92.38 699 LEU A CA 1
ATOM 5465 C C . LEU A 1 699 ? 32.657 -27.434 -94.117 1.00 92.38 699 LEU A C 1
ATOM 5467 O O . LEU A 1 699 ? 33.198 -27.119 -95.173 1.00 92.38 699 LEU A O 1
ATOM 5471 N N . ARG A 1 700 ? 32.063 -26.547 -93.314 1.00 91.56 700 ARG A N 1
ATOM 5472 C CA . ARG A 1 700 ? 32.103 -25.103 -93.538 1.00 91.56 700 ARG A CA 1
ATOM 5473 C C . ARG A 1 700 ? 32.980 -24.429 -92.493 1.00 91.56 700 ARG A C 1
ATOM 5475 O O . ARG A 1 700 ? 32.667 -24.489 -91.305 1.00 91.56 700 ARG A O 1
ATOM 5482 N N . GLY A 1 701 ? 34.041 -23.760 -92.922 1.00 90.44 701 GLY A N 1
ATOM 5483 C CA . GLY A 1 701 ? 34.988 -23.098 -92.028 1.00 90.44 701 GLY A CA 1
ATOM 5484 C C . GLY A 1 701 ? 36.222 -22.591 -92.762 1.00 90.44 701 GLY A C 1
ATOM 5485 O O . GLY A 1 701 ? 36.183 -22.393 -93.973 1.00 90.44 701 GLY A O 1
ATOM 5486 N N . ASP A 1 702 ? 37.303 -22.390 -92.017 1.00 90.38 702 ASP A N 1
ATOM 5487 C CA . ASP A 1 702 ? 38.585 -21.936 -92.550 1.00 90.38 702 ASP A CA 1
ATOM 5488 C C . ASP A 1 702 ? 39.547 -23.137 -92.648 1.00 90.38 702 ASP A C 1
ATOM 5490 O O . ASP A 1 702 ? 40.155 -23.524 -91.639 1.00 90.38 702 ASP A O 1
ATOM 5494 N N . PRO A 1 703 ? 39.671 -23.778 -93.828 1.00 89.31 703 PRO A N 1
ATOM 5495 C CA . PRO A 1 703 ? 40.563 -24.923 -94.000 1.00 89.31 703 PRO A CA 1
ATOM 5496 C C . PRO A 1 703 ? 42.031 -24.558 -93.763 1.00 89.31 703 PRO A C 1
ATOM 5498 O O . PRO A 1 703 ? 42.801 -25.408 -93.320 1.00 89.31 703 PRO A O 1
ATOM 5501 N N . GLY A 1 704 ? 42.427 -23.307 -94.020 1.00 85.50 704 GLY A N 1
ATOM 5502 C CA . GLY A 1 704 ? 43.792 -22.834 -93.807 1.00 85.50 704 GLY A CA 1
ATOM 5503 C C . GLY A 1 704 ? 44.150 -22.798 -92.325 1.00 85.50 704 GLY A C 1
ATOM 5504 O O . GLY A 1 704 ? 45.178 -23.342 -91.919 1.00 85.50 704 GLY A O 1
ATOM 5505 N N . ARG A 1 705 ? 43.269 -22.233 -91.491 1.00 87.38 705 ARG A N 1
ATOM 5506 C CA . ARG A 1 705 ? 43.456 -22.208 -90.030 1.00 87.38 705 ARG A CA 1
ATOM 5507 C C . ARG A 1 705 ? 43.348 -23.590 -89.410 1.00 87.38 705 ARG A C 1
ATOM 5509 O O . ARG A 1 705 ? 44.137 -23.909 -88.525 1.00 87.38 705 ARG A O 1
ATOM 5516 N N . LEU A 1 706 ? 42.435 -24.432 -89.894 1.00 89.25 706 LEU A N 1
ATOM 5517 C CA . LEU A 1 706 ? 42.355 -25.818 -89.438 1.00 89.25 706 LEU A CA 1
ATOM 5518 C C . LEU A 1 706 ? 43.644 -26.585 -89.761 1.00 89.25 706 LEU A C 1
ATOM 5520 O O . LEU A 1 706 ? 44.198 -27.238 -88.882 1.00 89.25 706 LEU A O 1
ATOM 5524 N N . ARG A 1 707 ? 44.167 -26.450 -90.984 1.00 88.31 707 ARG A N 1
ATOM 5525 C CA . ARG A 1 707 ? 45.456 -27.032 -91.380 1.00 88.31 707 ARG A CA 1
ATOM 5526 C C . ARG A 1 707 ? 46.587 -26.535 -90.488 1.00 88.31 707 ARG A C 1
ATOM 5528 O O . ARG A 1 707 ? 47.386 -27.343 -90.040 1.00 88.31 707 ARG A O 1
ATOM 5535 N N . GLN A 1 708 ? 46.627 -25.240 -90.181 1.00 85.56 708 GLN A N 1
ATOM 5536 C CA . GLN A 1 708 ? 47.623 -24.667 -89.273 1.00 85.56 708 GLN A CA 1
ATOM 5537 C C . GLN A 1 708 ? 47.526 -25.258 -87.858 1.00 85.56 708 GLN A C 1
ATOM 5539 O O . GLN A 1 708 ? 48.550 -25.610 -87.280 1.00 85.56 708 GLN A O 1
ATOM 5544 N N . ILE A 1 709 ? 46.313 -25.424 -87.316 1.00 87.94 709 ILE A N 1
ATOM 5545 C CA . ILE A 1 709 ? 46.093 -26.094 -86.024 1.00 87.94 709 ILE A CA 1
ATOM 5546 C C . ILE A 1 709 ? 46.636 -27.524 -86.072 1.00 87.94 709 ILE A C 1
ATOM 5548 O O . ILE A 1 709 ? 47.377 -27.923 -85.180 1.00 87.94 709 ILE A O 1
ATOM 5552 N N . LEU A 1 710 ? 46.303 -28.286 -87.117 1.00 89.31 710 LEU A N 1
ATOM 5553 C CA . LEU A 1 710 ? 46.760 -29.667 -87.269 1.00 89.31 710 LEU A CA 1
ATOM 5554 C C . LEU A 1 710 ? 48.283 -29.748 -87.411 1.00 89.31 710 LEU A C 1
ATOM 5556 O O . LEU A 1 710 ? 48.910 -30.540 -86.718 1.00 89.31 710 LEU A O 1
ATOM 5560 N N . VAL A 1 711 ? 48.888 -28.892 -88.236 1.00 85.38 711 VAL A N 1
ATOM 5561 C CA . VAL A 1 711 ? 50.345 -28.839 -88.410 1.00 85.38 711 VAL A CA 1
ATOM 5562 C C . VAL A 1 711 ? 51.047 -28.506 -87.093 1.00 85.38 711 VAL A C 1
ATOM 5564 O O . VAL A 1 711 ? 52.028 -29.161 -86.767 1.00 85.38 711 VAL A O 1
ATOM 5567 N N . ASN A 1 712 ? 50.526 -27.556 -86.313 1.00 82.94 712 ASN A N 1
ATOM 5568 C CA . ASN A 1 712 ? 51.109 -27.173 -85.024 1.00 82.94 712 ASN A CA 1
ATOM 5569 C C . ASN A 1 712 ? 50.921 -28.231 -83.927 1.00 82.94 712 ASN A C 1
ATOM 5571 O O . ASN A 1 712 ? 51.710 -28.277 -82.989 1.00 82.94 712 ASN A O 1
ATOM 5575 N N . LEU A 1 713 ? 49.856 -29.035 -83.992 1.00 86.19 713 LEU A N 1
ATOM 5576 C CA . LEU A 1 713 ? 49.612 -30.106 -83.021 1.00 86.19 713 LEU A CA 1
ATOM 5577 C C . LEU A 1 713 ? 50.400 -31.380 -83.340 1.00 86.19 713 LEU A C 1
ATOM 5579 O O . LEU A 1 713 ? 50.757 -32.113 -82.420 1.00 86.19 713 LEU A O 1
ATOM 5583 N N . ILE A 1 714 ? 50.616 -31.669 -84.626 1.00 84.81 714 ILE A N 1
ATOM 5584 C CA . ILE A 1 714 ? 51.279 -32.896 -85.085 1.00 84.81 714 ILE A CA 1
ATOM 5585 C C . ILE A 1 714 ? 52.803 -32.703 -85.209 1.00 84.81 714 ILE A C 1
ATOM 5587 O O . ILE A 1 714 ? 53.551 -33.631 -84.900 1.00 84.81 714 ILE A O 1
ATOM 5591 N N . GLY A 1 715 ? 53.257 -31.550 -85.716 1.00 74.50 715 GLY A N 1
ATOM 5592 C CA . GLY A 1 715 ? 54.663 -31.261 -86.045 1.00 74.50 715 GLY A CA 1
ATOM 5593 C C . GLY A 1 715 ? 55.506 -30.834 -84.855 1.00 74.50 715 GLY A C 1
ATOM 5594 O O . GLY A 1 715 ? 56.708 -31.209 -84.852 1.00 74.50 715 GLY A O 1
#

Mean predicted aligned error: 15.41 Å

Sequence (715 aa):
MTDALIARMDYIFFCYGLSFFLLATMLYGLSRRVGDAMPWNWLVGFGFLHGGNEWLDLLALALGDGPDFKTLRLALMAGSFFCLLEFGRRGMAVLSGWTPGRWITLALLVLGALGGLAGPSGSNAGFRYSLGLIGGLWTAWVLWRYRDRLGYARVPLGVAALAMALYALAAGAVVPTAPFFPATLLNHENFLSATATPVQFWRGLLATITALAFWRFVIASYGSAAESWSRWPIENLLLPLLGGLLLGGWLVTDWVGLSTERDQKQQVLNLAKMGVAGIDERWVGNLAGAESDLNRPDYAQLKQRLKRLRAATEGVRFYYLMRRIDDKLIILADSEPPDSPDESPPGQLYEEAPPAMADVFKTGEGIVVGPETDRWGTWFSGLAPLADETGQVIAVLGVDIAAVRWLGLVARNRLGSIALTLLLSVLLLFLLAGQRRNREAMTILREREQRLSKIASQVPGVVYQFKWFRDGRLCVPYASEAARRLFQLDPESLRDDAGPVLAVIHPKDLGRVRDTMIESARALQQWKCEFRVVLPDGTVMWRNGNAIPQRELGDSILWHGFITDITEQKQTEATLNRAREDAEAANRAKSEFLANMSHEIRTPMNGVIGMTDLLLNSNLKPEQRRYAEIVRSSAESLLTIINEILDFSKIEAGKLELEKLDFDLRATVEDAAEVLALKAQEKGLELTCLIEPEVPERLRGDPGRLRQILVNLIG

Secondary structure (DSSP, 8-state):
-HHHHHTTHHHHHHHHHHHHHHHHHHHHHHHHHHGGGS-HHHHHHHHHHHHHHHHHHHHHHHH---HHHHHHHHHHHHHHHHHHHHHHHHHHHHHHS----THHHHHHHHHHHHGGGGHHHHHHHHHIIIIIIHHHHHHHHHHHHHHHH-SS-HHHHHHHHHHHHHHHIIIIISBS--SSTTTTTSBHHHHHHHHSS-HHHHHHHHHHHHHHHHHHHHHHHTTTTTTTTTT-SHHHHHHHHHHHHHHHHHHHHHHHHHHHHHHHHHHHHHHHHHHHHTS-HHHHHT--SSGGGGG-HHHHHHHHHHHHHHHH-TTEEEEEEEEEETTEEEEEEESSPTT-TT---TTEE-TT--HHHHHHHHH---EEEEEEE-SS-EEEEEEEEEE-TTS-EEEEEEEEEEHHHHHHHHHHHHHHHHHHHHHHHHHHHHHHHHHHHHHHHHHHHHHHHHHHHHHHHHSSSEEEEEEE-TTS-EEEEEE-THHHHHT---GGGGSS--HHHHHTB-HHHHHHHHHHHHHHHHHTPPEEEEEEEE-TTS-EEEEEEEEEEEEPTTS-EEEEEEEEE-HHHHHHHHHHHHHHHHHHHHHHHHHHHHHHHHHHHHHHHHHHHHHHHHHHTS---HHHHHHHHHHHHHHHHHHHHHHHHHHHHHHHTT--PPP-EEEEHHHHHHHHHHHHHHHHHHTT--------TTS-SEEEE-HHHHHHHHHHHH-

pLDDT: mean 88.93, std 8.16, range [40.91, 98.12]

Radius of gyration: 58.92 Å; Cα contacts (8 Å, |Δi|>4): 1038; chains: 1; bounding box: 126×80×169 Å

Foldseek 3Di:
DLVVQVLCLLLLLLLLLVLLQLLLVLLVVVCVPVPVLAPSNLSSLLSNLVSVLSNLVSVCLQPNCDPVSLVSSLVSNLSSLLSLQVRLQRLVCSQPVDHDDPVLSVVLQVQLCVLCVQPSQRSFLSSLQSRLLNSLLSSLVSLLSVLVVDPWLSPLSPQLSVLSNVLSCLRRQAGDQTDDPPSVPRYQVNCCVVPVYGSSNSNSVSSNSNSVSSVSVSVTVVPPVCVVVPDDCVVVVLVVVLVVLSVVLSVVLVVLLVVLLVVVFVVQLVLQVVLLVQQDVVLLVPAPQDLVCVPPPSLVVNLVSQLVSQVVDDFFPKKWKWFDDPNWIGTQAMNDDPPPPLGGHRNHTPPQDDPVQVVCQVPQDWGWDDQGQDPNGGWIWTWHFRADPVRHGGIIIITTGHPSVSSNNSSNSSVVSSVVSVVVSVVSVVVVVVVVVVVVVVVVVVVVVVVVLVVCQPPQWKWWKWKAAPVGFIAILAIHPCCCVPAVDDRVVRNRHCVSVLVFFDPVCSVVLVVQVVVCLVVQDWRWDWTWGQHPVRDIWIKIKTWGWDQDPNRMIMTGITIHTCRVVVVVVVVVVVVVVVVVVVLVVVLVVLVVVLVVLLVVLVVLLVVLVVVCPDDDDPVVNVVSVVSNVVSVVVNVVSVVVNQVSCVVVVNDDWAWDWDFPVVLLVVLQVVCVVVCVVVVHDGDDDDDPPDDGIDTTHSPVVSVVNNVVPD

Solvent-accessible surface area (backbone atoms only — not comparable to full-atom values): 36702 Å² total; per-residue (Å²): 110,42,66,66,49,63,78,39,44,50,60,46,23,46,56,26,13,49,21,21,41,51,35,14,54,56,36,49,61,45,34,76,69,63,46,82,79,47,54,38,68,28,48,20,46,16,20,44,34,37,15,50,29,31,43,50,54,30,44,29,50,33,75,52,74,49,73,70,56,52,50,51,41,50,52,32,44,46,53,12,22,49,23,30,29,51,25,18,44,52,30,36,23,74,74,70,74,50,65,71,62,72,64,57,60,53,53,30,51,52,54,6,55,57,22,38,82,59,38,75,44,13,28,52,31,20,31,20,46,42,28,27,24,49,11,25,41,39,32,15,51,40,38,45,54,50,25,76,74,41,98,57,46,40,65,31,32,42,52,23,12,52,30,34,33,55,31,12,44,49,58,10,54,40,21,50,66,23,97,45,89,62,28,68,64,36,12,51,66,55,44,26,71,74,63,52,42,60,58,66,56,56,39,24,51,28,37,40,52,25,25,53,19,46,49,51,27,55,60,49,70,49,69,81,65,37,87,76,63,78,77,65,70,65,73,73,41,48,61,58,51,51,49,49,46,49,52,52,29,48,53,53,26,49,51,50,28,59,48,46,51,51,54,48,49,52,52,40,32,49,52,14,45,54,50,41,77,71,52,64,55,65,44,58,71,71,49,83,48,32,69,80,34,76,82,35,70,42,47,54,53,51,35,53,50,29,33,50,52,39,74,70,38,91,73,48,77,43,30,35,33,31,32,77,55,93,95,44,46,24,31,50,39,33,32,59,54,90,91,40,96,83,46,59,57,33,35,40,73,50,82,73,61,57,71,72,63,63,45,28,64,75,69,67,51,61,47,69,50,66,79,44,76,54,97,89,45,47,27,34,34,9,30,16,54,36,51,46,101,87,67,50,57,69,31,34,31,37,30,28,29,45,34,70,60,54,52,16,52,32,41,41,63,24,45,61,41,49,51,50,38,48,52,52,50,52,48,52,53,49,54,50,52,49,52,50,54,52,49,55,51,52,51,54,50,50,52,50,51,51,48,51,53,52,53,40,60,66,45,82,31,28,35,34,31,41,36,40,43,78,89,68,52,45,20,21,75,41,47,26,72,37,30,42,74,79,66,70,39,63,41,75,73,24,34,79,36,35,64,71,66,60,69,31,36,29,78,89,39,44,63,59,54,50,54,49,48,52,48,16,67,74,71,58,37,72,33,72,47,78,41,44,32,41,43,100,89,67,52,78,43,36,34,40,40,42,28,42,51,42,81,47,94,83,72,21,41,36,27,51,31,40,35,28,78,42,42,66,61,54,50,52,54,55,51,52,53,50,55,50,55,53,53,59,52,53,55,53,54,55,54,56,51,52,57,52,51,45,57,65,51,49,55,58,40,54,49,52,36,53,54,32,54,58,53,66,74,45,100,61,56,77,69,57,42,52,53,40,52,51,53,35,53,52,40,56,50,50,54,50,54,47,51,51,54,47,51,49,53,26,50,80,68,72,66,66,83,80,56,80,40,84,42,53,44,58,61,42,53,49,54,36,48,57,70,41,42,60,60,30,51,77,70,73,44,91,79,84,91,84,80,64,87,86,57,71,55,68,44,77,34,39,65,67,61,52,30,50,53,51,38,70,73,73,105